Protein AF-A0A8H6EWV1-F1 (afdb_monomer)

Solvent-accessible surface area (backbone atoms only — not comparable to full-atom values): 27558 Å² total; per-residue (Å²): 134,90,85,81,89,85,86,89,86,89,82,90,82,87,87,86,86,91,86,81,87,83,89,75,86,84,80,82,80,77,88,70,84,82,75,92,69,85,71,68,77,80,75,60,76,81,57,75,38,92,89,39,91,56,40,38,48,41,82,93,75,76,40,77,44,62,75,78,71,86,67,98,68,96,71,92,69,96,67,82,76,98,69,86,74,90,61,91,71,49,66,59,57,52,50,56,67,69,66,65,82,79,80,83,84,75,95,72,72,102,70,76,71,87,68,77,86,80,49,83,81,75,51,58,67,69,58,53,37,51,52,38,50,47,28,59,75,78,35,53,64,62,38,58,54,37,45,74,73,44,74,67,44,23,59,45,33,48,47,45,48,38,26,54,50,88,39,48,28,30,29,53,44,50,54,48,47,46,51,33,73,72,30,62,73,56,14,54,40,20,30,35,45,48,56,52,56,35,45,50,22,47,90,67,53,75,70,50,47,62,75,42,40,63,45,29,47,65,34,51,96,73,39,70,64,57,59,79,79,58,70,74,83,76,77,66,73,50,67,37,36,63,53,59,40,43,68,83,46,88,59,40,82,77,46,43,75,62,56,56,37,49,28,62,25,29,49,44,47,49,45,57,54,48,49,49,49,64,52,23,60,48,32,25,32,43,28,59,26,51,52,10,78,35,81,31,31,40,48,73,39,58,66,30,43,36,71,89,77,32,47,62,48,66,58,74,86,49,87,77,76,75,69,82,75,86,73,65,96,84,64,90,65,58,67,72,53,55,50,51,49,51,52,57,72,45,52,85,24,51,75,85,65,91,45,28,47,74,60,32,70,69,80,88,60,93,85,44,89,45,59,42,82,46,58,78,72,71,47,51,66,43,61,31,62,31,56,47,26,29,36,44,33,37,28,47,31,54,88,49,52,75,62,61,53,48,43,52,61,72,70,16,59,12,42,90,48,38,48,37,40,26,28,33,65,20,21,84,55,75,80,40,89,80,28,32,74,39,44,41,67,63,46,49,52,52,61,51,55,58,61,69,74,74,78,126

Secondary structure (DSSP, 8-state):
---------------------------------------GGGS---PBPSS-TTEEEETTTTEEEETT-------------S-----TTHHHHHHHHHH----------TT--------GGGS-HHHHHHHHHHHHHH-HHHHHHHTTT-HHHHHHHHHHHHHS----SHHHHHHHHHHHHH-HHHHHH--EEEGGGPPPSB---HHHHHHTHHHHHH--TT----HHHHTTS---B---HHHHHTTT-TTHHHHHHHHTTTTTS-EEEHHHHHHHHHH-TT--EEE-TT-EEE-EEEE--EEEEETTTTEEEEP-S-TTTTT-----TT----HHHHHHHHHHHTGGG---S--BGGG--PPP-TT-TTEEEEPGGGGHHHHHH-SS--EEE-TT-TT--HHHHHHHHHTSTTTTT--EEE-TT-SSSTT-TTSSEEEHHHHHHHHHHHHTSS--

Radius of gyration: 33.42 Å; Cα contacts (8 Å, |Δi|>4): 549; chains: 1; bounding box: 67×94×115 Å

Nearest PDB structures (foldseek):
  4ym7-assembly6_FI  TM=2.934E-01  e=7.348E+00  Saccharomyces cerevisiae

Organism: Dekkera bruxellensis (NCBI:txid5007)

Structure (mmCIF, N/CA/C/O backbone):
data_AF-A0A8H6EWV1-F1
#
_entry.id   AF-A0A8H6EWV1-F1
#
loop_
_atom_site.group_PDB
_atom_site.id
_atom_site.type_symbol
_atom_site.label_atom_id
_atom_site.label_alt_id
_atom_site.label_comp_id
_atom_site.label_asym_id
_atom_site.label_entity_id
_atom_site.label_seq_id
_atom_site.pdbx_PDB_ins_code
_atom_site.Cartn_x
_atom_site.Cartn_y
_atom_site.Cartn_z
_atom_site.occupancy
_atom_site.B_iso_or_equiv
_atom_site.auth_seq_id
_atom_site.auth_comp_id
_atom_site.auth_asym_id
_atom_site.auth_atom_id
_atom_site.pdbx_PDB_model_num
ATOM 1 N N . MET A 1 1 ? 35.556 0.841 51.537 1.00 34.94 1 MET A N 1
ATOM 2 C CA . MET A 1 1 ? 36.485 0.083 52.400 1.00 34.94 1 MET A CA 1
ATOM 3 C C . MET A 1 1 ? 36.140 -1.381 52.249 1.00 34.94 1 MET A C 1
ATOM 5 O O . MET A 1 1 ? 34.961 -1.693 52.121 1.00 34.94 1 MET A O 1
ATOM 9 N N . GLU A 1 2 ? 37.153 -2.230 52.135 1.00 27.44 2 GLU A N 1
ATOM 10 C CA . GLU A 1 2 ? 36.998 -3.657 51.848 1.00 27.44 2 GLU A CA 1
ATOM 11 C C . GLU A 1 2 ? 36.403 -4.413 53.042 1.00 27.44 2 GLU A C 1
ATOM 13 O O . GLU A 1 2 ? 36.573 -4.000 54.185 1.00 27.44 2 GLU A O 1
ATOM 18 N N . ASN A 1 3 ? 35.770 -5.556 52.776 1.00 28.03 3 ASN A N 1
ATOM 19 C CA . ASN A 1 3 ? 35.536 -6.587 53.783 1.00 28.03 3 ASN A CA 1
ATOM 20 C C . ASN A 1 3 ? 36.023 -7.924 53.220 1.00 28.03 3 ASN A C 1
ATOM 22 O O . ASN A 1 3 ? 35.429 -8.468 52.289 1.00 28.03 3 ASN A O 1
ATOM 26 N N . GLN A 1 4 ? 37.121 -8.434 53.781 1.00 29.12 4 GLN A N 1
ATOM 27 C CA . GLN A 1 4 ? 37.661 -9.753 53.466 1.00 29.12 4 GLN A CA 1
ATOM 28 C C . GLN A 1 4 ? 37.198 -10.800 54.491 1.00 29.12 4 GLN A C 1
ATOM 30 O O . GLN A 1 4 ? 37.225 -10.576 55.696 1.00 29.12 4 GLN A O 1
ATOM 35 N N . VAL A 1 5 ? 36.792 -11.948 53.948 1.00 29.84 5 VAL A N 1
ATOM 36 C CA . VAL A 1 5 ? 36.913 -13.331 54.452 1.00 29.84 5 VAL A CA 1
ATOM 37 C C . VAL A 1 5 ? 37.525 -13.544 55.852 1.00 29.84 5 VAL A C 1
ATOM 39 O O . VAL A 1 5 ? 38.696 -13.246 56.063 1.00 29.84 5 VAL A O 1
ATOM 42 N N . ILE A 1 6 ? 36.813 -14.288 56.715 1.00 29.39 6 ILE A N 1
ATOM 43 C CA . ILE A 1 6 ? 37.405 -15.223 57.702 1.00 29.39 6 ILE A CA 1
ATOM 44 C C . ILE A 1 6 ? 36.652 -16.574 57.628 1.00 29.39 6 ILE A C 1
ATOM 46 O O . ILE A 1 6 ? 35.505 -16.628 57.186 1.00 29.39 6 ILE A O 1
ATOM 50 N N . ALA A 1 7 ? 37.345 -17.671 57.955 1.00 28.31 7 ALA A N 1
ATOM 51 C CA . ALA A 1 7 ? 37.055 -19.042 57.519 1.00 28.31 7 ALA A CA 1
ATOM 52 C C . ALA A 1 7 ? 36.334 -19.964 58.541 1.00 28.31 7 ALA A C 1
ATOM 54 O O . ALA A 1 7 ? 35.969 -19.565 59.643 1.00 28.31 7 ALA A O 1
ATOM 55 N N . LEU A 1 8 ? 36.133 -21.218 58.110 1.00 29.23 8 LEU A N 1
ATOM 56 C CA . LEU A 1 8 ? 35.475 -22.355 58.779 1.00 29.23 8 LEU A CA 1
ATOM 57 C C . LEU A 1 8 ? 36.241 -22.924 59.996 1.00 29.23 8 LEU A C 1
ATOM 59 O O . LEU A 1 8 ? 37.468 -22.887 60.011 1.00 29.23 8 LEU A O 1
ATOM 63 N N . ASP A 1 9 ? 35.531 -23.636 60.886 1.00 27.92 9 ASP A N 1
ATOM 64 C CA . ASP A 1 9 ? 36.072 -24.791 61.639 1.00 27.92 9 ASP A CA 1
ATOM 65 C C . ASP A 1 9 ? 35.008 -25.924 61.723 1.00 27.92 9 ASP A C 1
ATOM 67 O O . ASP A 1 9 ? 33.824 -25.613 61.890 1.00 27.92 9 ASP A O 1
ATOM 71 N N . PRO A 1 10 ? 35.353 -27.225 61.564 1.00 37.44 10 PRO A N 1
ATOM 72 C CA . PRO A 1 10 ? 34.382 -28.322 61.472 1.00 37.44 10 PRO A CA 1
ATOM 73 C C . PRO A 1 10 ? 34.396 -29.271 62.688 1.00 37.44 10 PRO A C 1
ATOM 75 O O . PRO A 1 10 ? 35.437 -29.486 63.310 1.00 37.44 10 PRO A O 1
ATOM 78 N N . ARG A 1 11 ? 33.275 -29.959 62.974 1.00 25.48 11 ARG A N 1
ATOM 79 C CA . ARG A 1 11 ? 33.237 -31.143 63.867 1.00 25.48 11 ARG A CA 1
ATOM 80 C C . ARG A 1 11 ? 31.921 -31.937 63.766 1.00 25.48 11 ARG A C 1
ATOM 82 O O . ARG A 1 11 ? 30.903 -31.391 63.367 1.00 25.48 11 ARG A O 1
ATOM 89 N N . ILE A 1 12 ? 31.971 -33.205 64.210 1.00 30.23 12 ILE A N 1
ATOM 90 C CA . ILE A 1 12 ? 30.881 -34.214 64.291 1.00 30.23 12 ILE A CA 1
ATOM 91 C C . ILE A 1 12 ? 30.464 -34.774 62.907 1.00 30.23 12 ILE A C 1
ATOM 93 O O . ILE A 1 12 ? 29.780 -34.113 62.143 1.00 30.23 12 ILE A O 1
ATOM 97 N N . SER A 1 13 ? 30.927 -35.931 62.416 1.00 27.89 13 SER A N 1
ATOM 98 C CA . SER A 1 13 ? 31.073 -37.302 62.964 1.00 27.89 13 SER A CA 1
ATOM 99 C C . SER A 1 13 ? 29.857 -38.225 62.767 1.00 27.89 13 SER A C 1
ATOM 101 O O . SER A 1 13 ? 29.012 -38.360 63.642 1.00 27.89 13 SER A O 1
ATOM 103 N N . LYS A 1 14 ? 29.888 -38.949 61.638 1.00 27.02 14 LYS A N 1
ATOM 104 C CA . LYS A 1 14 ? 29.593 -40.390 61.466 1.00 27.02 14 LYS A CA 1
ATOM 105 C C . LYS A 1 14 ? 28.541 -41.058 62.378 1.00 27.02 14 LYS A C 1
ATOM 107 O O . LYS A 1 14 ? 28.835 -41.376 63.527 1.00 27.02 14 LYS A O 1
ATOM 112 N N . GLN A 1 15 ? 27.487 -41.584 61.748 1.00 26.95 15 GLN A N 1
ATOM 113 C CA . GLN A 1 15 ? 27.071 -42.979 61.961 1.00 26.95 15 GLN A CA 1
ATOM 114 C C . GLN A 1 15 ? 26.843 -43.675 60.607 1.00 26.95 15 GLN A C 1
ATOM 116 O O . GLN A 1 15 ? 26.209 -43.122 59.713 1.00 26.95 15 GLN A O 1
ATOM 121 N N . GLN A 1 16 ? 27.393 -44.883 60.454 1.00 25.72 16 GLN A N 1
ATOM 122 C CA . GLN A 1 16 ? 27.128 -45.809 59.347 1.00 25.72 16 GLN A CA 1
ATOM 123 C C . GLN A 1 16 ? 26.469 -47.064 59.923 1.00 25.72 16 GLN A C 1
ATOM 125 O O . GLN A 1 16 ? 27.021 -47.623 60.866 1.00 25.72 16 GLN A O 1
ATOM 130 N N . ILE A 1 17 ? 25.418 -47.587 59.285 1.00 26.73 17 ILE A N 1
ATOM 131 C CA . ILE A 1 17 ? 25.134 -49.033 59.252 1.00 26.73 17 ILE A CA 1
ATOM 132 C C . ILE A 1 17 ? 24.715 -49.392 57.818 1.00 26.73 17 ILE A C 1
ATOM 134 O O . ILE A 1 17 ? 23.977 -48.646 57.180 1.00 26.73 17 ILE A O 1
ATOM 138 N N . SER A 1 18 ? 25.246 -50.498 57.289 1.00 24.56 18 SER A N 1
ATOM 139 C CA . SER A 1 18 ? 25.127 -50.899 55.877 1.00 24.56 18 SER A CA 1
ATOM 140 C C . SER A 1 18 ? 24.313 -52.178 55.678 1.00 24.56 18 SER A C 1
ATOM 142 O O . SER A 1 18 ? 24.543 -53.150 56.388 1.00 24.56 18 SER A O 1
ATOM 144 N N . THR A 1 19 ? 23.487 -52.204 54.624 1.00 26.89 19 THR A N 1
ATOM 145 C CA . THR A 1 19 ? 23.045 -53.380 53.835 1.00 26.89 19 THR A CA 1
ATOM 146 C C . THR A 1 19 ? 22.604 -52.903 52.432 1.00 26.89 19 THR A C 1
ATOM 148 O O . THR A 1 19 ? 22.274 -51.733 52.269 1.00 26.89 19 THR A O 1
ATOM 151 N N . SER A 1 20 ? 22.561 -53.707 51.362 1.00 26.53 20 SER A N 1
ATOM 152 C CA . SER A 1 20 ? 23.517 -54.739 50.913 1.00 26.53 20 SER A CA 1
ATOM 153 C C . SER A 1 20 ? 23.276 -55.078 49.423 1.00 26.53 20 SER A C 1
ATOM 155 O O . SER A 1 20 ? 22.264 -55.691 49.117 1.00 26.53 20 SER A O 1
ATOM 157 N N . LEU A 1 21 ? 24.208 -54.669 48.542 1.00 30.05 21 LEU A N 1
ATOM 158 C CA . LEU A 1 21 ? 24.631 -55.221 47.220 1.00 30.05 21 LEU A CA 1
ATOM 159 C C . LEU A 1 21 ? 23.637 -56.033 46.327 1.00 30.05 21 LEU A C 1
ATOM 161 O O . LEU A 1 21 ? 22.980 -56.945 46.814 1.00 30.05 21 LEU A O 1
ATOM 165 N N . PRO A 1 22 ? 23.634 -55.834 44.979 1.00 27.61 22 PRO A N 1
ATOM 166 C CA . PRO A 1 22 ? 24.850 -56.015 44.168 1.00 27.61 22 PRO A CA 1
ATOM 167 C C . PRO A 1 22 ? 25.142 -54.970 43.068 1.00 27.61 22 PRO A C 1
ATOM 169 O O . PRO A 1 22 ? 24.306 -54.172 42.654 1.00 27.61 22 PRO A O 1
ATOM 172 N N . ARG A 1 23 ? 26.395 -55.000 42.589 1.00 29.11 23 ARG A N 1
ATOM 173 C CA . ARG A 1 23 ? 26.987 -54.061 41.618 1.00 29.11 23 ARG A CA 1
ATOM 174 C C . ARG A 1 23 ? 26.455 -54.257 40.189 1.00 29.11 23 ARG A C 1
ATOM 176 O O . ARG A 1 23 ? 26.419 -55.378 39.691 1.00 29.11 23 ARG A O 1
ATOM 183 N N . ARG A 1 24 ? 26.206 -53.148 39.485 1.00 30.16 24 ARG A N 1
ATOM 184 C CA . ARG A 1 24 ? 26.258 -53.053 38.011 1.00 30.16 24 ARG A CA 1
ATOM 185 C C . ARG A 1 24 ? 27.481 -52.210 37.606 1.00 30.16 24 ARG A C 1
ATOM 187 O O . ARG A 1 24 ? 27.878 -51.352 38.395 1.00 30.16 24 ARG A O 1
ATOM 194 N N . PRO A 1 25 ? 28.104 -52.450 36.437 1.00 32.00 25 PRO A N 1
ATOM 195 C CA . PRO A 1 25 ? 29.268 -51.682 35.998 1.00 32.00 25 PRO A CA 1
ATOM 196 C C . PRO A 1 25 ? 28.898 -50.220 35.722 1.00 32.00 25 PRO A C 1
ATOM 198 O O . PRO A 1 25 ? 27.802 -49.927 35.243 1.00 32.00 25 PRO A O 1
ATOM 201 N N . ALA A 1 26 ? 29.817 -49.306 36.033 1.00 26.12 26 ALA A N 1
ATOM 202 C CA . ALA A 1 26 ? 29.615 -47.875 35.844 1.00 26.12 26 ALA A CA 1
ATOM 203 C C . ALA A 1 26 ? 29.559 -47.517 34.350 1.00 26.12 26 ALA A C 1
ATOM 205 O O . ALA A 1 26 ? 30.451 -47.879 33.585 1.00 26.12 26 ALA A O 1
ATOM 206 N N . CYS A 1 27 ? 28.533 -46.764 33.949 1.00 26.58 27 CYS A N 1
ATOM 207 C 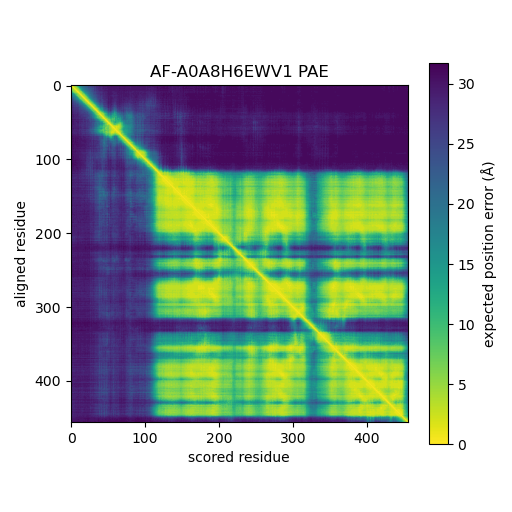CA . CYS A 1 27 ? 28.510 -46.107 32.649 1.00 26.58 27 CYS A CA 1
ATOM 208 C C . CYS A 1 27 ? 29.255 -44.776 32.770 1.00 26.58 27 CYS A C 1
ATOM 210 O O . CYS A 1 27 ? 28.750 -43.834 33.381 1.00 26.58 27 CYS A O 1
ATOM 212 N N . THR A 1 28 ? 30.458 -44.699 32.207 1.00 29.70 28 THR A N 1
ATOM 213 C CA . THR A 1 28 ? 31.252 -43.469 32.168 1.00 29.70 28 THR A CA 1
ATOM 214 C C . THR A 1 28 ? 30.529 -42.429 31.312 1.00 29.70 28 THR A C 1
ATOM 216 O O . THR A 1 28 ? 30.441 -42.578 30.093 1.00 29.70 28 THR A O 1
ATOM 219 N N . ILE A 1 29 ? 29.990 -41.377 31.932 1.00 30.39 29 ILE A N 1
ATOM 220 C CA . ILE A 1 29 ? 29.401 -40.255 31.196 1.00 30.39 29 ILE A CA 1
ATOM 221 C C . ILE A 1 29 ? 30.552 -39.460 30.579 1.00 30.39 29 ILE A C 1
ATOM 223 O O . ILE A 1 29 ? 31.258 -38.728 31.268 1.00 30.39 29 ILE A O 1
ATOM 227 N N . SER A 1 30 ? 30.751 -39.623 29.272 1.00 28.27 30 SER A N 1
ATOM 228 C CA . SER A 1 30 ? 31.618 -38.737 28.501 1.00 28.27 30 SER A CA 1
ATOM 229 C C . SER A 1 30 ? 30.951 -37.366 28.413 1.00 28.27 30 SER A C 1
ATOM 231 O O . SER A 1 30 ? 29.942 -37.197 27.727 1.00 28.27 30 SER A O 1
ATOM 233 N N . THR A 1 31 ? 31.513 -36.383 29.114 1.00 33.94 31 THR A N 1
ATOM 234 C CA . THR A 1 31 ? 31.200 -34.966 28.920 1.00 33.94 31 THR A CA 1
ATOM 235 C C . THR A 1 31 ? 31.704 -34.535 27.547 1.00 33.94 31 THR A C 1
ATOM 237 O O . THR A 1 31 ? 32.852 -34.121 27.392 1.00 33.94 31 THR A O 1
ATOM 240 N N . ARG A 1 32 ? 30.846 -34.666 26.533 1.00 28.89 32 ARG A N 1
ATOM 241 C CA . ARG A 1 32 ? 31.063 -34.083 25.211 1.00 28.89 32 ARG A CA 1
ATOM 242 C C . ARG A 1 32 ? 30.275 -32.785 25.126 1.00 28.89 32 ARG A C 1
ATOM 244 O O . ARG A 1 32 ? 29.047 -32.811 25.095 1.00 28.89 32 ARG A O 1
ATOM 251 N N . GLU A 1 33 ? 30.993 -31.670 25.093 1.00 32.69 33 GLU A N 1
ATOM 252 C CA . GLU A 1 33 ? 30.417 -30.349 24.850 1.00 32.69 33 GLU A CA 1
ATOM 253 C C . GLU A 1 33 ? 29.648 -30.361 23.521 1.00 32.69 33 GLU A C 1
ATOM 255 O O . GLU A 1 33 ? 30.152 -30.821 22.492 1.00 32.69 33 GLU A O 1
ATOM 260 N N . GLN A 1 34 ? 28.394 -29.907 23.554 1.00 30.69 34 GLN A N 1
ATOM 261 C CA . GLN A 1 34 ? 27.548 -29.840 22.367 1.00 30.69 34 GLN A CA 1
ATOM 262 C C . GLN A 1 34 ? 27.808 -28.525 21.635 1.00 30.69 34 GLN A C 1
ATOM 264 O O . GLN A 1 34 ? 27.218 -27.496 21.955 1.00 30.69 34 GLN A O 1
ATOM 269 N N . SER A 1 35 ? 28.674 -28.564 20.624 1.00 33.00 35 SER A N 1
ATOM 270 C CA . SER A 1 35 ? 28.793 -27.479 19.654 1.00 33.00 35 SER A CA 1
ATOM 271 C C . SER A 1 35 ? 27.525 -27.408 18.794 1.00 33.00 35 SER A C 1
ATOM 273 O O . SER A 1 35 ? 27.323 -28.204 17.876 1.00 33.00 35 SER A O 1
ATOM 275 N N . THR A 1 36 ? 26.653 -26.440 19.074 1.00 42.81 36 THR A N 1
ATOM 276 C CA . THR A 1 36 ? 25.435 -26.172 18.296 1.00 42.81 36 THR A CA 1
ATOM 277 C C . THR A 1 36 ? 25.756 -25.453 16.983 1.00 42.81 36 THR A C 1
ATOM 279 O O . THR A 1 36 ? 25.443 -24.283 16.789 1.00 42.81 36 THR A O 1
ATOM 282 N N . SER A 1 37 ? 26.366 -26.183 16.048 1.00 35.91 37 SER A N 1
ATOM 283 C CA . SER A 1 37 ? 26.503 -25.781 14.647 1.00 35.91 37 SER A CA 1
ATOM 284 C C . SER A 1 37 ? 25.874 -26.849 13.754 1.00 35.91 37 SER A C 1
ATOM 286 O O . SER A 1 37 ? 26.395 -27.958 13.632 1.00 35.91 37 SER A O 1
ATOM 288 N N . TYR A 1 38 ? 24.726 -26.528 13.155 1.00 42.22 38 TYR A N 1
ATOM 289 C CA . TYR A 1 38 ? 24.104 -27.370 12.136 1.00 42.22 38 TYR A CA 1
ATOM 290 C C . TYR A 1 38 ? 24.817 -27.139 10.797 1.00 42.22 38 TYR A C 1
ATOM 292 O O . TYR A 1 38 ? 24.648 -26.094 10.172 1.00 42.22 38 TYR A O 1
ATOM 300 N N . ASP A 1 39 ? 25.607 -28.115 10.342 1.00 44.47 39 ASP A N 1
ATOM 301 C CA . ASP A 1 39 ? 26.293 -28.034 9.048 1.00 44.47 39 ASP A CA 1
ATOM 302 C C . ASP A 1 39 ? 25.342 -28.342 7.876 1.00 44.47 39 ASP A C 1
ATOM 304 O O . ASP A 1 39 ? 25.212 -29.481 7.409 1.00 44.47 39 ASP A O 1
ATOM 308 N N . PHE A 1 40 ? 24.684 -27.292 7.383 1.00 43.69 40 PHE A N 1
ATOM 309 C CA . PHE A 1 40 ? 23.780 -27.334 6.230 1.00 43.69 40 PHE A CA 1
ATOM 310 C C . PHE A 1 40 ? 24.446 -27.837 4.931 1.00 43.69 40 PHE A C 1
ATOM 312 O O . PHE A 1 40 ? 23.748 -28.332 4.043 1.00 43.69 40 PHE A O 1
ATOM 319 N N . ASN A 1 41 ? 25.781 -27.790 4.811 1.00 46.03 41 ASN A N 1
ATOM 320 C CA . ASN A 1 41 ? 26.502 -28.218 3.601 1.00 46.03 41 ASN A CA 1
ATOM 321 C C . ASN A 1 41 ? 26.449 -29.736 3.366 1.00 46.03 41 ASN A C 1
ATOM 323 O O . ASN A 1 41 ? 26.743 -30.221 2.271 1.00 46.03 41 ASN A O 1
ATOM 327 N N . SER A 1 42 ? 26.058 -30.507 4.380 1.00 50.22 42 SER A N 1
ATOM 328 C CA . SER A 1 42 ? 25.950 -31.963 4.287 1.00 50.22 42 SER A CA 1
ATOM 329 C C . SER A 1 42 ? 24.801 -32.446 3.381 1.00 50.22 42 SER A C 1
ATOM 331 O O . SER A 1 42 ? 24.925 -33.538 2.815 1.00 50.22 42 SER A O 1
ATOM 333 N N . TYR A 1 43 ? 23.757 -31.626 3.171 1.00 49.47 43 TYR A N 1
ATOM 334 C CA . TYR A 1 43 ? 22.513 -31.990 2.462 1.00 49.47 43 TYR A CA 1
ATOM 335 C C . TYR A 1 43 ? 22.274 -31.274 1.120 1.00 49.47 43 TYR A C 1
ATOM 337 O O . TYR A 1 43 ? 21.311 -31.597 0.423 1.00 49.47 43 TYR A O 1
ATOM 345 N N . LEU A 1 44 ? 23.125 -30.322 0.726 1.00 43.00 44 LEU A N 1
ATOM 346 C CA . LEU A 1 44 ? 22.978 -29.616 -0.551 1.00 43.00 44 LEU A CA 1
ATOM 347 C C . LEU A 1 44 ? 23.491 -30.476 -1.727 1.00 43.00 44 LEU A C 1
ATOM 349 O O . LEU A 1 44 ? 24.610 -30.995 -1.659 1.00 43.00 44 LEU A O 1
ATOM 353 N N . PRO A 1 45 ? 22.727 -30.627 -2.828 1.00 41.88 45 PRO A N 1
ATOM 354 C CA . PRO A 1 45 ? 23.235 -31.265 -4.039 1.00 41.88 45 PRO A CA 1
ATOM 355 C C . PRO A 1 45 ? 24.305 -30.378 -4.707 1.00 41.88 45 PRO A C 1
ATOM 357 O O . PRO A 1 45 ? 24.201 -29.151 -4.650 1.00 41.88 45 PRO A O 1
ATOM 360 N N . PRO A 1 46 ? 25.318 -30.959 -5.380 1.00 49.25 46 PRO A N 1
ATOM 361 C CA . PRO A 1 46 ? 26.353 -30.181 -6.059 1.00 49.25 46 PRO A CA 1
ATOM 362 C C . PRO A 1 46 ? 25.739 -29.330 -7.179 1.00 49.25 46 PRO A C 1
ATOM 364 O O . PRO A 1 46 ? 25.199 -29.855 -8.157 1.00 49.25 46 PRO A O 1
ATOM 367 N N . TYR A 1 47 ? 25.812 -28.008 -7.024 1.00 44.47 47 TYR A N 1
ATOM 368 C CA . TYR A 1 47 ? 25.179 -27.063 -7.940 1.00 44.47 47 TYR A CA 1
ATOM 369 C C . TYR A 1 47 ? 25.950 -26.953 -9.263 1.00 44.47 47 TYR A C 1
ATOM 371 O O . TYR A 1 47 ? 27.183 -26.936 -9.294 1.00 44.47 47 TYR A O 1
ATOM 379 N N . ARG A 1 48 ? 25.224 -26.839 -10.380 1.00 47.53 48 ARG A N 1
ATOM 380 C CA . ARG A 1 48 ? 25.822 -26.588 -11.696 1.00 47.53 48 ARG A CA 1
ATOM 381 C C . ARG A 1 48 ? 25.947 -25.081 -11.905 1.00 47.53 48 ARG A C 1
ATOM 383 O O . ARG A 1 48 ? 24.941 -24.382 -11.869 1.00 47.53 48 ARG A O 1
ATOM 390 N N . SER A 1 49 ? 27.161 -24.586 -12.144 1.00 44.03 49 SER A N 1
ATOM 391 C CA . SER A 1 49 ? 27.388 -23.156 -12.387 1.00 44.03 49 SER A CA 1
ATOM 392 C C . SER A 1 49 ? 26.573 -22.661 -13.586 1.00 44.03 49 SER A C 1
ATOM 394 O O . SER A 1 49 ? 26.784 -23.109 -14.714 1.00 44.03 49 SER A O 1
ATOM 396 N N . LEU A 1 50 ? 25.672 -21.703 -13.342 1.00 44.81 50 LEU A N 1
ATOM 397 C CA . LEU A 1 50 ? 24.926 -20.994 -14.391 1.00 44.81 50 LEU A CA 1
ATOM 398 C C . LEU A 1 50 ? 25.810 -20.006 -15.175 1.00 44.81 50 LEU A C 1
ATOM 400 O O . LEU A 1 50 ? 25.412 -19.543 -16.236 1.00 44.81 50 LEU A O 1
ATOM 404 N N . ILE A 1 51 ? 27.019 -19.717 -14.677 1.00 44.38 51 ILE A N 1
ATOM 405 C CA . ILE A 1 51 ? 27.989 -18.798 -15.294 1.00 44.38 51 ILE A CA 1
ATOM 406 C C . ILE A 1 51 ? 28.977 -19.558 -16.201 1.00 44.38 51 ILE A C 1
ATOM 408 O O . ILE A 1 51 ? 29.536 -18.980 -17.127 1.00 44.38 51 ILE A O 1
ATOM 412 N N . ASN A 1 52 ? 29.197 -20.861 -15.975 1.00 47.91 52 ASN A N 1
ATOM 413 C CA . ASN A 1 52 ? 30.044 -21.696 -16.834 1.00 47.91 52 ASN A CA 1
ATOM 414 C C . ASN A 1 52 ? 29.550 -23.160 -16.872 1.00 47.91 52 ASN A C 1
ATOM 416 O O . ASN A 1 52 ? 29.892 -23.944 -15.983 1.00 47.91 52 ASN A O 1
ATOM 420 N N . PRO A 1 53 ? 28.805 -23.589 -17.913 1.00 52.75 53 PRO A N 1
ATOM 421 C CA . PRO A 1 53 ? 28.153 -24.906 -17.954 1.00 52.75 53 PRO A CA 1
ATOM 422 C C . PRO A 1 53 ? 29.111 -26.112 -18.061 1.00 52.75 53 PRO A C 1
ATOM 424 O O . PRO A 1 53 ? 28.647 -27.258 -18.023 1.00 52.75 53 PRO A O 1
ATOM 427 N N . SER A 1 54 ? 30.418 -25.869 -18.213 1.00 51.34 54 SER A N 1
ATOM 428 C CA . SER A 1 54 ? 31.514 -26.849 -18.265 1.00 51.34 54 SER A CA 1
ATOM 429 C C . SER A 1 54 ? 32.263 -27.046 -16.937 1.00 51.34 54 SER A C 1
ATOM 431 O O . SER A 1 54 ? 32.936 -28.069 -16.793 1.00 51.34 54 SER A O 1
ATOM 433 N N . ARG A 1 55 ? 32.144 -26.121 -15.972 1.00 56.12 55 ARG A N 1
ATOM 434 C CA . ARG A 1 55 ? 32.831 -26.185 -14.669 1.00 56.12 55 ARG A CA 1
ATOM 435 C C . ARG A 1 55 ? 31.857 -26.488 -13.537 1.00 56.12 55 ARG A C 1
ATOM 437 O O . ARG A 1 55 ? 30.888 -25.763 -13.323 1.00 56.12 55 ARG A O 1
ATOM 444 N N . GLY A 1 56 ? 32.147 -27.550 -12.792 1.00 58.59 56 GLY A N 1
ATOM 445 C CA . GLY A 1 56 ? 31.517 -27.824 -11.506 1.00 58.59 56 GLY A CA 1
ATOM 446 C C . GLY A 1 56 ? 32.309 -27.190 -10.363 1.00 58.59 56 GLY A C 1
ATOM 447 O O . GLY A 1 56 ? 33.511 -26.947 -10.490 1.00 58.59 56 GLY A O 1
ATOM 448 N N . TYR A 1 57 ? 31.636 -26.934 -9.246 1.00 54.38 57 TYR A N 1
ATOM 449 C CA . TYR A 1 57 ? 32.262 -26.525 -7.991 1.00 54.38 57 TYR A CA 1
ATOM 450 C C . TYR A 1 57 ? 31.849 -27.513 -6.903 1.00 54.38 57 TYR A C 1
ATOM 452 O O . TYR A 1 57 ? 30.660 -27.773 -6.717 1.00 54.38 57 TYR A O 1
ATOM 460 N N . ASP A 1 58 ? 32.827 -28.101 -6.220 1.00 56.12 58 ASP A N 1
ATOM 461 C CA . ASP A 1 58 ? 32.584 -28.982 -5.084 1.00 56.12 58 ASP A CA 1
ATOM 462 C C . ASP A 1 58 ? 32.695 -28.189 -3.780 1.00 56.12 58 ASP A C 1
ATOM 464 O O . ASP A 1 58 ? 33.780 -27.772 -3.376 1.00 56.12 58 ASP A O 1
ATOM 468 N N . TYR A 1 59 ? 31.561 -28.019 -3.103 1.00 48.16 59 TYR A N 1
ATOM 469 C CA . TYR A 1 59 ? 31.462 -27.308 -1.831 1.00 48.16 59 TYR A CA 1
ATOM 470 C C . TYR A 1 59 ? 32.101 -28.062 -0.656 1.00 48.16 59 TYR A C 1
ATOM 472 O O . TYR A 1 59 ? 32.435 -27.432 0.339 1.00 48.16 59 TYR A O 1
ATOM 480 N N . ARG A 1 60 ? 32.329 -29.383 -0.750 1.00 48.16 60 ARG A N 1
ATOM 481 C CA . ARG A 1 60 ? 33.012 -30.141 0.319 1.00 48.16 60 ARG A CA 1
ATOM 482 C C . ARG A 1 60 ? 34.531 -29.978 0.284 1.00 48.16 60 ARG A C 1
ATOM 484 O O . ARG A 1 60 ? 35.183 -30.145 1.309 1.00 48.16 60 ARG A O 1
ATOM 491 N N . SER A 1 61 ? 35.093 -29.667 -0.884 1.00 58.03 61 SER A N 1
ATOM 492 C CA . SER A 1 61 ? 36.533 -29.440 -1.084 1.00 58.03 61 SER A CA 1
ATOM 493 C C . SER A 1 61 ? 36.895 -27.990 -1.430 1.00 58.03 61 SER A C 1
ATOM 495 O O . SER A 1 61 ? 38.080 -27.670 -1.534 1.00 58.03 61 SER A O 1
ATOM 497 N N . HIS A 1 62 ? 35.891 -27.123 -1.613 1.00 54.12 62 HIS A N 1
ATOM 498 C CA . HIS A 1 62 ? 35.990 -25.743 -2.099 1.00 54.12 62 HIS A CA 1
ATOM 499 C C . HIS A 1 62 ? 36.782 -25.582 -3.412 1.00 54.12 62 HIS A C 1
ATOM 501 O O . HIS A 1 62 ? 37.439 -24.563 -3.641 1.00 54.12 62 HIS A O 1
ATOM 507 N N . ARG A 1 63 ? 36.723 -26.582 -4.303 1.00 56.25 63 ARG A N 1
ATOM 508 C CA . ARG A 1 63 ? 37.499 -26.618 -5.555 1.00 56.25 63 ARG A CA 1
ATOM 509 C C . ARG A 1 63 ? 36.617 -26.672 -6.798 1.00 56.25 63 ARG A C 1
ATOM 511 O O . ARG A 1 63 ? 35.581 -27.333 -6.835 1.00 56.25 63 ARG A O 1
ATOM 518 N N . TYR A 1 64 ? 37.085 -26.004 -7.849 1.00 57.97 64 TYR A N 1
ATOM 519 C CA . TYR A 1 64 ? 36.536 -26.129 -9.197 1.00 57.97 64 TYR A CA 1
ATOM 520 C C . TYR A 1 64 ? 37.058 -27.399 -9.871 1.00 57.97 64 TYR A C 1
ATOM 522 O O . TYR A 1 64 ? 38.244 -27.712 -9.770 1.00 57.97 64 TYR A O 1
ATOM 530 N N . PHE A 1 65 ? 36.190 -28.089 -10.608 1.00 60.19 65 PHE A N 1
ATOM 531 C CA . PHE A 1 65 ? 36.554 -29.226 -11.449 1.00 60.19 65 PHE A CA 1
ATOM 532 C C . PHE A 1 65 ? 35.975 -29.066 -12.860 1.00 60.19 65 PHE A C 1
ATOM 534 O O . PHE A 1 65 ? 34.837 -28.624 -13.040 1.00 60.19 65 PHE A O 1
ATOM 541 N N . ASP A 1 66 ? 36.750 -29.441 -13.877 1.00 56.19 66 ASP A N 1
ATOM 542 C CA . ASP A 1 66 ? 36.269 -29.462 -15.258 1.00 56.19 66 ASP A CA 1
ATOM 543 C C . ASP A 1 66 ? 35.455 -30.731 -15.512 1.00 56.19 66 ASP A C 1
ATOM 545 O O . ASP A 1 66 ? 35.982 -31.845 -15.518 1.00 56.19 66 ASP A O 1
ATOM 549 N N . ALA A 1 67 ? 34.160 -30.568 -15.793 1.00 54.44 67 ALA A N 1
ATOM 550 C CA . ALA A 1 67 ? 33.228 -31.681 -15.985 1.00 54.44 67 ALA A CA 1
ATOM 551 C C . ALA A 1 67 ? 33.528 -32.535 -17.237 1.00 54.44 67 ALA A C 1
ATOM 553 O O . ALA A 1 67 ? 32.897 -33.572 -17.445 1.00 54.44 67 ALA A O 1
ATOM 554 N N . ARG A 1 68 ? 34.476 -32.101 -18.081 1.00 47.62 68 ARG A N 1
ATOM 555 C CA . ARG A 1 68 ? 34.904 -32.792 -19.307 1.00 47.62 68 ARG A CA 1
ATOM 556 C C . ARG A 1 68 ? 36.096 -33.735 -19.114 1.00 47.62 68 ARG A C 1
ATOM 558 O O . ARG A 1 68 ? 36.286 -34.603 -19.960 1.00 47.62 68 ARG A O 1
ATOM 565 N N . SER A 1 69 ? 36.870 -33.620 -18.031 1.00 48.16 69 SER A N 1
ATOM 566 C CA . SER A 1 69 ? 38.049 -34.473 -17.819 1.00 48.16 69 SER A CA 1
ATOM 567 C C . SER A 1 69 ? 37.698 -35.745 -17.039 1.00 48.16 69 SER A C 1
ATOM 569 O O . SER A 1 69 ? 37.964 -35.868 -15.845 1.00 48.16 69 SER A O 1
ATOM 571 N N . ARG A 1 70 ? 37.072 -36.716 -17.718 1.00 46.66 70 ARG A N 1
ATOM 572 C CA . ARG A 1 70 ? 36.946 -38.093 -17.205 1.00 46.66 70 ARG A CA 1
ATOM 573 C C . ARG A 1 70 ? 38.228 -38.881 -17.498 1.00 46.66 70 ARG A C 1
ATOM 575 O O . ARG A 1 70 ? 38.249 -39.715 -18.396 1.00 46.66 70 ARG A O 1
ATOM 582 N N . GLY A 1 71 ? 39.281 -38.587 -16.737 1.00 38.16 71 GLY A N 1
ATOM 583 C CA . GLY A 1 71 ? 40.485 -39.418 -16.621 1.00 38.16 71 GLY A CA 1
ATOM 584 C C . GLY A 1 71 ? 40.447 -40.261 -15.342 1.00 38.16 71 GLY A C 1
ATOM 585 O O . GLY A 1 71 ? 39.890 -39.825 -14.333 1.00 38.16 71 GLY A O 1
ATOM 586 N N . ASP A 1 72 ? 41.004 -41.471 -15.389 1.00 41.62 72 ASP A N 1
ATOM 587 C CA . ASP A 1 72 ? 40.857 -42.493 -14.346 1.00 41.62 72 ASP A CA 1
ATOM 588 C C . ASP A 1 72 ? 41.236 -42.041 -12.925 1.00 41.62 72 ASP A C 1
ATOM 590 O O . ASP A 1 72 ? 42.404 -41.882 -12.574 1.00 41.62 72 ASP A O 1
ATOM 594 N N . SER A 1 73 ? 40.236 -41.975 -12.045 1.00 34.94 73 SER A N 1
ATOM 595 C CA . SER A 1 73 ? 40.430 -42.162 -10.606 1.00 34.94 73 SER A CA 1
ATOM 596 C C . SER A 1 73 ? 39.192 -42.818 -9.987 1.00 34.94 73 SER A C 1
ATOM 598 O O . SER A 1 73 ? 38.049 -42.435 -10.246 1.00 34.94 73 SER A O 1
ATOM 600 N N . LYS A 1 74 ? 39.411 -43.873 -9.192 1.00 41.38 74 LYS A N 1
ATOM 601 C CA . LYS A 1 74 ? 38.349 -44.717 -8.619 1.00 41.38 74 LYS A CA 1
ATOM 602 C C . LYS A 1 74 ? 37.624 -44.010 -7.466 1.00 41.38 74 LYS A C 1
ATOM 604 O O . LYS A 1 74 ? 37.864 -44.323 -6.303 1.00 41.38 74 LYS A O 1
ATOM 609 N N . LEU A 1 75 ? 36.697 -43.105 -7.777 1.00 36.84 75 LEU A N 1
ATOM 610 C CA . LEU A 1 75 ? 35.747 -42.563 -6.801 1.00 36.84 75 LEU A CA 1
ATOM 611 C C . LEU A 1 75 ? 34.423 -43.341 -6.829 1.00 36.84 75 LEU A C 1
ATOM 613 O O . LEU A 1 75 ? 33.660 -43.307 -7.796 1.00 36.84 75 LEU A O 1
ATOM 617 N N . LEU A 1 76 ? 34.160 -44.047 -5.726 1.00 45.66 76 LEU A N 1
ATOM 618 C CA . LEU A 1 76 ? 32.977 -44.877 -5.484 1.00 45.66 76 LEU A CA 1
ATOM 619 C C . LEU A 1 76 ? 31.686 -44.039 -5.440 1.00 45.66 76 LEU A C 1
ATOM 621 O O . LEU A 1 76 ? 31.193 -43.682 -4.374 1.00 45.66 76 LEU A O 1
ATOM 625 N N . SER A 1 77 ? 31.096 -43.775 -6.605 1.00 36.28 77 SER A N 1
ATOM 626 C CA . SER A 1 77 ? 29.797 -43.108 -6.747 1.00 36.28 77 SER A CA 1
ATOM 627 C C . SER A 1 77 ? 28.717 -44.087 -7.228 1.00 36.28 77 SER A C 1
ATOM 629 O O . SER A 1 77 ? 28.337 -44.135 -8.396 1.00 36.28 77 SER A O 1
ATOM 631 N N . LYS A 1 78 ? 28.162 -44.872 -6.294 1.00 38.41 78 LYS A N 1
ATOM 632 C CA . LYS A 1 78 ? 26.915 -45.631 -6.514 1.00 38.41 78 LYS A CA 1
ATOM 633 C C . LYS A 1 78 ? 25.692 -44.696 -6.506 1.00 38.41 78 LYS A C 1
ATOM 635 O O . LYS A 1 78 ? 24.821 -44.840 -5.659 1.00 38.41 78 LYS A O 1
ATOM 640 N N . TYR A 1 79 ? 25.591 -43.785 -7.472 1.00 36.25 79 TYR A N 1
ATOM 641 C CA . TYR A 1 79 ? 24.331 -43.093 -7.761 1.00 36.25 79 TYR A CA 1
ATOM 642 C C . TYR A 1 79 ? 24.053 -43.092 -9.261 1.00 36.25 79 TYR A C 1
ATOM 644 O O . TYR A 1 79 ? 24.668 -42.373 -10.044 1.00 36.25 79 TYR A O 1
ATOM 652 N N . LYS A 1 80 ? 23.114 -43.962 -9.653 1.00 37.25 80 LYS A N 1
ATOM 653 C CA . LYS A 1 80 ? 22.556 -44.009 -11.005 1.00 37.25 80 LYS A CA 1
ATOM 654 C C . LYS A 1 80 ? 21.775 -42.718 -11.257 1.00 37.25 80 LYS A C 1
ATOM 656 O O . LYS A 1 80 ? 21.038 -42.260 -10.389 1.00 37.25 80 LYS A O 1
ATOM 661 N N . SER A 1 81 ? 21.926 -42.163 -12.453 1.00 33.88 81 SER A N 1
ATOM 662 C CA . SER A 1 81 ? 21.230 -40.961 -12.912 1.00 33.88 81 SER A CA 1
ATOM 663 C C . SER A 1 81 ? 19.706 -41.098 -12.844 1.00 33.88 81 SER A C 1
ATOM 665 O O . SER A 1 81 ? 19.151 -42.045 -13.405 1.00 33.88 81 SER A O 1
ATOM 667 N N . LEU A 1 82 ? 19.027 -40.100 -12.268 1.00 39.91 82 LEU A N 1
ATOM 668 C CA . LEU A 1 82 ? 17.569 -39.919 -12.338 1.00 39.91 82 LEU A CA 1
ATOM 669 C C . LEU A 1 82 ? 17.132 -39.385 -13.718 1.00 39.91 82 LEU A C 1
ATOM 671 O O . LEU A 1 82 ? 16.471 -38.359 -13.829 1.00 39.91 82 LEU A O 1
ATOM 675 N N . ILE A 1 83 ? 17.523 -40.085 -14.783 1.00 37.59 83 ILE A N 1
ATOM 676 C CA . ILE A 1 83 ? 17.014 -39.872 -16.142 1.00 37.59 83 ILE A CA 1
ATOM 677 C C . ILE A 1 83 ? 16.525 -41.232 -16.633 1.00 37.59 83 ILE A C 1
ATOM 679 O O . ILE A 1 83 ? 17.295 -42.045 -17.143 1.00 37.59 83 ILE A O 1
ATOM 683 N N . ILE A 1 84 ? 15.239 -41.496 -16.404 1.00 38.19 84 ILE A N 1
ATOM 684 C CA . ILE A 1 84 ? 14.571 -42.706 -16.878 1.00 38.19 84 ILE A CA 1
ATOM 685 C C . ILE A 1 84 ? 14.180 -42.481 -18.338 1.00 38.19 84 ILE A C 1
ATOM 687 O O . ILE A 1 84 ? 13.184 -41.826 -18.634 1.00 38.19 84 ILE A O 1
ATOM 691 N N . THR A 1 85 ? 14.951 -43.059 -19.254 1.00 39.97 85 THR A N 1
ATOM 692 C CA . THR A 1 85 ? 14.439 -43.417 -20.579 1.00 39.97 85 THR A CA 1
ATOM 693 C C . THR A 1 85 ? 13.608 -44.703 -20.450 1.00 39.97 85 THR A C 1
ATOM 695 O O . THR A 1 85 ? 14.036 -45.643 -19.771 1.00 39.97 85 THR A O 1
ATOM 698 N N . PRO A 1 86 ? 12.405 -44.778 -21.048 1.00 39.75 86 PRO A N 1
ATOM 699 C CA . PRO A 1 86 ? 11.519 -45.921 -20.867 1.00 39.75 86 PRO A CA 1
ATOM 700 C C . PRO A 1 86 ? 11.947 -47.095 -21.758 1.00 39.75 86 PRO A C 1
ATOM 702 O O . PRO A 1 86 ? 11.502 -47.230 -22.894 1.00 39.75 86 PRO A O 1
ATOM 705 N N . ILE A 1 87 ? 12.787 -47.986 -21.226 1.00 41.84 87 ILE A N 1
ATOM 706 C CA . ILE A 1 87 ? 12.966 -49.330 -21.793 1.00 41.84 87 ILE A CA 1
ATOM 707 C C . ILE A 1 87 ? 11.853 -50.216 -21.222 1.00 41.84 87 ILE A C 1
ATOM 709 O O . ILE A 1 87 ? 11.787 -50.434 -20.012 1.00 41.84 87 ILE A O 1
ATOM 713 N N . SER A 1 88 ? 10.984 -50.724 -22.096 1.00 50.69 88 SER A N 1
ATOM 714 C CA . SER A 1 88 ? 9.646 -51.275 -21.803 1.00 50.69 88 SER A CA 1
ATOM 715 C C . SER A 1 88 ? 9.554 -52.453 -20.817 1.00 50.69 88 SER A C 1
ATOM 717 O O . SER A 1 88 ? 8.452 -52.802 -20.406 1.00 50.69 88 SER A O 1
ATOM 719 N N . ASN A 1 89 ? 10.677 -53.039 -20.393 1.00 48.94 89 ASN A N 1
ATOM 720 C CA . ASN A 1 89 ? 10.720 -54.248 -19.560 1.00 48.94 89 ASN A CA 1
ATOM 721 C C . ASN A 1 89 ? 11.188 -54.011 -18.106 1.00 48.94 89 ASN A C 1
ATOM 723 O O . ASN A 1 89 ? 11.353 -54.968 -17.347 1.00 48.94 89 ASN A O 1
ATOM 727 N N . THR A 1 90 ? 11.418 -52.762 -17.681 1.00 51.31 90 THR A N 1
ATOM 728 C CA . THR A 1 90 ? 11.799 -52.448 -16.285 1.00 51.31 90 THR A CA 1
ATOM 729 C C . THR A 1 90 ? 10.604 -52.233 -15.356 1.00 51.31 90 THR A C 1
ATOM 731 O O . THR A 1 90 ? 10.695 -52.574 -14.180 1.00 51.31 90 THR A O 1
ATOM 734 N N . THR A 1 91 ? 9.469 -51.745 -15.860 1.00 49.75 91 THR A N 1
ATOM 735 C CA . THR A 1 91 ? 8.241 -51.519 -15.072 1.00 49.75 91 THR A CA 1
ATOM 736 C C . THR A 1 91 ? 7.671 -52.801 -14.472 1.00 49.75 91 THR A C 1
ATOM 738 O O . THR A 1 91 ? 7.215 -52.769 -13.332 1.00 49.75 91 THR A O 1
ATOM 741 N N . HIS A 1 92 ? 7.748 -53.932 -15.182 1.00 48.25 92 HIS A N 1
ATOM 742 C CA . HIS A 1 92 ? 7.326 -55.225 -14.632 1.00 48.25 92 HIS A CA 1
ATOM 743 C C . HIS A 1 92 ? 8.235 -55.659 -13.475 1.00 48.25 92 HIS A C 1
ATOM 745 O O . HIS A 1 92 ? 7.769 -55.844 -12.359 1.00 48.25 92 HIS A O 1
ATOM 751 N N . ARG A 1 93 ? 9.557 -55.657 -13.694 1.00 46.44 93 ARG A N 1
ATOM 752 C CA . ARG A 1 93 ? 10.549 -56.040 -12.674 1.00 46.44 93 ARG A CA 1
ATOM 753 C C . ARG A 1 93 ? 10.555 -55.141 -11.434 1.00 46.44 93 ARG A C 1
ATOM 755 O O . ARG A 1 93 ? 10.882 -55.616 -10.354 1.00 46.44 93 ARG A O 1
ATOM 762 N N . ILE A 1 94 ? 10.213 -53.858 -11.573 1.00 52.16 94 I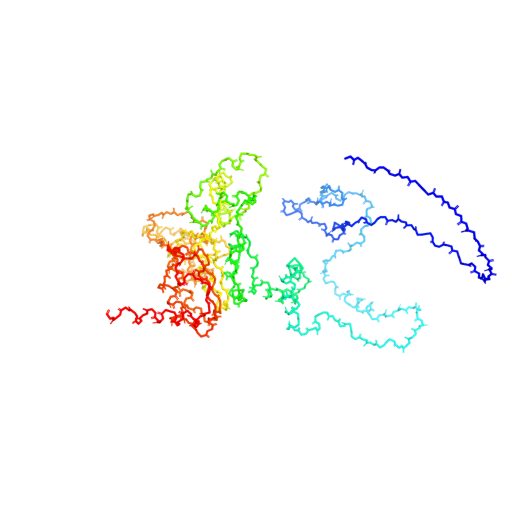LE A N 1
ATOM 763 C CA . ILE A 1 94 ? 10.066 -52.938 -10.432 1.00 52.16 94 ILE A CA 1
ATOM 764 C C . ILE A 1 94 ? 8.774 -53.228 -9.657 1.00 52.16 94 ILE A C 1
ATOM 766 O O . ILE A 1 94 ? 8.778 -53.130 -8.434 1.00 52.16 94 ILE A O 1
ATOM 770 N N . ARG A 1 95 ? 7.687 -53.618 -10.339 1.00 49.94 95 ARG A N 1
ATOM 771 C CA . ARG A 1 95 ? 6.435 -54.028 -9.688 1.00 49.94 95 ARG A CA 1
ATOM 772 C C . ARG A 1 95 ? 6.610 -55.346 -8.929 1.00 49.94 95 ARG A C 1
ATOM 774 O O . ARG A 1 95 ? 6.229 -55.402 -7.767 1.00 49.94 95 ARG A O 1
ATOM 781 N N . ASP A 1 96 ? 7.274 -56.329 -9.534 1.00 46.62 96 ASP A N 1
ATOM 782 C CA . ASP A 1 96 ? 7.559 -57.629 -8.912 1.00 46.62 96 ASP A CA 1
ATOM 783 C C . ASP A 1 96 ? 8.494 -57.474 -7.686 1.00 46.62 96 ASP A C 1
ATOM 785 O O . ASP A 1 96 ? 8.265 -58.055 -6.626 1.00 46.62 96 ASP A O 1
ATOM 789 N N . ALA A 1 97 ? 9.498 -56.589 -7.771 1.00 48.56 97 ALA A N 1
ATOM 790 C CA . ALA A 1 97 ? 10.376 -56.248 -6.643 1.00 48.56 97 ALA A CA 1
ATOM 791 C C . ALA A 1 97 ? 9.697 -55.411 -5.536 1.00 48.56 97 ALA A C 1
ATOM 793 O O . ALA A 1 97 ? 10.250 -55.291 -4.443 1.00 48.56 97 ALA A O 1
ATOM 794 N N . ALA A 1 98 ? 8.527 -54.823 -5.805 1.00 47.75 98 ALA A N 1
ATOM 795 C CA . ALA A 1 98 ? 7.719 -54.102 -4.821 1.00 47.75 98 ALA A CA 1
ATOM 796 C C . ALA A 1 98 ? 6.624 -54.980 -4.180 1.00 47.75 98 ALA A C 1
ATOM 798 O O . ALA A 1 98 ? 6.077 -54.592 -3.149 1.00 47.75 98 ALA A O 1
ATOM 799 N N . SER A 1 99 ? 6.309 -56.147 -4.758 1.00 51.12 99 SER A N 1
ATOM 800 C CA . SER A 1 99 ? 5.355 -57.116 -4.194 1.00 51.12 99 SER A CA 1
ATOM 801 C C . SER A 1 99 ? 5.986 -58.152 -3.256 1.00 51.12 99 SER A C 1
ATOM 803 O O . SER A 1 99 ? 5.292 -58.673 -2.382 1.00 51.12 99 SER A O 1
ATOM 805 N N . ASP A 1 100 ? 7.287 -58.430 -3.380 1.00 40.03 100 ASP A N 1
ATOM 806 C CA . ASP A 1 100 ? 7.976 -59.457 -2.584 1.00 40.03 100 ASP A CA 1
ATOM 807 C C . ASP A 1 100 ? 8.399 -58.956 -1.190 1.00 40.03 100 ASP A C 1
ATOM 809 O O . ASP A 1 100 ? 9.556 -58.634 -0.905 1.00 40.03 100 ASP A O 1
ATOM 813 N N . GLY A 1 101 ? 7.424 -58.923 -0.279 1.00 53.50 101 GLY A N 1
ATOM 814 C CA . GLY A 1 101 ? 7.570 -58.540 1.129 1.00 53.50 101 GLY A CA 1
ATOM 815 C C . GLY A 1 101 ? 8.350 -59.531 2.010 1.00 53.50 101 GLY A C 1
ATOM 816 O O . GLY A 1 101 ? 7.848 -59.955 3.052 1.00 53.50 101 GLY A O 1
ATOM 817 N N . PHE A 1 102 ? 9.590 -59.880 1.655 1.00 37.84 102 PHE A N 1
ATOM 818 C CA . PHE A 1 102 ? 10.444 -60.768 2.457 1.00 37.84 102 PHE A CA 1
ATOM 819 C C . PHE A 1 102 ? 11.176 -60.052 3.604 1.00 37.84 102 PHE A C 1
ATOM 821 O O . PHE A 1 102 ? 12.405 -59.979 3.655 1.00 37.84 102 PHE A O 1
ATOM 828 N N . SER A 1 103 ? 10.412 -59.609 4.607 1.00 35.97 103 SER A N 1
ATOM 829 C CA . SER A 1 103 ? 10.958 -59.392 5.953 1.00 35.97 103 SER A CA 1
ATOM 830 C C . SER A 1 103 ? 11.108 -60.740 6.667 1.00 35.97 103 SER A C 1
ATOM 832 O O . SER A 1 103 ? 10.196 -61.237 7.331 1.00 35.97 103 SER A O 1
ATOM 834 N N . ILE A 1 104 ? 12.265 -61.381 6.499 1.00 48.62 104 ILE A N 1
ATOM 835 C CA . ILE A 1 104 ? 12.569 -62.652 7.162 1.00 48.62 104 ILE A CA 1
ATOM 836 C C . ILE A 1 104 ? 13.092 -62.374 8.582 1.00 48.62 104 ILE A C 1
ATOM 838 O O . ILE A 1 104 ? 14.212 -61.906 8.759 1.00 48.62 104 ILE A O 1
ATOM 842 N N . LYS A 1 105 ? 12.284 -62.776 9.579 1.00 43.06 105 LYS A N 1
ATOM 843 C CA . LYS A 1 105 ? 12.547 -62.826 11.039 1.00 43.06 105 LYS A CA 1
ATOM 844 C C . LYS A 1 105 ? 12.385 -61.526 11.849 1.00 43.06 105 LYS A C 1
ATOM 84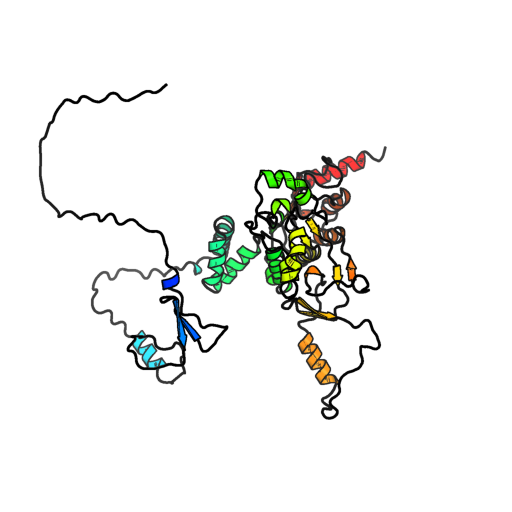6 O O . LYS A 1 105 ? 13.338 -61.013 12.430 1.00 43.06 105 LYS A O 1
ATOM 851 N N . SER A 1 106 ? 11.129 -61.186 12.140 1.00 41.88 106 SER A N 1
ATOM 852 C CA . SER A 1 106 ? 10.740 -60.715 13.483 1.00 41.88 106 SER A CA 1
ATOM 853 C C . SER A 1 106 ? 9.358 -61.249 13.899 1.00 41.88 106 SER A C 1
ATOM 855 O O . SER A 1 106 ? 8.341 -60.564 13.871 1.00 41.88 106 SER A O 1
ATOM 857 N N . HIS A 1 107 ? 9.306 -62.509 14.351 1.00 47.34 107 HIS A N 1
ATOM 858 C CA . HIS A 1 107 ? 8.118 -63.036 15.035 1.00 47.34 107 HIS A CA 1
ATOM 859 C C . HIS A 1 107 ? 7.940 -62.362 16.410 1.00 47.34 107 HIS A C 1
ATOM 861 O O . HIS A 1 107 ? 8.388 -62.899 17.422 1.00 47.34 107 HIS A O 1
ATOM 867 N N . ARG A 1 108 ? 7.254 -61.211 16.472 1.00 43.31 108 ARG A N 1
ATOM 868 C CA . ARG A 1 108 ? 6.596 -60.716 17.697 1.00 43.31 108 ARG A CA 1
ATOM 869 C C . ARG A 1 108 ? 5.434 -59.762 17.384 1.00 43.31 108 ARG A C 1
ATOM 871 O O . ARG A 1 108 ? 5.537 -58.907 16.519 1.00 43.31 108 ARG A O 1
ATOM 878 N N . SER A 1 109 ? 4.336 -59.958 18.122 1.00 44.44 109 SER A N 1
ATOM 879 C CA . SER A 1 109 ? 3.059 -59.215 18.102 1.00 44.44 109 SER A CA 1
ATOM 880 C C . SER A 1 109 ? 2.302 -59.113 16.764 1.00 44.44 109 SER A C 1
ATOM 882 O O . SER A 1 109 ? 2.408 -58.124 16.046 1.00 44.44 109 SER A O 1
ATOM 884 N N . LYS A 1 110 ? 1.361 -60.045 16.534 1.00 46.75 110 LYS A N 1
ATOM 885 C CA . LYS A 1 110 ? 0.189 -59.835 15.654 1.00 46.75 110 LYS A CA 1
ATOM 886 C C . LYS A 1 110 ? -0.838 -58.887 16.311 1.00 46.75 110 LYS A C 1
ATOM 888 O O . LYS A 1 110 ? -1.997 -59.251 16.468 1.00 46.75 110 LYS A O 1
ATOM 893 N N . HIS A 1 111 ? -0.406 -57.711 16.776 1.00 45.66 111 HIS A N 1
ATOM 894 C CA . HIS A 1 111 ? -1.314 -56.739 17.403 1.00 45.66 111 HIS A CA 1
ATOM 895 C C . HIS A 1 111 ? -0.910 -55.261 17.254 1.00 45.66 111 HIS A C 1
ATOM 897 O O . HIS A 1 111 ? -1.459 -54.408 17.949 1.00 45.66 111 HIS A O 1
ATOM 903 N N . SER A 1 112 ? -0.028 -54.907 16.313 1.00 49.03 112 SER A N 1
ATOM 904 C CA . SER A 1 112 ? -0.014 -53.532 15.806 1.00 49.03 112 SER A CA 1
ATOM 905 C C . SER A 1 112 ? -1.222 -53.354 14.884 1.00 49.03 112 SER A C 1
ATOM 907 O O . SER A 1 112 ? -1.204 -53.803 13.738 1.00 49.03 112 SER A O 1
ATOM 909 N N . GLN A 1 113 ? -2.287 -52.725 15.383 1.00 55.38 113 GLN A N 1
ATOM 910 C CA . GLN A 1 113 ? -3.329 -52.193 14.505 1.00 55.38 113 GLN A CA 1
ATOM 911 C C . GLN A 1 113 ? -2.669 -51.290 13.454 1.00 55.38 113 GLN A C 1
ATOM 913 O O . GLN A 1 113 ? -1.780 -50.508 13.804 1.00 55.38 113 GLN A O 1
ATOM 918 N N . CYS A 1 114 ? -3.122 -51.358 12.199 1.00 47.28 114 CYS A N 1
ATOM 919 C CA . CYS A 1 114 ? -2.843 -50.315 11.215 1.00 47.28 114 CYS A CA 1
ATOM 920 C C . CYS A 1 114 ? -3.486 -49.012 11.697 1.00 47.28 114 CYS A C 1
ATOM 922 O O . CYS A 1 114 ? -4.612 -48.687 11.327 1.00 47.28 114 CYS A O 1
ATOM 924 N N . ARG A 1 115 ? -2.771 -48.263 12.539 1.00 56.75 115 ARG A N 1
ATOM 925 C CA . ARG A 1 115 ? -3.040 -46.840 12.694 1.00 56.75 115 ARG A CA 1
ATOM 926 C C . ARG A 1 115 ? -2.754 -46.210 11.330 1.00 56.75 115 ARG A C 1
ATOM 928 O O . ARG A 1 115 ? -1.674 -46.477 10.794 1.00 56.75 115 ARG A O 1
ATOM 935 N N . PRO A 1 116 ? -3.676 -45.428 10.744 1.00 60.81 116 PRO A N 1
ATOM 936 C CA . PRO A 1 116 ? -3.313 -44.609 9.601 1.00 60.81 116 PRO A CA 1
ATOM 937 C C . PRO A 1 116 ? -2.121 -43.738 10.009 1.00 60.81 116 PRO A C 1
ATOM 939 O O . PRO A 1 116 ? -2.092 -43.209 11.125 1.00 60.81 116 PRO A O 1
ATOM 942 N N . ASN A 1 117 ? -1.125 -43.620 9.129 1.00 67.38 117 ASN A N 1
ATOM 943 C CA . ASN A 1 117 ? -0.049 -42.648 9.299 1.00 67.38 117 ASN A CA 1
ATOM 944 C C . ASN A 1 117 ? -0.642 -41.261 9.043 1.00 67.38 117 ASN A C 1
ATOM 946 O O . ASN A 1 117 ? -0.509 -40.737 7.943 1.00 67.38 117 ASN A O 1
ATOM 950 N N . LEU A 1 118 ? -1.332 -40.726 10.054 1.00 80.81 118 LEU A N 1
ATOM 951 C CA . LEU A 1 118 ? -1.937 -39.402 10.020 1.00 80.81 118 LEU A CA 1
ATOM 952 C C . LEU A 1 118 ? -0.829 -38.368 9.828 1.00 80.81 118 LEU A C 1
ATOM 954 O O . LEU A 1 118 ? -0.014 -38.131 10.725 1.00 80.81 118 LEU A O 1
ATOM 958 N N . GLY A 1 119 ? -0.776 -37.808 8.629 1.00 82.50 119 GLY A N 1
ATOM 959 C CA . GLY A 1 119 ? 0.098 -36.710 8.277 1.00 82.50 119 GLY A CA 1
ATOM 960 C C . GLY A 1 119 ? -0.508 -35.381 8.706 1.00 82.50 119 GLY A C 1
ATOM 961 O O . GLY A 1 119 ? -1.710 -35.243 8.912 1.00 82.50 119 GLY A O 1
ATOM 962 N N . ILE A 1 120 ? 0.330 -34.349 8.769 1.00 85.00 120 ILE A N 1
ATOM 963 C CA . ILE A 1 120 ? -0.134 -32.975 9.001 1.00 85.00 120 ILE A CA 1
ATOM 964 C C . ILE A 1 120 ? -1.090 -32.481 7.893 1.00 85.00 120 ILE A C 1
ATOM 966 O O . ILE A 1 120 ? -1.920 -31.620 8.148 1.00 85.00 120 ILE A O 1
ATOM 970 N N . LEU A 1 121 ? -1.014 -33.067 6.692 1.00 84.25 121 LEU A N 1
ATOM 971 C CA . LEU A 1 121 ? -1.914 -32.797 5.562 1.00 84.25 121 LEU A CA 1
ATOM 972 C C . LEU A 1 121 ? -3.316 -33.414 5.709 1.00 84.25 121 LEU A C 1
ATOM 974 O O . LEU A 1 121 ? -4.210 -33.015 4.973 1.00 84.25 121 LEU A O 1
ATOM 978 N N . ASP A 1 122 ? -3.525 -34.338 6.653 1.00 86.50 122 ASP A N 1
ATOM 979 C CA . ASP A 1 122 ? -4.853 -34.907 6.935 1.00 86.50 122 ASP A CA 1
ATOM 980 C C . ASP A 1 122 ? -5.698 -33.987 7.844 1.00 86.50 122 ASP A C 1
ATOM 982 O O . ASP A 1 122 ? -6.841 -34.303 8.182 1.00 86.50 122 ASP A O 1
ATOM 986 N N . LEU A 1 123 ? -5.141 -32.845 8.270 1.00 88.44 123 LEU A N 1
ATOM 987 C CA . LEU A 1 123 ? -5.860 -31.806 9.005 1.00 88.44 123 LEU A CA 1
ATOM 988 C C . LEU A 1 123 ? -6.720 -30.954 8.051 1.00 88.44 123 LEU A C 1
ATOM 990 O O . LEU A 1 123 ? -6.265 -30.636 6.951 1.00 88.44 123 LEU A O 1
ATOM 994 N N . PRO A 1 124 ? -7.915 -30.498 8.479 1.00 89.94 124 PRO A N 1
ATOM 995 C CA . PRO A 1 124 ? -8.708 -29.539 7.714 1.00 89.94 124 PRO A CA 1
ATOM 996 C C . PRO A 1 124 ? -7.912 -28.272 7.379 1.00 89.94 124 PRO A C 1
ATOM 998 O O . PRO A 1 124 ? -7.103 -27.794 8.185 1.00 89.94 124 PRO A O 1
ATOM 1001 N N . GLN A 1 125 ? -8.159 -27.705 6.197 1.00 84.50 125 GLN A N 1
ATOM 1002 C CA . GLN A 1 125 ? -7.402 -26.562 5.682 1.00 84.50 125 GLN A CA 1
ATOM 1003 C C . GLN A 1 125 ? -7.483 -25.348 6.622 1.00 84.50 125 GLN A C 1
ATOM 1005 O O . GLN A 1 125 ? -6.503 -24.626 6.781 1.00 84.50 125 GLN A O 1
ATOM 1010 N N . GLU A 1 126 ? -8.608 -25.160 7.307 1.00 88.12 126 GLU A N 1
ATOM 1011 C CA . GLU A 1 126 ? -8.845 -24.105 8.295 1.00 88.12 126 GLU A CA 1
ATOM 1012 C C . GLU A 1 126 ? -7.884 -24.211 9.489 1.00 88.12 126 GLU A C 1
ATOM 1014 O O . GLU A 1 126 ? -7.384 -23.200 9.984 1.00 88.12 126 GLU A O 1
ATOM 1019 N N . VAL A 1 127 ? -7.575 -25.438 9.926 1.00 90.69 127 VAL A N 1
ATOM 1020 C CA . VAL A 1 127 ? -6.616 -25.696 11.012 1.00 90.69 127 VAL A CA 1
ATOM 1021 C C . VAL A 1 127 ? -5.200 -25.358 10.548 1.00 90.69 127 VAL A C 1
ATOM 1023 O O . VAL A 1 127 ? -4.455 -24.711 11.283 1.00 90.69 127 VAL A O 1
ATOM 1026 N N . LEU A 1 128 ? -4.840 -25.728 9.315 1.00 90.81 128 LEU A N 1
ATOM 1027 C CA . LEU A 1 128 ? -3.538 -25.397 8.726 1.00 90.81 128 LEU A CA 1
ATOM 1028 C C . LEU A 1 128 ? -3.362 -23.883 8.523 1.00 90.81 128 LEU A C 1
ATOM 1030 O O . LEU A 1 128 ? -2.303 -23.349 8.854 1.00 90.81 128 LEU A O 1
ATOM 1034 N N . ILE A 1 129 ? -4.407 -23.175 8.074 1.00 88.38 129 ILE A N 1
ATOM 1035 C CA . ILE A 1 129 ? -4.432 -21.703 8.021 1.00 88.38 129 ILE A CA 1
ATOM 1036 C C . ILE A 1 129 ? -4.199 -21.129 9.423 1.00 88.38 129 ILE A C 1
ATOM 1038 O O . ILE A 1 129 ? -3.333 -20.272 9.586 1.00 88.38 129 ILE A O 1
ATOM 1042 N N . GLY A 1 130 ? -4.902 -21.630 10.445 1.00 89.88 130 GLY A N 1
ATOM 1043 C CA . GLY A 1 130 ? -4.728 -21.189 11.832 1.00 89.88 130 GLY A CA 1
ATOM 1044 C C . GLY A 1 130 ? -3.301 -21.389 12.360 1.00 89.88 130 GLY A C 1
ATOM 1045 O O . GLY A 1 130 ? -2.730 -20.475 12.957 1.00 89.88 130 GLY A O 1
ATOM 1046 N N . VAL A 1 131 ? -2.678 -22.541 12.086 1.00 92.88 131 VAL A N 1
ATOM 1047 C CA . VAL A 1 131 ? -1.268 -22.803 12.435 1.00 92.88 131 VAL A CA 1
ATOM 1048 C C . VAL A 1 131 ? -0.338 -21.814 11.726 1.00 92.88 131 VAL A C 1
ATOM 1050 O O . VAL A 1 131 ? 0.537 -21.228 12.362 1.00 92.88 131 VAL A O 1
ATOM 1053 N N . PHE A 1 132 ? -0.537 -21.563 10.432 1.00 93.38 132 PHE A N 1
ATOM 1054 C CA . PHE A 1 132 ? 0.307 -20.640 9.669 1.00 93.38 132 PHE A CA 1
ATOM 1055 C C . PHE A 1 132 ? 0.078 -19.164 10.037 1.00 93.38 132 PHE A C 1
ATOM 1057 O O . PHE A 1 132 ? 1.027 -18.382 10.017 1.00 93.38 132 PHE A O 1
ATOM 1064 N N . GLN A 1 133 ? -1.124 -18.783 10.477 1.00 91.06 133 GLN A N 1
ATOM 1065 C CA . GLN A 1 133 ? -1.401 -17.477 11.085 1.00 91.06 133 GLN A CA 1
ATOM 1066 C C . GLN A 1 133 ? -0.712 -17.297 12.446 1.00 91.06 133 GLN A C 1
ATOM 1068 O O . GLN A 1 133 ? -0.347 -16.172 12.793 1.00 91.06 133 GLN A O 1
ATOM 1073 N N . ILE A 1 134 ? -0.511 -18.374 13.217 1.00 92.44 134 ILE A N 1
ATOM 1074 C CA . ILE A 1 134 ? 0.316 -18.342 14.433 1.00 92.44 134 ILE A CA 1
ATOM 1075 C C . ILE A 1 134 ? 1.789 -18.179 14.045 1.00 92.44 134 ILE A C 1
ATOM 1077 O O . ILE A 1 134 ? 2.420 -17.238 14.524 1.00 92.44 134 ILE A O 1
ATOM 1081 N N . LEU A 1 135 ? 2.306 -18.999 13.116 1.00 92.50 135 LEU A N 1
ATOM 1082 C CA . LEU A 1 135 ? 3.683 -18.868 12.614 1.00 92.50 135 LEU A CA 1
ATOM 1083 C C . LEU A 1 135 ? 3.963 -17.454 12.092 1.00 92.50 135 LEU A C 1
ATOM 1085 O O . LEU A 1 135 ? 4.967 -16.865 12.465 1.00 92.50 135 LEU A O 1
ATOM 1089 N N . ARG A 1 136 ? 3.039 -16.838 11.345 1.00 91.25 136 ARG A N 1
ATOM 1090 C CA . ARG A 1 136 ? 3.155 -15.441 10.889 1.00 91.25 136 ARG A CA 1
ATOM 1091 C C . ARG A 1 136 ? 3.461 -14.445 12.015 1.00 91.25 136 ARG A C 1
ATOM 1093 O O . ARG A 1 136 ? 4.132 -13.445 11.772 1.00 91.25 136 ARG A O 1
ATOM 1100 N N . ARG A 1 137 ? 2.946 -14.689 13.226 1.00 88.75 137 ARG A N 1
ATOM 1101 C CA . ARG A 1 137 ? 3.121 -13.819 14.402 1.00 88.75 137 ARG A CA 1
ATOM 1102 C C . ARG A 1 137 ? 4.351 -14.175 15.238 1.00 88.75 137 ARG A C 1
ATOM 1104 O O . ARG A 1 137 ? 4.875 -13.289 15.902 1.00 88.75 137 ARG A O 1
ATOM 1111 N N . THR A 1 138 ? 4.777 -15.440 15.248 1.00 91.75 138 THR A N 1
ATOM 1112 C CA . THR A 1 138 ? 5.851 -15.936 16.130 1.00 91.75 138 THR A CA 1
ATOM 1113 C C . THR A 1 138 ? 7.169 -16.211 15.409 1.00 91.75 138 THR A C 1
ATOM 1115 O O . THR A 1 138 ? 8.228 -15.930 15.955 1.00 91.75 138 THR A O 1
ATOM 1118 N N . ASP A 1 139 ? 7.110 -16.773 14.202 1.00 92.69 139 ASP A N 1
ATOM 1119 C CA . ASP A 1 139 ? 8.250 -17.168 13.375 1.00 92.69 139 ASP A CA 1
ATOM 1120 C C . ASP A 1 139 ? 7.907 -17.044 11.877 1.00 92.69 139 ASP A C 1
ATOM 1122 O O . ASP A 1 139 ? 7.473 -17.986 11.202 1.00 92.69 139 ASP A O 1
ATOM 1126 N N . LEU A 1 140 ? 8.136 -15.844 11.341 1.00 90.19 140 LEU A N 1
ATOM 1127 C CA . LEU A 1 140 ? 7.976 -15.559 9.917 1.00 90.19 140 LEU A CA 1
ATOM 1128 C C . LEU A 1 140 ? 8.948 -16.377 9.046 1.00 90.19 140 LEU A C 1
ATOM 1130 O O . LEU A 1 140 ? 8.618 -16.685 7.901 1.00 90.19 140 LEU A O 1
ATOM 1134 N N . ALA A 1 141 ? 10.124 -16.756 9.562 1.00 91.50 141 ALA A N 1
ATOM 1135 C CA . ALA A 1 141 ? 11.085 -17.553 8.805 1.00 91.50 141 ALA A CA 1
ATOM 1136 C C . ALA A 1 141 ? 10.567 -18.986 8.609 1.00 91.50 141 ALA A C 1
ATOM 1138 O O . ALA A 1 141 ? 10.591 -19.491 7.487 1.00 91.50 141 ALA A O 1
ATOM 1139 N N . GLY A 1 142 ? 9.998 -19.601 9.649 1.00 92.06 142 GLY A N 1
ATOM 1140 C CA . GLY A 1 142 ? 9.290 -20.880 9.564 1.00 92.06 142 GLY A CA 1
ATOM 1141 C C . GLY A 1 142 ? 8.112 -20.857 8.581 1.00 92.06 142 GLY A C 1
ATOM 1142 O O . GLY A 1 142 ? 7.943 -21.796 7.795 1.00 92.06 142 GLY A O 1
ATOM 1143 N N . LEU A 1 143 ? 7.339 -19.763 8.539 1.00 93.38 143 LEU A N 1
ATOM 1144 C CA . LEU A 1 143 ? 6.279 -19.582 7.536 1.00 93.38 143 LEU A CA 1
ATOM 1145 C C . LEU A 1 143 ? 6.839 -19.506 6.104 1.00 93.38 143 LEU A C 1
ATOM 1147 O O . LEU A 1 143 ? 6.315 -20.163 5.206 1.00 93.38 143 LEU A O 1
ATOM 1151 N N . VAL A 1 144 ? 7.924 -18.758 5.879 1.00 92.12 144 VAL A N 1
ATOM 1152 C CA . VAL A 1 144 ? 8.572 -18.675 4.557 1.00 92.12 144 VAL A CA 1
ATOM 1153 C C . VAL A 1 144 ? 9.164 -20.025 4.144 1.00 92.12 144 VAL A C 1
ATOM 1155 O O . VAL A 1 144 ? 8.973 -20.445 3.006 1.00 92.12 144 VAL A O 1
ATOM 1158 N N . CYS A 1 145 ? 9.812 -20.754 5.056 1.00 93.56 145 CYS A N 1
ATOM 1159 C CA . CYS A 1 145 ? 10.293 -22.115 4.806 1.00 93.56 145 CYS A CA 1
ATOM 1160 C C . CYS A 1 145 ? 9.152 -23.075 4.432 1.00 93.56 145 CYS A C 1
ATOM 1162 O O . CYS A 1 145 ? 9.337 -23.934 3.569 1.00 93.56 145 CYS A O 1
ATOM 1164 N N . SER A 1 146 ? 7.960 -22.897 5.014 1.00 92.44 146 SER A N 1
ATOM 1165 C CA . SER A 1 146 ? 6.780 -23.724 4.722 1.00 92.44 146 SER A CA 1
ATOM 1166 C C . SER A 1 146 ? 6.364 -23.662 3.246 1.00 92.44 146 SER A C 1
ATOM 1168 O O . SER A 1 146 ? 5.952 -24.682 2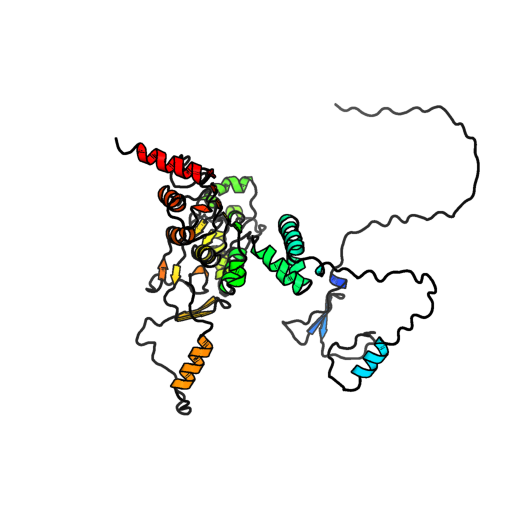.698 1.00 92.44 146 SER A O 1
ATOM 1170 N N . LEU A 1 147 ? 6.570 -22.530 2.557 1.00 91.56 147 LEU A N 1
ATOM 1171 C CA . LEU A 1 147 ? 6.306 -22.386 1.113 1.00 91.56 147 LEU A CA 1
ATOM 1172 C C . LEU A 1 147 ? 7.079 -23.394 0.244 1.00 91.56 147 LEU A C 1
ATOM 1174 O O . LEU A 1 147 ? 6.646 -23.703 -0.863 1.00 91.56 147 LEU A O 1
ATOM 1178 N N . TYR A 1 148 ? 8.220 -23.892 0.728 1.00 93.12 148 TYR A N 1
ATOM 1179 C CA . TYR A 1 148 ? 9.132 -24.758 -0.022 1.00 93.12 148 TYR A CA 1
ATOM 1180 C C . TYR A 1 148 ? 9.027 -26.245 0.363 1.00 93.12 148 TYR A C 1
ATOM 1182 O O . TYR A 1 148 ? 9.774 -27.062 -0.171 1.00 93.12 148 TYR A O 1
ATOM 1190 N N . VAL A 1 149 ? 8.108 -26.615 1.267 1.00 92.31 149 VAL A N 1
ATOM 1191 C CA . VAL A 1 149 ? 7.943 -28.002 1.746 1.00 92.31 149 VAL A CA 1
ATOM 1192 C C . VAL A 1 149 ? 7.214 -28.873 0.718 1.00 92.31 149 VAL A C 1
ATOM 1194 O O . VAL A 1 149 ? 7.727 -29.908 0.297 1.00 92.31 149 VAL A O 1
ATOM 1197 N N . CYS A 1 150 ? 6.009 -28.471 0.307 1.00 91.69 150 CYS A N 1
ATOM 1198 C CA . CYS A 1 150 ? 5.219 -29.153 -0.721 1.00 91.69 150 CYS A CA 1
ATOM 1199 C C . CYS A 1 150 ? 4.177 -28.202 -1.336 1.00 91.69 150 CYS A C 1
ATOM 1201 O O . CYS A 1 150 ? 3.990 -27.080 -0.866 1.00 91.69 150 CYS A O 1
ATOM 1203 N N . LYS A 1 151 ? 3.474 -28.652 -2.386 1.00 92.25 151 LYS A N 1
ATOM 1204 C CA . LYS A 1 151 ? 2.466 -27.837 -3.091 1.00 92.25 151 LYS A CA 1
ATOM 1205 C C . LYS A 1 151 ? 1.297 -27.419 -2.195 1.00 92.25 151 LYS A C 1
ATOM 1207 O O . LYS A 1 151 ? 0.838 -26.286 -2.305 1.00 92.25 151 LYS A O 1
ATOM 1212 N N . ASP A 1 152 ? 0.846 -28.298 -1.307 1.00 89.56 152 ASP A N 1
ATOM 1213 C CA . ASP A 1 152 ? -0.305 -28.027 -0.440 1.00 89.56 152 ASP A CA 1
ATOM 1214 C C . ASP A 1 152 ? 0.074 -27.024 0.657 1.00 89.56 152 ASP A C 1
ATOM 1216 O O . ASP A 1 152 ? -0.619 -26.027 0.863 1.00 89.56 152 ASP A O 1
ATOM 1220 N N . PHE A 1 153 ? 1.257 -27.202 1.262 1.00 92.50 153 PHE A N 1
ATOM 1221 C CA . PHE A 1 153 ? 1.857 -26.214 2.163 1.00 92.50 153 PHE A CA 1
ATOM 1222 C C . PHE A 1 153 ? 2.017 -24.859 1.478 1.00 92.50 153 PHE A C 1
ATOM 1224 O O . PHE A 1 153 ? 1.655 -23.848 2.070 1.00 92.50 153 PHE A O 1
ATOM 1231 N N . TYR A 1 154 ? 2.501 -24.828 0.231 1.00 92.81 154 TYR A N 1
ATOM 1232 C CA . TYR A 1 154 ? 2.623 -23.592 -0.536 1.00 92.81 154 TYR A CA 1
ATOM 1233 C C . TYR A 1 154 ? 1.281 -22.863 -0.661 1.00 92.81 154 TYR A C 1
ATOM 1235 O O . TYR A 1 154 ? 1.227 -21.673 -0.363 1.00 92.81 154 TYR A O 1
ATOM 1243 N N . GLN A 1 155 ? 0.187 -23.542 -1.035 1.00 90.69 155 GLN A N 1
ATOM 1244 C CA . GLN A 1 155 ? -1.109 -22.864 -1.179 1.00 90.69 155 GLN A CA 1
ATOM 1245 C C . GLN A 1 155 ? -1.614 -22.282 0.146 1.00 90.69 155 GLN A C 1
ATOM 1247 O O . GLN A 1 155 ? -2.073 -21.141 0.166 1.00 90.69 155 GLN A O 1
ATOM 1252 N N . VAL A 1 156 ? -1.490 -23.020 1.253 1.00 91.44 156 VAL A N 1
ATOM 1253 C CA . VAL A 1 156 ? -1.979 -22.558 2.562 1.00 91.44 156 VAL A CA 1
ATOM 1254 C C . VAL A 1 156 ? -1.067 -21.475 3.161 1.00 91.44 156 VAL A C 1
ATOM 1256 O O . VAL A 1 156 ? -1.556 -20.459 3.658 1.00 91.44 156 VAL A O 1
ATOM 1259 N N . ALA A 1 157 ? 0.258 -21.630 3.068 1.00 93.00 157 ALA A N 1
ATOM 1260 C CA . ALA A 1 157 ? 1.229 -20.658 3.580 1.00 93.00 157 ALA A CA 1
ATOM 1261 C C . ALA A 1 157 ? 1.215 -19.350 2.781 1.00 93.00 157 ALA A C 1
ATOM 1263 O O . ALA A 1 157 ? 1.364 -18.282 3.370 1.00 93.00 157 ALA A O 1
ATOM 1264 N N . LYS A 1 158 ? 0.967 -19.409 1.465 1.00 92.94 158 LYS A N 1
ATOM 1265 C CA . LYS A 1 158 ? 0.794 -18.231 0.603 1.00 92.94 158 LYS A CA 1
ATOM 1266 C C . LYS A 1 158 ? -0.368 -17.352 1.071 1.00 92.94 158 LYS A C 1
ATOM 1268 O O . LYS A 1 158 ? -0.181 -16.146 1.194 1.00 92.94 158 LYS A O 1
ATOM 1273 N N . VAL A 1 159 ? -1.525 -17.942 1.395 1.00 92.31 159 VAL A N 1
ATOM 1274 C CA . VAL A 1 159 ? -2.685 -17.194 1.922 1.00 92.31 159 VAL A CA 1
ATOM 1275 C C . VAL A 1 159 ? -2.329 -16.503 3.239 1.00 92.31 159 VAL A C 1
ATOM 1277 O O . VAL A 1 159 ? -2.530 -15.299 3.367 1.00 92.31 159 VAL A O 1
ATOM 1280 N N . ALA A 1 160 ? -1.735 -17.231 4.192 1.00 92.62 160 ALA A N 1
ATOM 1281 C CA . ALA A 1 160 ? -1.327 -16.650 5.471 1.00 92.62 160 ALA A CA 1
ATOM 1282 C C . ALA A 1 160 ? -0.279 -15.531 5.301 1.00 92.62 160 ALA A C 1
ATOM 1284 O O . ALA A 1 160 ? -0.366 -14.508 5.974 1.00 92.62 160 ALA A O 1
ATOM 1285 N N . LEU A 1 161 ? 0.690 -15.691 4.393 1.00 93.31 161 LEU A N 1
ATOM 1286 C CA . LEU A 1 161 ? 1.740 -14.701 4.135 1.00 93.31 161 LEU A CA 1
ATOM 1287 C C . LEU A 1 161 ? 1.194 -13.398 3.528 1.00 93.31 161 LEU A C 1
ATOM 1289 O O . LEU A 1 161 ? 1.613 -12.319 3.943 1.00 93.31 161 LEU A O 1
ATOM 1293 N N . TYR A 1 162 ? 0.284 -13.496 2.555 1.00 94.69 162 TYR A N 1
ATOM 1294 C CA . TYR A 1 162 ? -0.279 -12.332 1.861 1.00 94.69 162 TYR A CA 1
ATOM 1295 C C . TYR A 1 162 ? -1.406 -11.635 2.642 1.00 94.69 162 TYR A C 1
ATOM 1297 O O . TYR A 1 162 ? -1.697 -10.484 2.345 1.00 94.69 162 TYR A O 1
ATOM 1305 N N . GLU A 1 163 ? -1.989 -12.262 3.672 1.00 95.00 163 GLU A N 1
ATOM 1306 C CA . GLU A 1 163 ? -3.007 -11.648 4.549 1.00 95.00 163 GLU A CA 1
ATOM 1307 C C . GLU A 1 163 ? -2.544 -10.314 5.178 1.00 95.00 163 GLU A C 1
ATOM 1309 O O . GLU A 1 163 ? -3.329 -9.368 5.286 1.00 95.00 163 GLU A O 1
ATOM 1314 N N . ASP A 1 164 ? -1.277 -10.255 5.602 1.00 94.44 164 ASP A N 1
ATOM 1315 C CA . ASP A 1 164 ? -0.620 -9.140 6.307 1.00 94.44 164 ASP A CA 1
ATOM 1316 C C . ASP A 1 164 ? 0.896 -9.209 6.021 1.00 94.44 164 ASP A C 1
ATOM 1318 O O . ASP A 1 164 ? 1.661 -9.730 6.846 1.00 94.44 164 ASP A O 1
ATOM 1322 N N . PRO A 1 165 ? 1.338 -8.780 4.822 1.00 93.69 165 PRO A N 1
ATOM 1323 C CA . PRO A 1 165 ? 2.716 -8.935 4.381 1.00 93.69 165 PRO A CA 1
ATOM 1324 C C . PRO A 1 165 ? 3.669 -8.077 5.221 1.00 93.69 165 PRO A C 1
ATOM 1326 O O . PRO A 1 165 ? 3.425 -6.907 5.530 1.00 93.69 165 PRO A O 1
ATOM 1329 N N . TYR A 1 166 ? 4.805 -8.665 5.592 1.00 92.12 166 TYR A N 1
ATOM 1330 C CA . TYR A 1 166 ? 5.776 -8.026 6.475 1.00 92.12 166 TYR A CA 1
ATOM 1331 C C . TYR A 1 166 ? 6.773 -7.157 5.690 1.00 92.12 166 TYR A C 1
ATOM 1333 O O . TYR A 1 166 ? 7.854 -7.601 5.300 1.00 92.12 166 TYR A O 1
ATOM 1341 N N . ILE A 1 167 ? 6.383 -5.907 5.435 1.00 92.44 167 ILE A N 1
ATOM 1342 C CA . ILE A 1 167 ? 7.141 -4.941 4.629 1.00 92.44 167 ILE A CA 1
ATOM 1343 C C . ILE A 1 167 ? 7.985 -4.038 5.541 1.00 92.44 167 ILE A C 1
ATOM 1345 O O . ILE A 1 167 ? 7.444 -3.297 6.354 1.00 92.44 167 ILE A O 1
ATOM 1349 N N . THR A 1 168 ? 9.313 -4.081 5.401 1.00 90.25 168 THR A N 1
ATOM 1350 C CA . THR A 1 168 ? 10.261 -3.318 6.246 1.00 90.25 168 THR A CA 1
ATOM 1351 C C . THR A 1 168 ? 11.081 -2.262 5.504 1.00 90.25 168 THR A C 1
ATOM 1353 O O . THR A 1 168 ? 11.749 -1.458 6.151 1.00 90.25 168 THR A O 1
ATOM 1356 N N . SER A 1 169 ? 11.036 -2.226 4.169 1.00 88.81 169 SER A N 1
ATOM 1357 C CA . SER A 1 169 ? 11.710 -1.209 3.349 1.00 88.81 169 SER A CA 1
ATOM 1358 C C . SER A 1 169 ? 10.932 -0.904 2.067 1.00 88.81 169 SER A C 1
ATOM 1360 O O . SER A 1 169 ? 10.154 -1.736 1.590 1.00 88.81 169 SER A O 1
ATOM 1362 N N . GLY A 1 170 ? 11.192 0.263 1.465 1.00 87.25 170 GLY A N 1
ATOM 1363 C CA . GLY A 1 170 ? 10.625 0.6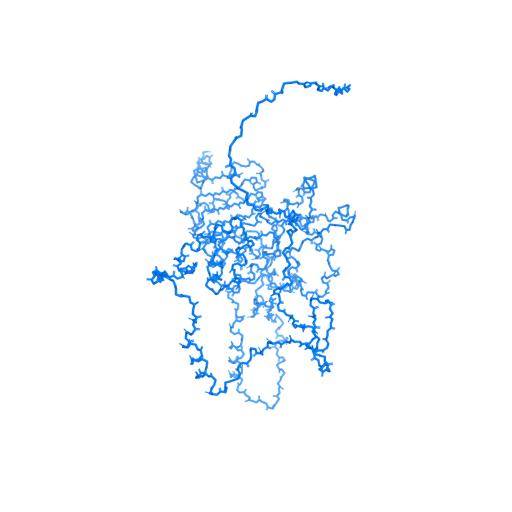41 0.164 1.00 87.25 170 GLY A CA 1
ATOM 1364 C C . GLY A 1 170 ? 10.990 -0.328 -0.972 1.00 87.25 170 GLY A C 1
ATOM 1365 O O . GLY A 1 170 ? 10.199 -0.522 -1.892 1.00 87.25 170 GLY A O 1
ATOM 1366 N N . PHE A 1 171 ? 12.134 -1.019 -0.883 1.00 86.25 171 PHE A N 1
ATOM 1367 C CA . PHE A 1 171 ? 12.490 -2.092 -1.819 1.00 86.25 171 PHE A CA 1
ATOM 1368 C C . PHE A 1 171 ? 11.522 -3.280 -1.716 1.00 86.25 171 PHE A C 1
ATOM 1370 O O . PHE A 1 171 ? 11.006 -3.753 -2.728 1.00 86.25 171 PHE A O 1
ATOM 1377 N N . ARG A 1 172 ? 11.224 -3.746 -0.492 1.00 89.25 172 ARG A N 1
ATOM 1378 C CA . ARG A 1 172 ? 10.249 -4.831 -0.268 1.00 89.25 172 ARG A CA 1
ATOM 1379 C C . ARG A 1 172 ? 8.839 -4.430 -0.687 1.00 89.25 172 ARG A C 1
ATOM 1381 O O . ARG A 1 172 ? 8.107 -5.272 -1.198 1.00 89.25 172 ARG A O 1
ATOM 1388 N N . LEU A 1 173 ? 8.489 -3.156 -0.523 1.00 92.69 173 LEU A N 1
ATOM 1389 C CA . LEU A 1 173 ? 7.232 -2.607 -1.016 1.00 92.69 173 LEU A CA 1
ATOM 1390 C C . LEU A 1 173 ? 7.142 -2.666 -2.547 1.00 92.69 173 LEU A C 1
ATOM 1392 O O . LEU A 1 173 ? 6.148 -3.164 -3.058 1.00 92.69 173 LEU A O 1
ATOM 1396 N N . GLY A 1 174 ? 8.185 -2.251 -3.276 1.00 89.00 174 GLY A N 1
ATOM 1397 C CA . GLY A 1 174 ? 8.212 -2.341 -4.743 1.00 89.00 174 GLY A CA 1
ATOM 1398 C C . GLY A 1 174 ? 8.099 -3.778 -5.265 1.00 89.00 174 GLY A C 1
ATOM 1399 O O . GLY A 1 174 ? 7.337 -4.042 -6.192 1.00 89.00 174 GLY A O 1
ATOM 1400 N N . GLN A 1 175 ? 8.770 -4.734 -4.610 1.00 88.56 175 GLN A N 1
ATOM 1401 C CA . GLN A 1 175 ? 8.603 -6.163 -4.914 1.00 88.56 175 GLN A CA 1
ATOM 1402 C C . GLN A 1 175 ? 7.160 -6.647 -4.694 1.00 88.56 175 GLN A C 1
ATOM 1404 O O . GLN A 1 175 ? 6.640 -7.423 -5.494 1.00 88.56 175 GLN A O 1
ATOM 1409 N N . PHE A 1 176 ? 6.515 -6.200 -3.614 1.00 93.56 176 PHE A N 1
ATOM 1410 C CA . PHE A 1 176 ? 5.129 -6.545 -3.304 1.00 93.56 176 PHE A CA 1
ATOM 1411 C C . PHE A 1 176 ? 4.138 -5.926 -4.302 1.00 93.56 176 PHE A C 1
ATOM 1413 O O . PHE A 1 176 ? 3.272 -6.641 -4.799 1.00 93.56 176 PHE A O 1
ATOM 1420 N N . VAL A 1 177 ? 4.308 -4.645 -4.652 1.00 93.38 177 VAL A N 1
ATOM 1421 C CA . VAL A 1 177 ? 3.492 -3.940 -5.657 1.00 93.38 177 VAL A CA 1
ATOM 1422 C C . VAL A 1 177 ? 3.597 -4.620 -7.023 1.00 93.38 177 VAL A C 1
ATOM 1424 O O . VAL A 1 177 ? 2.572 -4.908 -7.639 1.00 93.38 177 VAL A O 1
ATOM 1427 N N . GLN A 1 178 ? 4.807 -4.989 -7.463 1.00 88.62 178 GLN A N 1
ATOM 1428 C CA . GLN A 1 178 ? 4.967 -5.752 -8.704 1.00 88.62 178 GLN A CA 1
ATOM 1429 C C . GLN A 1 178 ? 4.223 -7.101 -8.637 1.00 88.62 178 GLN A C 1
ATOM 1431 O O . GLN A 1 178 ? 3.525 -7.465 -9.581 1.00 88.62 178 GLN A O 1
ATOM 1436 N N . ALA A 1 179 ? 4.304 -7.821 -7.511 1.00 91.81 179 ALA A N 1
ATOM 1437 C CA . ALA A 1 179 ? 3.640 -9.116 -7.351 1.00 91.81 179 ALA A CA 1
ATOM 1438 C C . ALA A 1 179 ? 2.100 -9.033 -7.392 1.00 91.81 179 ALA A C 1
ATOM 1440 O O . ALA A 1 179 ? 1.477 -9.886 -8.024 1.00 91.81 179 ALA A O 1
ATOM 1441 N N . ILE A 1 180 ? 1.481 -8.024 -6.762 1.00 93.56 180 ILE A N 1
ATOM 1442 C CA . ILE A 1 180 ? 0.017 -7.832 -6.820 1.00 93.56 180 ILE A CA 1
ATOM 1443 C C . ILE A 1 180 ? -0.448 -7.309 -8.186 1.00 93.56 180 ILE A C 1
ATOM 1445 O O . ILE A 1 180 ? -1.526 -7.678 -8.641 1.00 93.56 180 ILE A O 1
ATOM 1449 N N . ASN A 1 181 ? 0.378 -6.529 -8.893 1.00 89.88 181 ASN A N 1
ATOM 1450 C CA . ASN A 1 181 ? 0.050 -6.079 -10.247 1.00 89.88 181 ASN A CA 1
ATOM 1451 C C . ASN A 1 181 ? 0.090 -7.228 -11.265 1.00 89.88 181 ASN A C 1
ATOM 1453 O O . ASN A 1 181 ? -0.762 -7.265 -12.155 1.00 89.88 181 ASN A O 1
ATOM 1457 N N . MET A 1 182 ? 1.012 -8.184 -11.094 1.00 86.88 182 MET A N 1
ATOM 1458 C CA . MET A 1 182 ? 1.106 -9.407 -11.903 1.00 86.88 182 MET A CA 1
ATOM 1459 C C . MET A 1 182 ? 0.034 -10.463 -11.580 1.00 86.88 182 MET A C 1
ATOM 1461 O O . MET A 1 182 ? -0.219 -11.331 -12.414 1.00 86.88 182 MET A O 1
ATOM 1465 N N . SER A 1 183 ? -0.572 -10.450 -10.385 1.00 89.50 183 SER A N 1
ATOM 1466 C CA . SER A 1 183 ? -1.540 -11.475 -9.971 1.00 89.50 183 SER A CA 1
ATOM 1467 C C . SER A 1 183 ? -2.617 -10.929 -9.033 1.00 89.50 183 SER A C 1
ATOM 1469 O O . SER A 1 183 ? -2.407 -10.773 -7.827 1.00 89.50 183 SER A O 1
ATOM 1471 N N . ASP A 1 184 ? -3.813 -10.738 -9.591 1.00 90.75 184 ASP A N 1
ATOM 1472 C CA . ASP A 1 184 ? -5.002 -10.278 -8.865 1.00 90.75 184 ASP A CA 1
ATOM 1473 C C . ASP A 1 184 ? -5.373 -11.231 -7.708 1.00 90.75 184 ASP A C 1
ATOM 1475 O O . ASP A 1 184 ? -5.778 -10.781 -6.638 1.00 90.75 184 ASP A O 1
ATOM 1479 N N . ASP A 1 185 ? -5.149 -12.544 -7.867 1.00 93.44 185 ASP A N 1
ATOM 1480 C CA . ASP A 1 185 ? -5.344 -13.548 -6.807 1.00 93.44 185 ASP A CA 1
ATOM 1481 C C . ASP A 1 185 ? -4.530 -13.228 -5.544 1.00 93.44 185 ASP A C 1
ATOM 1483 O O . ASP A 1 185 ? -5.022 -13.399 -4.427 1.00 93.44 185 ASP A O 1
ATOM 1487 N N . LEU A 1 186 ? -3.284 -12.760 -5.701 1.00 94.12 186 LEU A N 1
ATOM 1488 C CA . LEU A 1 186 ? -2.436 -12.365 -4.574 1.00 94.12 186 LEU A CA 1
ATOM 1489 C C . LEU A 1 186 ? -2.956 -11.085 -3.918 1.00 94.12 186 LEU A C 1
ATOM 1491 O O . LEU A 1 186 ? -2.958 -10.995 -2.692 1.00 94.12 186 LEU A O 1
ATOM 1495 N N . ALA A 1 187 ? -3.436 -10.124 -4.712 1.00 95.00 187 ALA A N 1
ATOM 1496 C CA . ALA A 1 187 ? -4.024 -8.884 -4.212 1.00 95.00 187 ALA A CA 1
ATOM 1497 C C . ALA A 1 187 ? -5.304 -9.140 -3.393 1.00 95.00 187 ALA A C 1
ATOM 1499 O O . ALA A 1 187 ? -5.509 -8.540 -2.338 1.00 95.00 187 ALA A O 1
ATOM 1500 N N . LEU A 1 188 ? -6.139 -10.090 -3.826 1.00 95.88 188 LEU A N 1
ATOM 1501 C CA . LEU A 1 188 ? -7.367 -10.484 -3.128 1.00 95.88 188 LEU A CA 1
ATOM 1502 C C . LEU A 1 188 ? -7.116 -11.195 -1.786 1.00 95.88 188 LEU A C 1
ATOM 1504 O O . LEU A 1 188 ? -8.010 -11.201 -0.937 1.00 95.88 188 LEU A O 1
ATOM 1508 N N . MET A 1 189 ? -5.928 -11.769 -1.564 1.00 95.56 189 MET A N 1
ATOM 1509 C CA . MET A 1 189 ? -5.548 -12.359 -0.269 1.00 95.56 189 MET A CA 1
ATOM 1510 C C . MET A 1 189 ? -5.212 -11.297 0.789 1.00 95.56 189 MET A C 1
ATOM 1512 O O . MET A 1 189 ? -5.279 -11.592 1.983 1.00 95.56 189 MET A O 1
ATOM 1516 N N . VAL A 1 190 ? -4.886 -10.069 0.373 1.00 97.12 190 VAL A N 1
ATOM 1517 C CA . VAL A 1 190 ? -4.439 -8.989 1.260 1.00 97.12 190 VAL A CA 1
ATOM 1518 C C . VAL A 1 190 ? -5.604 -8.416 2.059 1.00 97.12 190 VAL A C 1
ATOM 1520 O O . VAL A 1 190 ? -6.557 -7.867 1.507 1.00 97.12 190 VAL A O 1
ATOM 1523 N N . GLN A 1 191 ? -5.497 -8.495 3.387 1.00 96.44 191 GLN A N 1
ATOM 1524 C CA . GLN A 1 191 ? -6.479 -7.932 4.321 1.00 96.44 191 GLN A CA 1
ATOM 1525 C C . GLN A 1 191 ? -5.901 -6.803 5.174 1.00 96.44 191 GLN A C 1
ATOM 1527 O O . GLN A 1 191 ? -6.655 -5.971 5.683 1.00 96.44 191 GLN A O 1
ATOM 1532 N N . ARG A 1 192 ? -4.581 -6.763 5.377 1.00 96.56 192 ARG A N 1
ATOM 1533 C CA . ARG A 1 192 ? -3.919 -5.768 6.225 1.00 96.56 192 ARG A CA 1
ATOM 1534 C C . ARG A 1 192 ? -2.641 -5.287 5.563 1.00 96.56 192 ARG A C 1
ATOM 1536 O O . ARG A 1 192 ? -1.839 -6.097 5.123 1.00 96.56 192 ARG A O 1
ATOM 1543 N N . ILE A 1 193 ? -2.430 -3.978 5.544 1.00 96.81 193 ILE A N 1
ATOM 1544 C CA . ILE A 1 193 ? -1.184 -3.363 5.090 1.00 96.81 193 ILE A CA 1
ATOM 1545 C C . ILE A 1 193 ? -0.701 -2.404 6.168 1.00 96.81 193 ILE A C 1
ATOM 1547 O O . ILE A 1 193 ? -1.434 -1.519 6.607 1.00 96.81 193 ILE A O 1
ATOM 1551 N N . ASP A 1 194 ? 0.542 -2.588 6.599 1.00 95.38 194 ASP A N 1
ATOM 1552 C CA . ASP A 1 194 ? 1.168 -1.781 7.639 1.00 95.38 194 ASP A CA 1
ATOM 1553 C C . ASP A 1 194 ? 2.539 -1.302 7.169 1.00 95.38 194 ASP A C 1
ATOM 1555 O O . ASP A 1 194 ? 3.562 -1.964 7.350 1.00 95.38 194 ASP A O 1
ATOM 1559 N N . LEU A 1 195 ? 2.525 -0.136 6.528 1.00 93.69 195 LEU A N 1
ATOM 1560 C CA . LEU A 1 195 ? 3.704 0.511 5.968 1.00 93.69 195 LEU A CA 1
ATOM 1561 C C . LEU A 1 195 ? 4.478 1.322 7.023 1.00 93.69 195 LEU A C 1
ATOM 1563 O O . LEU A 1 195 ? 5.620 1.697 6.777 1.00 93.69 195 LEU A O 1
ATOM 1567 N N . SER A 1 196 ? 3.932 1.513 8.233 1.00 90.50 196 SER A N 1
ATOM 1568 C CA . SER A 1 196 ? 4.649 2.167 9.347 1.00 90.50 196 SER A CA 1
ATOM 1569 C C . SER A 1 196 ? 5.884 1.376 9.821 1.00 90.50 196 SER A C 1
ATOM 1571 O O . SER A 1 196 ? 6.801 1.937 10.428 1.00 90.50 196 SER A O 1
ATOM 1573 N N . ARG A 1 197 ? 5.929 0.076 9.484 1.00 90.88 197 ARG A N 1
ATOM 1574 C CA . ARG A 1 197 ? 7.064 -0.845 9.666 1.00 90.88 197 ARG A CA 1
ATOM 1575 C C . ARG A 1 197 ? 8.277 -0.492 8.797 1.00 90.88 197 ARG A C 1
ATOM 1577 O O . ARG A 1 197 ? 9.364 -1.010 9.062 1.00 90.88 197 ARG A O 1
ATOM 1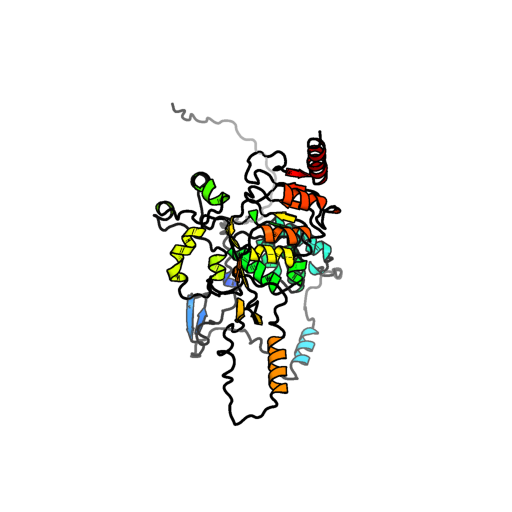584 N N . ILE A 1 198 ? 8.109 0.347 7.768 1.00 89.44 198 ILE A N 1
ATOM 1585 C CA . ILE A 1 198 ? 9.200 0.755 6.882 1.00 89.44 198 ILE A CA 1
ATOM 1586 C C . ILE A 1 198 ? 10.226 1.559 7.676 1.00 89.44 198 ILE A C 1
ATOM 1588 O O . ILE A 1 198 ? 9.921 2.577 8.303 1.00 89.44 198 ILE A O 1
ATOM 1592 N N . ARG A 1 199 ? 11.455 1.047 7.670 1.00 85.06 199 ARG A N 1
ATOM 1593 C CA . ARG A 1 199 ? 12.596 1.641 8.355 1.00 85.06 199 ARG A CA 1
ATOM 1594 C C . ARG A 1 199 ? 13.289 2.661 7.462 1.00 85.06 199 ARG A C 1
ATOM 1596 O O . ARG A 1 199 ? 13.170 2.634 6.239 1.00 85.06 199 ARG A O 1
ATOM 1603 N N . VAL A 1 200 ? 14.036 3.534 8.124 1.00 82.06 200 VAL A N 1
ATOM 1604 C CA . VAL A 1 200 ? 15.057 4.380 7.506 1.00 82.06 200 VAL A CA 1
ATOM 1605 C C . VAL A 1 200 ? 16.106 3.469 6.851 1.00 82.06 200 VAL A C 1
ATOM 1607 O O . VAL A 1 200 ? 16.398 2.389 7.363 1.00 82.06 200 VAL A O 1
ATOM 1610 N N . GLY A 1 201 ? 16.663 3.882 5.714 1.00 78.56 201 GLY A N 1
ATOM 1611 C CA . GLY A 1 201 ? 17.651 3.127 4.938 1.00 78.56 201 GLY A CA 1
ATOM 1612 C C . GLY A 1 201 ? 19.060 3.089 5.542 1.00 78.56 201 GLY A C 1
ATOM 1613 O O . GLY A 1 201 ? 19.992 2.699 4.848 1.00 78.56 201 GLY A O 1
ATOM 1614 N N . VAL A 1 202 ? 19.240 3.497 6.799 1.00 79.25 202 VAL A N 1
ATOM 1615 C CA . VAL A 1 202 ? 20.517 3.513 7.532 1.00 79.25 202 VAL A CA 1
ATOM 1616 C C . VAL A 1 202 ? 20.251 3.098 8.977 1.00 79.25 202 VAL A C 1
ATOM 1618 O O . VAL A 1 202 ? 19.244 3.507 9.557 1.00 79.25 202 VAL A O 1
ATOM 1621 N N . ASP A 1 203 ? 21.160 2.321 9.567 1.00 81.00 203 ASP A N 1
ATOM 1622 C CA . ASP A 1 203 ? 21.151 2.066 11.010 1.00 81.00 203 ASP A CA 1
ATOM 1623 C C . ASP A 1 203 ? 21.564 3.340 11.776 1.00 81.00 203 ASP A C 1
ATOM 1625 O O . ASP A 1 203 ? 22.679 3.855 11.621 1.00 81.00 203 ASP A O 1
ATOM 1629 N N . LEU A 1 204 ? 20.637 3.848 12.591 1.00 77.56 204 LEU A N 1
ATOM 1630 C CA . LEU A 1 204 ? 20.797 5.022 13.450 1.00 77.56 204 LEU A CA 1
ATOM 1631 C C . LEU A 1 204 ? 20.812 4.595 14.922 1.00 77.56 204 LEU A C 1
ATOM 1633 O O . LEU A 1 204 ? 20.071 3.689 15.310 1.00 77.56 204 LEU A O 1
ATOM 1637 N N . THR A 1 205 ? 21.609 5.267 15.750 1.00 81.31 205 THR A N 1
ATOM 1638 C CA . THR A 1 205 ? 21.488 5.158 17.215 1.00 81.31 205 THR A CA 1
ATOM 1639 C C . THR A 1 205 ? 20.249 5.911 17.716 1.00 81.31 205 THR A C 1
ATOM 1641 O O . THR A 1 205 ? 19.708 6.762 17.012 1.00 81.31 205 THR A O 1
ATOM 1644 N N . GLU A 1 206 ? 19.799 5.651 18.948 1.00 80.50 206 GLU A N 1
ATOM 1645 C CA . GLU A 1 206 ? 18.665 6.380 19.554 1.00 80.50 206 GLU A CA 1
ATOM 1646 C C . GLU A 1 206 ? 18.906 7.905 19.593 1.00 80.50 206 GLU A C 1
ATOM 1648 O O . GLU A 1 206 ? 18.014 8.701 19.297 1.00 80.50 206 GLU A O 1
ATOM 1653 N N . GLU A 1 207 ? 20.141 8.326 19.880 1.00 79.00 207 GLU A N 1
ATOM 1654 C CA . GLU A 1 207 ? 20.560 9.735 19.892 1.00 79.00 207 GLU A CA 1
ATOM 1655 C C . GLU A 1 207 ? 20.467 10.368 18.493 1.00 79.00 207 GLU A C 1
ATOM 1657 O O . GLU A 1 207 ? 19.971 11.487 18.326 1.00 79.00 207 GLU A O 1
ATOM 1662 N N . GLU A 1 208 ? 20.884 9.629 17.463 1.00 75.56 208 GLU A N 1
ATOM 1663 C CA . GLU A 1 208 ? 20.769 10.040 16.063 1.00 75.56 208 GLU A CA 1
ATOM 1664 C C . GLU A 1 208 ? 19.308 10.060 15.600 1.00 75.56 208 GLU A C 1
ATOM 1666 O O . GLU A 1 208 ? 18.896 10.996 14.919 1.00 75.56 208 GLU A O 1
ATOM 1671 N N . MET A 1 209 ? 18.488 9.088 16.009 1.00 75.00 209 MET A N 1
ATOM 1672 C CA . MET A 1 209 ? 17.052 9.079 15.725 1.00 75.00 209 MET A CA 1
ATOM 1673 C C . MET A 1 209 ? 16.346 10.310 16.299 1.00 75.00 209 MET A C 1
ATOM 1675 O O . MET A 1 209 ? 15.482 10.875 15.627 1.00 75.00 209 MET A O 1
ATOM 1679 N N . VAL A 1 210 ? 16.734 10.775 17.491 1.00 76.00 210 VAL A N 1
ATOM 1680 C CA . VAL A 1 210 ? 16.247 12.048 18.046 1.00 76.00 210 VAL A CA 1
ATOM 1681 C C . VAL A 1 210 ? 16.755 13.232 17.213 1.00 76.00 210 VAL A C 1
ATOM 1683 O O . VAL A 1 210 ? 15.937 14.052 16.787 1.00 76.00 210 VAL A O 1
ATOM 1686 N N . LYS A 1 211 ? 18.063 13.295 16.905 1.00 72.94 211 LYS A N 1
ATOM 1687 C CA . LYS A 1 211 ? 18.687 14.366 16.093 1.00 72.94 211 LYS A CA 1
ATOM 1688 C C . LYS A 1 211 ? 18.024 14.524 14.716 1.00 72.94 211 LYS A C 1
ATOM 1690 O O . LYS A 1 211 ? 17.780 15.647 14.282 1.00 72.94 211 LYS A O 1
ATOM 1695 N N . PHE A 1 212 ? 17.715 13.417 14.040 1.00 67.50 212 PHE A N 1
ATOM 1696 C CA . PHE A 1 212 ? 17.150 13.394 12.685 1.00 67.50 212 PHE A CA 1
ATOM 1697 C C . PHE A 1 212 ? 15.631 13.184 12.640 1.00 67.50 212 PHE A C 1
ATOM 1699 O O . PHE A 1 212 ? 15.066 13.058 11.554 1.00 67.50 212 PHE A O 1
ATOM 1706 N N . SER A 1 213 ? 14.948 13.183 13.789 1.00 66.81 213 SER A N 1
ATOM 1707 C CA . SER A 1 213 ? 13.495 12.971 13.886 1.00 66.81 213 SER A CA 1
ATOM 1708 C C . SER A 1 213 ? 12.684 13.892 12.964 1.00 66.81 213 SER A C 1
ATOM 1710 O O . SER A 1 213 ? 11.731 13.444 12.331 1.00 66.81 213 SER A O 1
ATOM 1712 N N . SER A 1 214 ? 13.099 15.152 12.804 1.00 59.84 214 SER A N 1
ATOM 1713 C CA . SER A 1 214 ? 12.508 16.107 11.858 1.00 59.84 214 SER A CA 1
ATOM 1714 C C . SER A 1 214 ? 12.640 15.659 10.397 1.00 59.84 214 SER A C 1
ATOM 1716 O O . SER A 1 214 ? 11.645 15.660 9.673 1.00 59.84 214 SER A O 1
ATOM 1718 N N . ASN A 1 215 ? 13.829 15.225 9.971 1.00 59.84 215 ASN A N 1
ATOM 1719 C CA . ASN A 1 215 ? 14.089 14.743 8.610 1.00 59.84 215 ASN A CA 1
ATOM 1720 C C . ASN A 1 215 ? 13.328 13.439 8.313 1.00 59.84 215 ASN A C 1
ATOM 1722 O O . ASN A 1 215 ? 12.808 13.268 7.212 1.00 59.84 215 ASN A O 1
ATOM 1726 N N . ILE A 1 216 ? 13.213 12.556 9.311 1.00 60.03 216 ILE A N 1
ATOM 1727 C CA . ILE A 1 216 ? 12.478 11.286 9.218 1.00 60.03 216 ILE A CA 1
ATOM 1728 C C . ILE A 1 216 ? 10.963 11.528 9.095 1.00 60.03 216 ILE A C 1
ATOM 1730 O O . ILE A 1 216 ? 10.301 10.842 8.319 1.00 60.03 216 ILE A O 1
ATOM 1734 N N . VAL A 1 217 ? 10.410 12.488 9.850 1.00 53.19 217 VAL A N 1
ATOM 1735 C CA . VAL A 1 217 ? 8.959 12.754 9.914 1.00 53.19 217 VAL A CA 1
ATOM 1736 C C . VAL A 1 217 ? 8.458 13.621 8.760 1.00 53.19 217 VAL A C 1
ATOM 1738 O O . VAL A 1 217 ? 7.389 13.345 8.224 1.00 53.19 217 VAL A O 1
ATOM 1741 N N . PHE A 1 218 ? 9.183 14.673 8.371 1.00 51.38 218 PHE A N 1
ATOM 1742 C CA . PHE A 1 218 ? 8.633 15.665 7.438 1.00 51.38 218 PHE A CA 1
ATOM 1743 C C . PHE A 1 218 ? 8.732 15.289 5.962 1.00 51.38 218 PHE A C 1
ATOM 1745 O O . PHE A 1 218 ? 8.133 15.979 5.140 1.00 51.38 218 PHE A O 1
ATOM 1752 N N . GLY A 1 219 ? 9.483 14.239 5.603 1.00 45.69 219 GLY A N 1
ATOM 1753 C CA . GLY A 1 219 ? 9.636 13.819 4.205 1.00 45.69 219 GLY A CA 1
ATOM 1754 C C . GLY A 1 219 ? 10.124 14.939 3.280 1.00 45.69 219 GLY A C 1
ATOM 1755 O O . GLY A 1 219 ? 9.875 14.900 2.076 1.00 45.69 219 GLY A O 1
ATOM 1756 N N . SER A 1 220 ? 10.777 15.961 3.848 1.00 38.19 220 SER A N 1
ATOM 1757 C CA . SER A 1 220 ? 11.243 17.117 3.095 1.00 38.19 220 SER A CA 1
ATOM 1758 C C . SER A 1 220 ? 12.189 16.607 2.019 1.00 38.19 220 SER A C 1
ATOM 1760 O O . SER A 1 220 ? 13.160 15.915 2.323 1.00 38.19 220 SER A O 1
ATOM 1762 N N . CYS A 1 221 ? 11.902 16.922 0.756 1.00 36.47 221 CYS A N 1
ATOM 1763 C CA . CYS A 1 221 ? 12.605 16.350 -0.397 1.00 36.47 221 CYS A CA 1
ATOM 1764 C C . CYS A 1 221 ? 14.084 16.781 -0.505 1.00 36.47 221 CYS A C 1
ATOM 1766 O O . CYS A 1 221 ? 14.771 16.395 -1.445 1.00 36.47 221 CYS A O 1
ATOM 1768 N N . GLY A 1 222 ? 14.567 17.559 0.467 1.00 40.69 222 GLY A N 1
ATOM 1769 C CA . GLY A 1 222 ? 15.971 17.826 0.750 1.00 40.69 222 GLY A CA 1
ATOM 1770 C C . GLY A 1 222 ? 16.330 17.471 2.193 1.00 40.69 222 GLY A C 1
ATOM 1771 O O . GLY A 1 222 ? 16.852 18.320 2.912 1.00 40.69 222 GLY A O 1
ATOM 1772 N N . GLY A 1 223 ? 16.052 16.236 2.628 1.00 47.12 223 GLY A N 1
ATOM 1773 C CA . GLY A 1 223 ? 16.723 15.649 3.786 1.00 47.12 223 GLY A CA 1
ATOM 1774 C C . GLY A 1 223 ? 18.223 15.700 3.520 1.00 47.12 223 GLY A C 1
ATOM 1775 O O . GLY A 1 223 ? 18.734 14.926 2.715 1.00 47.12 223 GLY A O 1
ATOM 1776 N N . GLN A 1 224 ? 18.906 16.691 4.096 1.00 51.00 224 GLN A N 1
ATOM 1777 C CA . GLN A 1 224 ? 20.298 16.954 3.758 1.00 51.00 224 GLN A CA 1
ATOM 1778 C C . GLN A 1 224 ? 21.128 15.720 4.098 1.00 51.00 224 GLN A C 1
ATOM 1780 O O . GLN A 1 224 ? 21.134 15.263 5.240 1.00 51.00 224 GLN A O 1
ATOM 1785 N N . TYR A 1 225 ? 21.802 15.192 3.076 1.00 55.59 225 TYR A N 1
ATOM 1786 C CA . TYR A 1 225 ? 22.821 14.163 3.208 1.00 55.59 225 TYR A CA 1
ATOM 1787 C C . TYR A 1 225 ? 23.872 14.661 4.206 1.00 55.59 225 TYR A C 1
ATOM 1789 O O . TYR A 1 225 ? 24.683 15.528 3.882 1.00 55.59 225 TYR A O 1
ATOM 1797 N N . ASP A 1 226 ? 23.795 14.171 5.445 1.00 59.31 226 ASP A N 1
ATOM 1798 C CA . ASP A 1 226 ? 24.701 14.578 6.513 1.00 59.31 226 ASP A CA 1
ATOM 1799 C C . ASP A 1 226 ? 26.019 13.819 6.332 1.00 59.31 226 ASP A C 1
ATOM 1801 O O . ASP A 1 226 ? 26.181 12.685 6.794 1.00 59.31 226 ASP A O 1
ATOM 1805 N N . GLU A 1 227 ? 26.965 14.448 5.626 1.00 61.44 227 GLU A N 1
ATOM 1806 C CA . GLU A 1 227 ? 28.315 13.914 5.435 1.00 61.44 227 GLU A CA 1
ATOM 1807 C C . GLU A 1 227 ? 28.960 13.506 6.763 1.00 61.44 227 GLU A C 1
ATOM 1809 O O . GLU A 1 227 ? 29.655 12.493 6.796 1.00 61.44 227 GLU A O 1
ATOM 1814 N N . SER A 1 228 ? 28.686 14.212 7.869 1.00 64.56 228 SER A N 1
ATOM 1815 C CA . SER A 1 228 ? 29.261 13.875 9.179 1.00 64.56 228 SER A CA 1
ATOM 1816 C C . SER A 1 228 ? 28.805 12.508 9.701 1.00 64.56 228 SER A C 1
ATOM 1818 O O . SER A 1 228 ? 29.536 11.862 10.448 1.00 64.56 228 SER A O 1
ATOM 1820 N N . LEU A 1 229 ? 27.638 12.019 9.266 1.00 63.94 229 LEU A N 1
ATOM 1821 C CA . LEU A 1 229 ? 27.131 10.701 9.644 1.00 63.94 229 LEU A CA 1
ATOM 1822 C C . LEU A 1 229 ? 27.775 9.560 8.837 1.00 63.94 229 LEU A C 1
ATOM 1824 O O . LEU A 1 229 ? 27.875 8.426 9.318 1.00 63.94 229 LEU A O 1
ATOM 1828 N N . MET A 1 230 ? 28.197 9.870 7.609 1.00 65.25 230 MET A N 1
ATOM 1829 C CA . MET A 1 230 ? 28.759 8.925 6.636 1.00 65.25 230 MET A CA 1
ATOM 1830 C C . MET A 1 230 ? 30.300 8.946 6.613 1.00 65.25 230 MET A C 1
ATOM 1832 O O . MET A 1 230 ? 30.924 7.996 6.128 1.00 65.25 230 MET A O 1
ATOM 1836 N N . GLN A 1 231 ? 30.917 9.979 7.202 1.00 57.41 231 GLN A N 1
ATOM 1837 C CA . GLN A 1 231 ? 32.346 10.089 7.523 1.00 57.41 231 GLN A CA 1
ATOM 1838 C C . GLN A 1 231 ? 32.770 9.008 8.534 1.00 57.41 231 GLN A C 1
ATOM 1840 O O . GLN A 1 231 ? 32.902 9.228 9.733 1.00 57.41 231 GLN A O 1
ATOM 1845 N N . GLY A 1 232 ? 32.979 7.799 8.017 1.00 58.31 232 GLY A N 1
ATOM 1846 C CA . GLY A 1 232 ? 33.375 6.623 8.790 1.00 58.31 232 GLY A CA 1
ATOM 1847 C C . GLY A 1 232 ? 33.322 5.315 7.998 1.00 58.31 232 GLY A C 1
ATOM 1848 O O . GLY A 1 232 ? 33.934 4.338 8.413 1.00 58.31 232 GLY A O 1
ATOM 1849 N N . GLY A 1 233 ? 32.616 5.275 6.859 1.00 57.53 233 GLY A N 1
ATOM 1850 C CA . GLY A 1 233 ? 32.668 4.166 5.889 1.00 57.53 233 GLY A CA 1
ATOM 1851 C C . GLY A 1 233 ? 32.129 2.804 6.360 1.00 57.53 233 GLY A C 1
ATOM 1852 O O . GLY A 1 233 ? 32.151 1.854 5.585 1.00 57.53 233 GLY A O 1
ATOM 1853 N N . GLY A 1 234 ? 31.652 2.694 7.605 1.00 62.50 234 GLY A N 1
ATOM 1854 C CA . GLY A 1 234 ? 31.257 1.430 8.240 1.00 62.50 234 GLY A CA 1
ATOM 1855 C C . GLY A 1 234 ? 29.753 1.207 8.432 1.00 62.50 234 GLY A C 1
ATOM 1856 O O . GLY A 1 234 ? 29.381 0.221 9.064 1.00 62.50 234 GLY A O 1
ATOM 1857 N N . ARG A 1 235 ? 28.879 2.101 7.944 1.00 73.38 235 ARG A N 1
ATOM 1858 C CA . ARG A 1 235 ? 27.417 1.939 8.072 1.00 73.38 235 ARG A CA 1
ATOM 1859 C C . ARG A 1 235 ? 26.839 1.149 6.901 1.00 73.38 235 ARG A C 1
ATOM 1861 O O . ARG A 1 235 ? 27.129 1.448 5.745 1.00 73.38 235 ARG A O 1
ATOM 1868 N N . ASN A 1 236 ? 25.959 0.199 7.205 1.00 74.56 236 ASN A N 1
ATOM 1869 C CA . ASN A 1 236 ? 25.146 -0.466 6.192 1.00 74.56 236 ASN A CA 1
ATOM 1870 C C . ASN A 1 236 ? 24.057 0.493 5.692 1.00 74.56 236 ASN A C 1
ATOM 1872 O O . ASN A 1 236 ? 23.330 1.085 6.492 1.00 74.56 236 ASN A O 1
ATOM 1876 N N . ILE A 1 237 ? 23.934 0.614 4.370 1.00 77.31 237 ILE A N 1
ATOM 1877 C CA . ILE A 1 237 ? 22.821 1.304 3.712 1.00 77.31 237 ILE A CA 1
ATOM 1878 C C . ILE A 1 237 ? 21.883 0.238 3.145 1.00 77.31 237 ILE A C 1
ATOM 1880 O O . ILE A 1 237 ? 22.307 -0.633 2.382 1.00 77.31 237 ILE A O 1
ATOM 1884 N N . TYR A 1 238 ? 20.610 0.296 3.520 1.00 78.44 238 TYR A N 1
ATOM 1885 C CA . TYR A 1 238 ? 19.574 -0.612 3.043 1.00 78.44 238 TYR A CA 1
ATOM 1886 C C . TYR A 1 238 ? 18.883 -0.049 1.801 1.00 78.44 238 TYR A C 1
ATOM 1888 O O . TYR A 1 238 ? 18.562 1.136 1.738 1.00 78.44 238 TYR A O 1
ATOM 1896 N N . ALA A 1 239 ? 18.594 -0.926 0.839 1.00 77.00 239 ALA A N 1
ATOM 1897 C CA . ALA A 1 239 ? 17.911 -0.561 -0.397 1.00 77.00 239 ALA A CA 1
ATOM 1898 C C . ALA A 1 239 ? 16.484 -0.027 -0.147 1.00 77.00 239 ALA A C 1
ATOM 1900 O O . ALA A 1 239 ? 15.645 -0.685 0.490 1.00 77.00 239 ALA A O 1
ATOM 1901 N N . GLY A 1 240 ? 16.208 1.149 -0.707 1.00 80.81 240 GLY A N 1
ATOM 1902 C CA . GLY A 1 240 ? 14.895 1.777 -0.794 1.00 80.81 240 GLY A CA 1
ATOM 1903 C C . GLY A 1 240 ? 14.166 1.434 -2.097 1.00 80.81 240 GLY A C 1
ATOM 1904 O O . GLY A 1 240 ? 14.571 0.571 -2.878 1.00 80.81 240 GLY A O 1
ATOM 1905 N N . TRP A 1 241 ? 13.051 2.118 -2.356 1.00 82.94 241 TRP A N 1
ATOM 1906 C CA . TRP A 1 241 ? 12.280 1.899 -3.587 1.00 82.94 241 TRP A CA 1
ATOM 1907 C C . TRP A 1 241 ? 13.010 2.422 -4.838 1.00 82.94 241 TRP A C 1
ATOM 1909 O O . TRP A 1 241 ? 12.834 1.881 -5.928 1.00 82.94 241 TRP A O 1
ATOM 1919 N N . ARG A 1 242 ? 13.869 3.438 -4.681 1.00 80.94 242 ARG A N 1
ATOM 1920 C CA . ARG A 1 242 ? 14.678 4.015 -5.767 1.00 80.94 242 ARG A CA 1
ATOM 1921 C C . ARG A 1 242 ? 15.711 3.013 -6.285 1.00 80.94 242 ARG A C 1
ATOM 1923 O O . ARG A 1 242 ? 15.866 2.886 -7.494 1.00 80.94 242 ARG A O 1
ATOM 1930 N N . ASP A 1 243 ? 16.309 2.215 -5.402 1.00 78.44 243 ASP A N 1
ATOM 1931 C CA . ASP A 1 243 ? 17.183 1.100 -5.788 1.00 78.44 243 ASP A CA 1
ATOM 1932 C C . ASP A 1 243 ? 16.440 0.044 -6.606 1.00 78.44 243 ASP A C 1
ATOM 1934 O O . ASP A 1 243 ? 16.984 -0.498 -7.563 1.00 78.44 243 ASP A O 1
ATOM 1938 N N . PHE A 1 244 ? 15.173 -0.223 -6.275 1.00 77.81 244 PHE A N 1
ATOM 1939 C CA . PHE A 1 244 ? 14.333 -1.111 -7.075 1.00 77.81 244 PHE A CA 1
ATOM 1940 C C . PHE A 1 244 ? 14.024 -0.515 -8.454 1.00 77.81 244 PHE A C 1
ATOM 1942 O O . PHE A 1 244 ? 14.084 -1.237 -9.449 1.00 77.81 244 PHE A O 1
ATOM 1949 N N . LYS A 1 245 ? 13.731 0.787 -8.529 1.00 79.00 245 LYS A N 1
ATOM 1950 C CA . LYS A 1 245 ? 13.449 1.499 -9.782 1.00 79.00 245 LYS A CA 1
ATOM 1951 C C . LYS A 1 245 ? 14.644 1.479 -10.742 1.00 79.00 245 LYS A C 1
ATOM 1953 O O . LYS A 1 245 ? 14.503 1.095 -11.899 1.00 79.00 245 LYS A O 1
ATOM 1958 N N . TYR A 1 246 ? 15.824 1.853 -10.252 1.00 74.94 246 TYR A N 1
ATOM 1959 C CA . TYR A 1 246 ? 17.039 1.989 -11.058 1.00 74.94 246 TYR A CA 1
ATOM 1960 C C . TYR A 1 246 ? 17.896 0.709 -11.113 1.00 74.94 246 TYR A C 1
ATOM 1962 O O . TYR A 1 246 ? 19.003 0.728 -11.641 1.00 74.94 246 TYR A O 1
ATOM 1970 N N . ARG A 1 247 ? 17.385 -0.441 -10.642 1.00 70.75 247 ARG A N 1
ATOM 1971 C CA . ARG A 1 247 ? 18.109 -1.734 -10.592 1.00 70.75 247 ARG A CA 1
ATOM 1972 C C . ARG A 1 247 ? 18.699 -2.224 -11.923 1.00 70.75 247 ARG A C 1
ATOM 1974 O O . ARG A 1 247 ? 19.551 -3.108 -11.921 1.00 70.75 247 ARG A O 1
ATOM 1981 N N . PHE A 1 248 ? 18.201 -1.707 -13.046 1.00 68.19 248 PHE A N 1
ATOM 1982 C CA . PHE A 1 248 ? 18.630 -2.054 -14.404 1.00 68.19 248 PHE A CA 1
ATOM 1983 C C . PHE A 1 248 ? 19.388 -0.925 -15.120 1.00 68.19 248 PHE A C 1
ATOM 1985 O O . PHE A 1 248 ? 19.780 -1.098 -16.273 1.00 68.19 248 PHE A O 1
ATOM 1992 N N . ASP A 1 249 ? 19.582 0.222 -14.469 1.00 68.94 249 ASP A N 1
ATOM 1993 C CA . ASP A 1 249 ? 20.365 1.332 -15.001 1.00 68.94 249 ASP A CA 1
ATOM 1994 C C . ASP A 1 249 ? 21.855 1.087 -14.715 1.00 68.94 249 ASP A C 1
ATOM 1996 O O . ASP A 1 249 ? 22.299 1.014 -13.568 1.00 68.94 249 ASP A O 1
ATOM 2000 N N . ALA A 1 250 ? 22.646 0.957 -15.783 1.00 68.25 250 ALA A N 1
ATOM 2001 C CA . ALA A 1 250 ? 24.084 0.716 -15.700 1.00 68.25 250 ALA A CA 1
ATOM 2002 C C . ALA A 1 250 ? 24.857 1.879 -15.046 1.00 68.25 250 ALA A C 1
ATOM 2004 O O . ALA A 1 250 ? 25.966 1.677 -14.551 1.00 68.25 250 ALA A O 1
ATOM 2005 N N . THR A 1 251 ? 24.286 3.086 -15.024 1.00 66.31 251 THR A N 1
ATOM 2006 C CA . THR A 1 251 ? 24.866 4.260 -14.363 1.00 66.31 251 THR A CA 1
ATOM 2007 C C . THR A 1 251 ? 24.496 4.352 -12.883 1.00 66.31 251 THR A C 1
ATOM 2009 O O . THR A 1 251 ? 25.153 5.087 -12.143 1.00 66.31 251 THR A O 1
ATOM 2012 N N . TYR A 1 252 ? 23.529 3.556 -12.404 1.00 63.47 252 TYR A N 1
ATOM 2013 C CA . TYR A 1 252 ? 23.030 3.639 -11.031 1.00 63.47 252 TYR A CA 1
ATOM 2014 C C . TYR A 1 252 ? 24.114 3.402 -9.971 1.00 63.47 252 TYR A C 1
ATOM 2016 O O . TYR A 1 252 ? 24.154 4.093 -8.955 1.00 63.47 252 TYR A O 1
ATOM 2024 N N . GLY A 1 253 ? 25.071 2.506 -10.245 1.00 55.34 253 GLY A N 1
ATOM 2025 C CA . GLY A 1 253 ? 26.231 2.281 -9.373 1.00 55.34 253 GLY A CA 1
ATOM 2026 C C . GLY A 1 253 ? 27.110 3.526 -9.172 1.00 55.34 253 GLY A C 1
ATOM 2027 O O . GLY A 1 253 ? 27.680 3.700 -8.099 1.00 55.34 253 GLY A O 1
ATOM 2028 N N . ASN A 1 254 ? 27.162 4.427 -10.159 1.00 54.44 254 ASN A N 1
ATOM 2029 C CA . ASN A 1 254 ? 27.853 5.719 -10.060 1.00 54.44 254 ASN A CA 1
ATOM 2030 C C . ASN A 1 254 ? 26.941 6.816 -9.476 1.00 54.44 254 ASN A C 1
ATOM 2032 O O . ASN A 1 254 ? 27.421 7.756 -8.845 1.00 54.44 254 ASN A O 1
ATOM 2036 N N . LEU A 1 255 ? 25.621 6.694 -9.657 1.00 51.56 255 LEU A N 1
ATOM 2037 C CA . LEU A 1 255 ? 24.607 7.594 -9.094 1.00 51.56 255 LEU A CA 1
ATOM 2038 C C . LEU A 1 255 ? 24.253 7.291 -7.630 1.00 51.56 255 LEU A C 1
ATOM 2040 O O . LEU A 1 255 ? 23.479 8.048 -7.046 1.00 51.56 255 LEU A O 1
ATOM 2044 N N . ALA A 1 256 ? 24.834 6.255 -7.013 1.00 52.31 256 ALA A N 1
ATOM 2045 C CA . ALA A 1 256 ? 24.569 5.848 -5.630 1.00 52.31 256 ALA A CA 1
ATOM 2046 C C . ALA A 1 256 ? 24.618 7.018 -4.624 1.00 52.31 256 ALA A C 1
ATOM 2048 O O . ALA A 1 256 ? 23.795 7.084 -3.714 1.00 52.31 256 ALA A O 1
ATOM 2049 N N . HIS A 1 257 ? 25.496 8.006 -4.841 1.00 52.97 257 HIS A N 1
ATOM 2050 C CA . HIS A 1 257 ? 25.590 9.227 -4.027 1.00 52.97 257 HIS A CA 1
ATOM 2051 C C . HIS A 1 257 ? 24.294 10.075 -4.005 1.00 52.97 257 HIS A C 1
ATOM 2053 O O . HIS A 1 257 ? 24.054 10.814 -3.050 1.00 52.97 257 HIS A O 1
ATOM 2059 N N . ARG A 1 258 ? 23.430 9.981 -5.026 1.00 51.88 258 ARG A N 1
ATOM 2060 C CA . ARG A 1 258 ? 22.092 10.603 -5.021 1.00 51.88 258 ARG A CA 1
ATOM 2061 C C . ARG A 1 258 ? 21.089 9.779 -4.215 1.00 51.88 258 ARG A C 1
ATOM 2063 O O . ARG A 1 258 ? 20.258 10.352 -3.524 1.00 51.88 258 ARG A O 1
ATOM 2070 N N . SER A 1 259 ? 21.187 8.452 -4.235 1.00 54.03 259 SER A N 1
ATOM 2071 C CA . SER A 1 259 ? 20.327 7.570 -3.431 1.00 54.03 259 SER A CA 1
ATOM 2072 C C . SER A 1 259 ? 20.581 7.724 -1.927 1.00 54.03 259 SER A C 1
ATOM 2074 O O . SER A 1 259 ? 19.637 7.681 -1.138 1.00 54.03 259 SER A O 1
ATOM 2076 N N . LEU A 1 260 ? 21.823 8.036 -1.533 1.00 61.34 260 LEU A N 1
ATOM 2077 C CA . LEU A 1 260 ? 22.177 8.419 -0.157 1.00 61.34 260 LEU A CA 1
ATOM 2078 C C . LEU A 1 260 ? 21.465 9.689 0.350 1.00 61.34 260 LEU A C 1
ATOM 2080 O O . LEU A 1 260 ? 21.434 9.921 1.552 1.00 61.34 260 LEU A O 1
ATOM 2084 N N . GLN A 1 261 ? 20.878 10.515 -0.521 1.00 61.12 261 GLN A N 1
ATOM 2085 C CA . GLN A 1 261 ? 20.106 11.692 -0.094 1.00 61.12 261 GLN A CA 1
ATOM 2086 C C . GLN A 1 261 ? 18.738 11.299 0.487 1.00 61.12 261 GLN A C 1
ATOM 2088 O O . GLN A 1 261 ? 18.176 12.024 1.300 1.00 61.12 261 GLN A O 1
ATOM 2093 N N . PHE A 1 262 ? 18.208 10.134 0.100 1.00 68.00 262 PHE A N 1
ATOM 2094 C CA . PHE A 1 262 ? 16.874 9.674 0.498 1.00 68.00 262 PHE A CA 1
ATOM 2095 C C . PHE A 1 262 ? 16.903 8.574 1.560 1.00 68.00 262 PHE A C 1
ATOM 2097 O O . PHE A 1 262 ? 15.865 8.276 2.144 1.00 68.00 262 PHE A O 1
ATOM 2104 N N . CYS A 1 263 ? 18.073 8.007 1.879 1.00 72.19 263 CYS A N 1
ATOM 2105 C CA . CYS A 1 263 ? 18.179 6.926 2.861 1.00 72.19 263 CYS A CA 1
ATOM 2106 C C . CYS A 1 263 ? 17.737 7.338 4.278 1.00 72.19 263 CYS A C 1
ATOM 2108 O O . CYS A 1 263 ? 17.381 6.465 5.062 1.00 72.19 263 CYS A O 1
ATOM 2110 N N . PHE A 1 264 ? 17.690 8.637 4.598 1.00 71.62 264 PHE A N 1
ATOM 2111 C CA . PHE A 1 264 ? 17.187 9.165 5.875 1.00 71.62 264 PHE A CA 1
ATOM 2112 C C . PHE A 1 264 ? 15.657 9.308 5.956 1.00 71.62 264 PHE A C 1
ATOM 2114 O O . PHE A 1 264 ? 15.120 9.515 7.044 1.00 71.62 264 PHE A O 1
ATOM 2121 N N . ALA A 1 265 ? 14.945 9.179 4.836 1.00 74.81 265 ALA A N 1
ATOM 2122 C CA . ALA A 1 265 ? 13.492 9.275 4.778 1.00 74.81 265 ALA A CA 1
ATOM 2123 C C . ALA A 1 265 ? 12.841 7.883 4.706 1.00 74.81 265 ALA A C 1
ATOM 2125 O O . ALA A 1 265 ? 13.391 6.938 4.143 1.00 74.81 265 ALA A O 1
ATOM 2126 N N . ARG A 1 266 ? 11.622 7.756 5.243 1.00 82.00 266 ARG A N 1
ATOM 2127 C CA . ARG A 1 266 ? 10.760 6.577 5.037 1.00 82.00 266 ARG A CA 1
ATOM 2128 C C . ARG A 1 266 ? 9.966 6.755 3.745 1.00 82.00 266 ARG A C 1
ATOM 2130 O O . ARG A 1 266 ? 8.744 6.901 3.779 1.00 82.00 266 ARG A O 1
ATOM 2137 N N . ASP A 1 267 ? 10.687 6.882 2.634 1.00 83.06 267 ASP A N 1
ATOM 2138 C CA . ASP A 1 267 ? 10.142 7.411 1.388 1.00 83.06 267 ASP A CA 1
ATOM 2139 C C . ASP A 1 267 ? 9.441 6.347 0.527 1.00 83.06 267 ASP A C 1
ATOM 2141 O O . ASP A 1 267 ? 9.891 5.205 0.408 1.00 83.06 267 ASP A O 1
ATOM 2145 N N . ILE A 1 268 ? 8.275 6.706 -0.016 1.00 88.94 268 ILE A N 1
ATOM 2146 C CA . ILE A 1 268 ? 7.411 5.819 -0.810 1.00 88.94 268 ILE A CA 1
ATOM 2147 C C . ILE A 1 268 ? 6.761 6.642 -1.933 1.00 88.94 268 ILE A C 1
ATOM 2149 O O . ILE A 1 268 ? 6.283 7.749 -1.663 1.00 88.94 268 ILE A O 1
ATOM 2153 N N . PRO A 1 269 ? 6.722 6.157 -3.187 1.00 91.69 269 PRO A N 1
ATOM 2154 C CA . PRO A 1 269 ? 6.038 6.849 -4.273 1.00 91.69 269 PRO A CA 1
ATOM 2155 C C . PRO A 1 269 ? 4.521 6.667 -4.168 1.00 91.69 269 PRO A C 1
ATOM 2157 O O . PRO A 1 269 ? 4.037 5.589 -3.813 1.00 91.69 269 PRO A O 1
ATOM 2160 N N . ILE A 1 270 ? 3.761 7.714 -4.497 1.00 92.38 270 ILE A N 1
ATOM 2161 C CA . ILE A 1 270 ? 2.291 7.695 -4.420 1.00 92.38 270 ILE A CA 1
ATOM 2162 C C . ILE A 1 270 ? 1.690 6.555 -5.266 1.00 92.38 270 ILE A C 1
ATOM 2164 O O . ILE A 1 270 ? 0.776 5.881 -4.789 1.00 92.38 270 ILE A O 1
ATOM 2168 N N . GLY A 1 271 ? 2.241 6.254 -6.449 1.00 93.94 271 GLY A N 1
ATOM 2169 C CA . GLY A 1 271 ? 1.745 5.191 -7.332 1.00 93.94 271 GLY A CA 1
ATOM 2170 C C . GLY A 1 271 ? 1.734 3.795 -6.701 1.00 93.94 271 GLY A C 1
ATOM 2171 O O . GLY A 1 271 ? 0.772 3.049 -6.869 1.00 93.94 271 GLY A O 1
ATOM 2172 N N . TYR A 1 272 ? 2.724 3.460 -5.865 1.00 94.50 272 TYR A N 1
ATOM 2173 C CA . TYR A 1 272 ? 2.727 2.196 -5.111 1.00 94.50 272 TYR A CA 1
ATOM 2174 C C . TYR A 1 272 ? 1.543 2.084 -4.144 1.00 94.50 272 TYR A C 1
ATOM 2176 O O . TYR A 1 272 ? 1.023 0.992 -3.918 1.00 94.50 272 TYR A O 1
ATOM 2184 N N . ILE A 1 273 ? 1.112 3.203 -3.563 1.00 94.94 273 ILE A N 1
ATOM 2185 C CA . ILE A 1 273 ? -0.002 3.229 -2.613 1.00 94.94 273 ILE A CA 1
ATOM 2186 C C . ILE A 1 273 ? -1.334 3.197 -3.371 1.00 94.94 273 ILE A C 1
ATOM 2188 O O . ILE A 1 273 ? -2.239 2.475 -2.956 1.00 94.94 273 ILE A O 1
ATOM 2192 N N . LEU A 1 274 ? -1.426 3.874 -4.522 1.00 95.69 274 LEU A N 1
ATOM 2193 C CA . LEU A 1 274 ? -2.566 3.756 -5.437 1.00 95.69 274 LEU A CA 1
ATOM 2194 C C . LEU A 1 274 ? -2.755 2.310 -5.922 1.00 95.69 274 LEU A C 1
ATOM 2196 O O . LEU A 1 274 ? -3.866 1.795 -5.837 1.00 95.69 274 LEU A O 1
ATOM 2200 N N . HIS A 1 275 ? -1.682 1.613 -6.316 1.00 95.50 275 HIS A N 1
ATOM 2201 C CA . HIS A 1 275 ? -1.738 0.184 -6.662 1.00 95.50 275 HIS A CA 1
ATOM 2202 C C . HIS A 1 275 ? -2.245 -0.683 -5.514 1.00 95.50 275 HIS A C 1
ATOM 2204 O O . HIS A 1 275 ? -3.101 -1.536 -5.720 1.00 95.50 275 HIS A O 1
ATOM 2210 N N . ILE A 1 276 ? -1.777 -0.463 -4.284 1.00 96.06 276 ILE A N 1
ATOM 2211 C CA . ILE A 1 276 ? -2.259 -1.236 -3.130 1.00 96.06 276 ILE A CA 1
ATOM 2212 C C . ILE A 1 276 ? -3.753 -1.010 -2.894 1.00 96.06 276 ILE A C 1
ATOM 2214 O O . ILE A 1 276 ? -4.477 -1.975 -2.656 1.00 96.06 276 ILE A O 1
ATOM 2218 N N . LEU A 1 277 ? -4.216 0.237 -2.962 1.00 95.94 277 LEU A N 1
ATOM 2219 C CA . LEU A 1 277 ? -5.615 0.587 -2.720 1.00 95.94 277 LEU A CA 1
ATOM 2220 C C . LEU A 1 277 ? -6.542 0.126 -3.849 1.00 95.94 277 LEU A C 1
ATOM 2222 O O . LEU A 1 277 ? -7.673 -0.283 -3.587 1.00 95.94 277 LEU A O 1
ATOM 2226 N N . ASP A 1 278 ? -6.071 0.156 -5.095 1.00 95.12 278 ASP A N 1
ATOM 2227 C CA . ASP A 1 278 ? -6.842 -0.351 -6.219 1.00 95.12 278 ASP A CA 1
ATOM 2228 C C . ASP A 1 278 ? -6.858 -1.885 -6.247 1.00 95.12 278 ASP A C 1
ATOM 2230 O O . ASP A 1 278 ? -7.926 -2.482 -6.319 1.00 95.12 278 ASP A O 1
ATOM 2234 N N . GLN A 1 279 ? -5.718 -2.558 -6.129 1.00 94.50 279 GLN A N 1
ATOM 2235 C CA . GLN A 1 279 ? -5.662 -4.009 -6.310 1.00 94.50 279 GLN A CA 1
ATOM 2236 C C . GLN A 1 279 ? -6.183 -4.783 -5.081 1.00 94.50 279 GLN A C 1
ATOM 2238 O O . GLN A 1 279 ? -6.896 -5.779 -5.228 1.00 94.50 279 GLN A O 1
ATOM 2243 N N . CYS A 1 280 ? -5.910 -4.325 -3.853 1.00 96.31 280 CYS A N 1
ATOM 2244 C CA . CYS A 1 280 ? -6.280 -5.044 -2.625 1.00 96.31 280 CYS A CA 1
ATOM 2245 C C . CYS A 1 280 ? -7.737 -4.775 -2.191 1.00 96.31 280 CYS A C 1
ATOM 2247 O O . CYS A 1 280 ? -7.996 -4.218 -1.124 1.00 96.31 280 CYS A O 1
ATOM 2249 N N . LYS A 1 281 ? -8.731 -5.195 -2.988 1.00 94.62 281 LYS A N 1
ATOM 2250 C CA . LYS A 1 281 ? -10.164 -4.913 -2.721 1.00 94.62 281 LYS A CA 1
ATOM 2251 C C . LYS A 1 281 ? -10.712 -5.476 -1.388 1.00 94.62 281 LYS A C 1
ATOM 2253 O O . LYS A 1 281 ? -11.755 -5.013 -0.927 1.00 94.62 281 LYS A O 1
ATOM 2258 N N . ASN A 1 282 ? -10.024 -6.437 -0.762 1.00 96.31 282 ASN A N 1
ATOM 2259 C CA . ASN A 1 282 ? -10.383 -7.045 0.533 1.00 96.31 282 ASN A CA 1
ATOM 2260 C C . ASN A 1 282 ? -9.684 -6.390 1.748 1.00 96.31 282 ASN A C 1
ATOM 2262 O O . ASN A 1 282 ? -9.697 -6.947 2.849 1.00 96.31 282 ASN A O 1
ATOM 2266 N N . LEU A 1 283 ? -9.073 -5.213 1.571 1.00 97.19 283 LEU A N 1
ATOM 2267 C CA . LEU A 1 283 ? -8.339 -4.520 2.627 1.00 97.19 283 LEU A CA 1
ATOM 2268 C C . LEU A 1 283 ? -9.261 -4.081 3.783 1.00 97.19 283 LEU A C 1
ATOM 2270 O O . LEU A 1 283 ? -10.174 -3.273 3.613 1.00 97.19 283 LEU A O 1
ATOM 2274 N N . ARG A 1 284 ? -8.972 -4.601 4.980 1.00 97.31 284 ARG A N 1
ATOM 2275 C CA . ARG A 1 284 ? -9.657 -4.315 6.252 1.00 97.31 284 ARG A CA 1
ATOM 2276 C C . ARG A 1 284 ? -8.885 -3.356 7.144 1.00 97.31 284 ARG A C 1
ATOM 2278 O O . ARG A 1 284 ? -9.482 -2.634 7.933 1.00 97.31 284 ARG A O 1
ATOM 2285 N N . SER A 1 285 ? -7.559 -3.353 7.060 1.00 97.50 285 SER A N 1
ATOM 2286 C CA . SER A 1 285 ? -6.716 -2.491 7.887 1.00 97.50 285 SER A CA 1
ATOM 2287 C C . SER A 1 285 ? -5.619 -1.867 7.048 1.00 97.50 285 SER A C 1
ATOM 2289 O O . SER A 1 285 ? -4.845 -2.592 6.424 1.00 97.50 285 SER A O 1
ATOM 2291 N N . ILE A 1 286 ? -5.497 -0.543 7.093 1.00 96.69 286 ILE A N 1
ATOM 2292 C CA . ILE A 1 286 ? -4.380 0.167 6.472 1.00 96.69 286 ILE A CA 1
ATOM 2293 C C . ILE A 1 286 ? -3.688 1.078 7.483 1.00 96.69 286 ILE A C 1
ATOM 2295 O O . ILE A 1 286 ? -4.339 1.803 8.235 1.00 96.69 286 ILE A O 1
ATOM 2299 N N . ASN A 1 287 ? -2.360 1.018 7.525 1.00 95.62 287 ASN A N 1
ATOM 2300 C CA . ASN A 1 287 ? -1.537 1.887 8.350 1.00 95.62 287 ASN A CA 1
ATOM 2301 C C . ASN A 1 287 ? -0.454 2.550 7.496 1.00 95.62 287 ASN A C 1
ATOM 2303 O O . ASN A 1 287 ? 0.471 1.889 7.019 1.00 95.62 287 ASN A O 1
ATOM 2307 N N . LEU A 1 288 ? -0.598 3.864 7.331 1.00 92.50 288 LEU A N 1
ATOM 2308 C CA . LEU A 1 288 ? 0.246 4.742 6.518 1.00 92.50 288 LEU A CA 1
ATOM 2309 C C . LEU A 1 288 ? 1.008 5.752 7.405 1.00 92.50 288 LEU A C 1
ATOM 2311 O O . LEU A 1 288 ? 1.469 6.791 6.941 1.00 92.50 288 LEU A O 1
ATOM 2315 N N . SER A 1 289 ? 1.097 5.464 8.708 1.00 89.69 289 SER A N 1
ATOM 2316 C CA . SER A 1 289 ? 1.665 6.365 9.714 1.00 89.69 289 SER A CA 1
ATOM 2317 C C . SER A 1 289 ? 3.165 6.602 9.516 1.00 89.69 289 SER A C 1
ATOM 2319 O O . SER A 1 289 ? 3.931 5.644 9.397 1.00 89.69 289 SER A O 1
ATOM 2321 N N . GLY A 1 290 ? 3.595 7.866 9.591 1.00 80.94 290 GLY A N 1
ATOM 2322 C CA . GLY A 1 290 ? 5.015 8.247 9.591 1.00 80.94 290 GLY A CA 1
ATOM 2323 C C . GLY A 1 290 ? 5.771 7.963 8.286 1.00 80.94 290 GLY A C 1
ATOM 2324 O O . GLY A 1 290 ? 6.965 7.673 8.330 1.00 80.94 290 GLY A O 1
ATOM 2325 N N . ILE A 1 291 ? 5.081 8.005 7.145 1.00 85.88 291 ILE A N 1
ATOM 2326 C CA . ILE A 1 291 ? 5.644 7.783 5.805 1.00 85.88 291 ILE A CA 1
ATOM 2327 C C . ILE A 1 291 ? 5.919 9.120 5.117 1.00 85.88 291 ILE A C 1
ATOM 2329 O O . ILE A 1 291 ? 5.102 10.039 5.177 1.00 85.88 291 ILE A O 1
ATOM 2333 N N . ALA A 1 292 ? 7.042 9.199 4.403 1.00 83.00 292 ALA A N 1
ATOM 2334 C CA . ALA A 1 292 ? 7.346 10.303 3.506 1.00 83.00 292 ALA A CA 1
ATOM 2335 C C . ALA A 1 292 ? 6.761 10.018 2.111 1.00 83.00 292 ALA A C 1
ATOM 2337 O O . ALA A 1 292 ? 7.309 9.247 1.322 1.00 83.00 292 ALA A O 1
ATOM 2338 N N . TRP A 1 293 ? 5.624 10.642 1.818 1.00 83.81 293 TRP A N 1
ATOM 2339 C CA . TRP A 1 293 ? 4.946 10.572 0.524 1.00 83.81 293 TRP A CA 1
ATOM 2340 C C . TRP A 1 293 ? 5.773 11.306 -0.531 1.00 83.81 293 TRP A C 1
ATOM 2342 O O . TRP A 1 293 ? 6.002 12.509 -0.409 1.00 83.81 293 TRP A O 1
ATOM 2352 N N . THR A 1 294 ? 6.229 10.598 -1.562 1.00 82.94 294 THR A N 1
ATOM 2353 C CA . THR A 1 294 ? 7.019 11.196 -2.646 1.00 82.94 294 THR A CA 1
ATOM 2354 C C . THR A 1 294 ? 6.193 11.351 -3.911 1.00 82.94 294 THR A C 1
ATOM 2356 O O . THR A 1 294 ? 5.399 10.473 -4.257 1.00 82.94 294 THR A O 1
ATOM 2359 N N . VAL A 1 295 ? 6.391 12.490 -4.583 1.00 82.25 295 VAL A N 1
ATOM 2360 C CA . VAL A 1 295 ? 5.731 12.815 -5.850 1.00 82.25 295 VAL A CA 1
ATOM 2361 C C . VAL A 1 295 ? 6.027 11.720 -6.868 1.00 82.25 295 VAL A C 1
ATOM 2363 O O . VAL A 1 295 ? 7.172 11.294 -7.035 1.00 82.25 295 VAL A O 1
ATOM 2366 N N . ASP A 1 296 ? 4.970 11.285 -7.535 1.00 90.25 296 ASP A N 1
ATOM 2367 C CA . ASP A 1 296 ? 4.985 10.284 -8.590 1.00 90.25 296 ASP A CA 1
ATOM 2368 C C . ASP A 1 296 ? 4.144 10.814 -9.760 1.00 90.25 296 ASP A C 1
ATOM 2370 O O . ASP A 1 296 ? 3.476 11.844 -9.636 1.00 90.25 296 ASP A O 1
ATOM 2374 N N . PHE A 1 297 ? 4.183 10.137 -10.900 1.00 90.88 297 PHE A N 1
ATOM 2375 C CA . PHE A 1 297 ? 3.495 10.589 -12.106 1.00 90.88 297 PHE A CA 1
ATOM 2376 C C . PHE A 1 297 ? 2.718 9.445 -12.739 1.00 90.88 297 PHE A C 1
ATOM 2378 O O . PHE A 1 297 ? 3.260 8.355 -12.889 1.00 90.88 297 PHE A O 1
ATOM 2385 N N . GLN A 1 298 ? 1.477 9.689 -13.148 1.00 92.00 298 GLN A N 1
ATOM 2386 C CA . GLN A 1 298 ? 0.745 8.783 -14.027 1.00 92.00 298 GLN A CA 1
ATOM 2387 C C . GLN A 1 298 ? 1.220 8.967 -15.476 1.00 92.00 298 GLN A C 1
ATOM 2389 O O . GLN A 1 298 ? 1.549 10.081 -15.894 1.00 92.00 298 GLN A O 1
ATOM 2394 N N . MET A 1 299 ? 1.290 7.857 -16.210 1.00 89.44 299 MET A N 1
ATOM 2395 C CA . MET A 1 299 ? 1.848 7.762 -17.557 1.00 89.44 299 MET A CA 1
ATOM 2396 C C . MET A 1 299 ? 0.811 7.184 -18.527 1.00 89.44 299 MET A C 1
ATOM 2398 O O . MET A 1 299 ? 0.649 5.966 -18.632 1.00 89.44 299 MET A O 1
ATOM 2402 N N . ASP A 1 300 ? 0.114 8.066 -19.243 1.00 86.56 300 ASP A N 1
ATOM 2403 C CA . ASP A 1 300 ? -0.985 7.697 -20.153 1.00 86.56 300 ASP A CA 1
ATOM 2404 C C . ASP A 1 300 ? -0.524 7.538 -21.622 1.00 86.56 300 ASP A C 1
ATOM 2406 O O . ASP A 1 300 ? -1.302 7.178 -22.514 1.00 86.56 300 ASP A O 1
ATOM 2410 N N . ASP A 1 301 ? 0.767 7.768 -21.882 1.00 85.69 301 ASP A N 1
ATOM 2411 C CA . ASP A 1 301 ? 1.424 7.676 -23.188 1.00 85.69 301 ASP A CA 1
ATOM 2412 C C . ASP A 1 301 ? 1.715 6.236 -23.637 1.00 85.69 301 ASP A C 1
ATOM 2414 O O . ASP A 1 301 ? 1.983 6.000 -24.817 1.00 85.69 301 ASP A O 1
ATOM 2418 N N . PHE A 1 302 ? 1.638 5.241 -22.752 1.00 85.81 302 PHE A N 1
ATOM 2419 C CA . PHE A 1 302 ? 1.855 3.848 -23.139 1.00 85.81 302 PHE A CA 1
ATOM 2420 C C . PHE A 1 302 ? 0.753 3.311 -24.077 1.00 85.81 302 PHE A C 1
ATOM 2422 O O . PHE A 1 302 ? -0.442 3.624 -23.996 1.00 85.81 302 PHE A O 1
ATOM 2429 N N . GLN A 1 303 ? 1.171 2.460 -25.013 1.00 84.25 303 GLN A N 1
ATOM 2430 C CA . GLN A 1 303 ? 0.306 1.654 -25.875 1.00 84.25 303 GLN A CA 1
ATOM 2431 C C . GLN A 1 303 ? 0.159 0.225 -25.331 1.00 84.25 303 GLN A C 1
ATOM 2433 O O . GLN A 1 303 ? -0.935 -0.335 -25.349 1.00 84.25 303 GLN A O 1
ATOM 2438 N N . TYR A 1 304 ? 1.263 -0.339 -24.835 1.00 84.38 304 TYR A N 1
ATOM 2439 C CA . TYR A 1 304 ? 1.356 -1.663 -24.217 1.00 84.38 304 TYR A CA 1
ATOM 2440 C C . TYR A 1 304 ? 2.381 -1.616 -23.085 1.00 84.38 304 TYR A C 1
ATOM 2442 O O . TYR A 1 304 ? 3.373 -0.892 -23.207 1.00 84.38 304 TYR A O 1
ATOM 2450 N N . PHE A 1 305 ? 2.178 -2.401 -22.029 1.00 85.56 305 PHE A N 1
ATOM 2451 C CA . PHE A 1 305 ? 3.082 -2.468 -20.883 1.00 85.56 305 PHE A CA 1
ATOM 2452 C C . PHE A 1 305 ? 3.238 -3.899 -20.361 1.00 85.56 305 PHE A C 1
ATOM 2454 O O . PHE A 1 305 ? 2.269 -4.644 -20.225 1.00 85.56 305 PHE A O 1
ATOM 2461 N N . ASP A 1 306 ? 4.481 -4.266 -20.077 1.00 84.25 306 ASP A N 1
ATOM 2462 C CA . ASP A 1 306 ? 4.901 -5.525 -19.485 1.00 84.25 306 ASP A CA 1
ATOM 2463 C C . ASP A 1 306 ? 5.231 -5.302 -18.004 1.00 84.25 306 ASP A C 1
ATOM 2465 O O . ASP A 1 306 ? 6.259 -4.713 -17.649 1.00 84.25 306 ASP A O 1
ATOM 2469 N N . TRP A 1 307 ? 4.335 -5.791 -17.144 1.00 83.06 307 TRP A N 1
ATOM 2470 C CA . TRP A 1 307 ? 4.449 -5.727 -15.688 1.00 83.06 307 TRP A CA 1
ATOM 2471 C C . TRP A 1 307 ? 5.553 -6.626 -15.112 1.00 83.06 307 TRP A C 1
ATOM 2473 O O . TRP A 1 307 ? 5.989 -6.380 -13.989 1.00 83.06 307 TRP A O 1
ATOM 2483 N N . GLU A 1 308 ? 6.038 -7.637 -15.839 1.00 79.88 308 GLU A N 1
ATOM 2484 C CA . GLU A 1 308 ? 7.180 -8.462 -15.420 1.00 79.88 308 GLU A CA 1
ATOM 2485 C C . GLU A 1 308 ? 8.499 -7.715 -15.673 1.00 79.88 308 GLU A C 1
ATOM 2487 O O . GLU A 1 308 ? 9.371 -7.641 -14.799 1.00 79.88 308 GLU A O 1
ATOM 2492 N N . LEU A 1 309 ? 8.621 -7.095 -16.851 1.00 78.12 309 LEU A N 1
ATOM 2493 C CA . LEU A 1 309 ? 9.834 -6.392 -17.280 1.00 78.12 309 LEU A CA 1
ATOM 2494 C C . LEU A 1 309 ? 9.886 -4.902 -16.905 1.00 78.12 309 LEU A C 1
ATOM 2496 O O . LEU A 1 309 ? 10.941 -4.288 -17.093 1.00 78.12 309 LEU A O 1
ATOM 2500 N N . ALA A 1 310 ? 8.800 -4.323 -16.378 1.00 79.50 310 ALA A N 1
ATOM 2501 C CA . ALA A 1 310 ? 8.668 -2.892 -16.066 1.00 79.50 310 ALA A CA 1
ATOM 2502 C C . ALA A 1 310 ? 8.901 -1.976 -17.292 1.00 79.50 310 ALA A C 1
ATOM 2504 O O . ALA A 1 310 ? 9.494 -0.894 -17.202 1.00 79.50 310 ALA A O 1
ATOM 2505 N N . ARG A 1 311 ? 8.489 -2.446 -18.478 1.00 80.06 311 ARG A N 1
ATOM 2506 C CA . ARG A 1 311 ? 8.778 -1.832 -19.786 1.00 80.06 311 ARG A CA 1
ATOM 2507 C C . ARG A 1 311 ? 7.537 -1.824 -20.664 1.00 80.06 311 ARG A C 1
ATOM 2509 O O . ARG A 1 311 ? 6.738 -2.746 -20.619 1.00 80.06 311 ARG A O 1
ATOM 2516 N N . GLY A 1 312 ? 7.413 -0.823 -21.526 1.00 82.56 312 GLY A N 1
ATOM 2517 C CA . GLY A 1 312 ? 6.291 -0.719 -22.450 1.00 82.56 312 GLY A CA 1
ATOM 2518 C C . GLY A 1 312 ? 6.657 -0.016 -23.747 1.00 82.56 312 GLY A C 1
ATOM 2519 O O . GLY A 1 312 ? 7.719 0.597 -23.861 1.00 82.56 312 GLY A O 1
ATOM 2520 N N . LEU A 1 313 ? 5.756 -0.106 -24.722 1.00 82.44 313 LEU A N 1
ATOM 2521 C CA . LEU A 1 313 ? 5.826 0.668 -25.956 1.00 82.44 313 LEU A CA 1
ATOM 2522 C C . LEU A 1 313 ? 5.059 1.975 -25.751 1.00 82.44 313 LEU A C 1
ATOM 2524 O O . LEU A 1 313 ? 3.854 1.944 -25.507 1.00 82.44 313 LEU A O 1
ATOM 2528 N N . VAL A 1 314 ? 5.754 3.105 -25.855 1.00 82.00 314 VAL A N 1
ATOM 2529 C CA . VAL A 1 314 ? 5.170 4.453 -25.795 1.00 82.00 314 VAL A CA 1
ATOM 2530 C C . VAL A 1 314 ? 4.578 4.833 -27.157 1.00 82.00 314 VAL A C 1
ATOM 2532 O O . VAL A 1 314 ? 5.125 4.482 -28.204 1.00 82.00 314 VAL A O 1
ATOM 2535 N N . ARG A 1 315 ? 3.455 5.555 -27.155 1.00 78.12 315 ARG A N 1
ATOM 2536 C CA . ARG A 1 315 ? 2.844 6.142 -28.352 1.00 78.12 315 ARG A CA 1
ATOM 2537 C C . ARG A 1 315 ? 3.739 7.269 -28.869 1.00 78.12 315 ARG A C 1
ATOM 2539 O O . ARG A 1 315 ? 4.038 8.211 -28.143 1.00 78.12 315 ARG A O 1
ATOM 2546 N N . SER A 1 316 ? 4.135 7.211 -30.140 1.00 65.88 316 SER A N 1
ATOM 2547 C CA . SER A 1 316 ? 4.814 8.347 -30.771 1.00 65.88 316 SER A CA 1
ATOM 2548 C C . SER A 1 316 ? 3.881 9.558 -30.808 1.00 65.88 316 SER A C 1
ATOM 2550 O O . SER A 1 316 ? 2.864 9.528 -31.500 1.00 65.88 316 SER A O 1
ATOM 2552 N N . HIS A 1 317 ? 4.250 10.627 -30.101 1.00 58.91 317 HIS A N 1
ATOM 2553 C CA . HIS A 1 317 ? 3.598 11.935 -30.218 1.00 58.91 317 HIS A CA 1
ATOM 2554 C C . HIS A 1 317 ? 4.002 12.690 -31.496 1.00 58.91 317 HIS A C 1
ATOM 2556 O O . HIS A 1 317 ? 3.344 13.661 -31.860 1.00 58.91 317 HIS A O 1
ATOM 2562 N N . ASP A 1 318 ? 5.046 12.239 -32.197 1.00 53.84 318 ASP A N 1
ATOM 2563 C CA . ASP A 1 318 ? 5.399 12.740 -33.523 1.00 53.84 318 ASP A CA 1
ATOM 2564 C C . ASP A 1 318 ? 4.568 11.998 -34.596 1.00 53.84 318 ASP A C 1
ATOM 2566 O O . ASP A 1 318 ? 4.745 10.781 -34.764 1.00 53.84 318 ASP A O 1
ATOM 2570 N N . PRO A 1 319 ? 3.673 12.693 -35.332 1.00 51.38 319 PRO A N 1
ATOM 2571 C CA . PRO A 1 319 ? 2.872 12.096 -36.401 1.00 51.38 319 PRO A CA 1
ATOM 2572 C C . PRO A 1 319 ? 3.697 11.702 -37.640 1.00 51.38 319 PRO A C 1
ATOM 2574 O O . PRO A 1 319 ? 3.181 10.996 -38.502 1.00 51.38 319 PRO A O 1
ATOM 2577 N N . THR A 1 320 ? 4.962 12.126 -37.742 1.00 50.78 320 THR A N 1
ATOM 2578 C CA . THR A 1 320 ? 5.872 11.796 -38.853 1.00 50.78 320 THR A CA 1
ATOM 2579 C C . THR A 1 320 ? 6.843 10.655 -38.538 1.00 50.78 320 THR A C 1
ATOM 2581 O O . THR A 1 320 ? 7.238 9.925 -39.447 1.00 50.78 320 THR A O 1
ATOM 2584 N N . ALA A 1 321 ? 7.161 10.406 -37.262 1.00 47.16 321 ALA A N 1
ATOM 2585 C CA . ALA A 1 321 ? 7.998 9.270 -36.856 1.00 47.16 321 ALA A CA 1
ATOM 2586 C C . ALA A 1 321 ? 7.292 7.902 -37.008 1.00 47.16 321 ALA A C 1
ATOM 2588 O O . ALA A 1 321 ? 7.937 6.854 -37.052 1.00 47.16 321 ALA A O 1
ATOM 2589 N N . GLY A 1 322 ? 5.960 7.899 -37.113 1.00 46.31 322 GLY A N 1
ATOM 2590 C CA . GLY A 1 322 ? 5.114 6.705 -37.141 1.00 46.31 322 GLY A CA 1
ATOM 2591 C C . GLY A 1 322 ? 4.802 6.114 -38.521 1.00 46.31 322 GLY A C 1
ATOM 2592 O O . GLY A 1 322 ? 3.672 5.663 -38.701 1.00 46.31 322 GLY A O 1
ATOM 2593 N N . GLN A 1 323 ? 5.722 6.108 -39.502 1.00 39.62 323 GLN A N 1
ATOM 2594 C CA . GLN A 1 323 ? 5.419 5.482 -40.809 1.00 39.62 323 GLN A CA 1
ATOM 2595 C C . GLN A 1 323 ? 6.557 4.806 -41.600 1.00 39.62 323 GLN A C 1
ATOM 2597 O O . GLN A 1 323 ? 6.319 4.358 -42.722 1.00 39.62 323 GLN A O 1
ATOM 2602 N N . TYR A 1 324 ? 7.750 4.610 -41.027 1.00 41.97 324 TYR A N 1
ATOM 2603 C CA . TYR A 1 324 ? 8.793 3.774 -41.651 1.00 41.97 324 TYR A CA 1
ATOM 2604 C C . TYR A 1 324 ? 8.699 2.310 -41.208 1.00 41.97 324 TYR A C 1
ATOM 2606 O O . TYR A 1 324 ? 9.562 1.767 -40.520 1.00 41.97 324 TYR A O 1
ATOM 2614 N N . GLU A 1 325 ? 7.622 1.657 -41.640 1.00 40.94 325 GLU A N 1
ATOM 2615 C CA . GLU A 1 325 ? 7.517 0.201 -41.624 1.00 40.94 325 GLU A CA 1
ATOM 2616 C C . GLU A 1 325 ? 8.519 -0.367 -42.646 1.00 40.94 325 GLU A C 1
ATOM 2618 O O . GLU A 1 325 ? 8.320 -0.252 -43.856 1.00 40.94 325 GLU A O 1
ATOM 2623 N N . TYR A 1 326 ? 9.633 -0.939 -42.173 1.00 41.09 326 TYR A N 1
ATOM 2624 C CA . TYR A 1 326 ? 10.643 -1.552 -43.042 1.00 41.09 326 TYR A CA 1
ATOM 2625 C C . TYR A 1 326 ? 10.063 -2.797 -43.728 1.00 41.09 326 TYR A C 1
ATOM 2627 O O . TYR A 1 326 ? 10.018 -3.888 -43.158 1.00 41.09 326 TYR A O 1
ATOM 2635 N N . ARG A 1 327 ? 9.606 -2.626 -44.970 1.00 44.88 327 ARG A N 1
ATOM 2636 C CA . ARG A 1 327 ? 9.028 -3.697 -45.787 1.00 44.88 327 ARG A CA 1
ATOM 2637 C C . ARG A 1 327 ? 10.123 -4.531 -46.439 1.00 44.88 327 ARG A C 1
ATOM 2639 O O . ARG A 1 327 ? 10.891 -4.028 -47.256 1.00 44.88 327 ARG A O 1
ATOM 2646 N N . SER A 1 328 ? 10.124 -5.832 -46.166 1.00 41.75 328 SER A N 1
ATOM 2647 C CA . SER A 1 328 ? 10.726 -6.791 -47.093 1.00 41.75 328 SER A CA 1
ATOM 2648 C C . SER A 1 328 ? 9.805 -6.911 -48.308 1.00 41.75 328 SER A C 1
ATOM 2650 O O . SER A 1 328 ? 8.678 -7.378 -48.168 1.00 41.75 328 SER A O 1
ATOM 2652 N N . MET A 1 329 ? 10.264 -6.520 -49.503 1.00 50.25 329 MET A N 1
ATOM 2653 C CA . MET A 1 329 ? 9.467 -6.596 -50.747 1.00 50.25 329 MET A CA 1
ATOM 2654 C C . MET A 1 329 ? 9.200 -8.036 -51.241 1.00 50.25 329 MET A C 1
ATOM 2656 O O . MET A 1 329 ? 8.802 -8.231 -52.384 1.00 50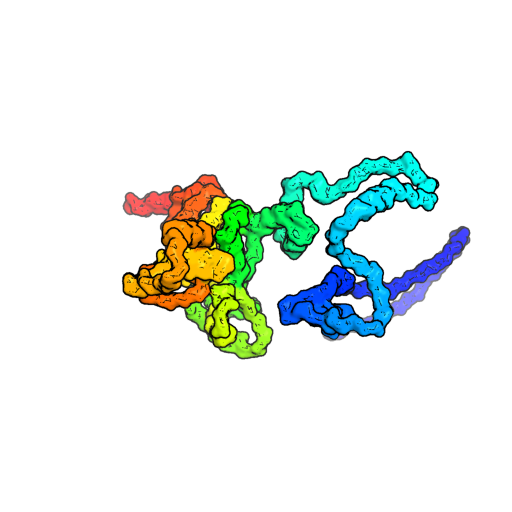.25 329 MET A O 1
ATOM 2660 N N . LEU A 1 330 ? 9.467 -9.053 -50.416 1.00 49.44 330 LEU A N 1
ATOM 2661 C CA . LEU A 1 330 ? 9.447 -10.471 -50.786 1.00 49.44 330 LEU A CA 1
ATOM 2662 C C . LEU A 1 330 ? 8.403 -11.298 -50.015 1.00 49.44 330 LEU A C 1
ATOM 2664 O O . LEU A 1 330 ? 8.318 -12.504 -50.230 1.00 49.44 330 LEU A O 1
ATOM 2668 N N . LEU A 1 331 ? 7.631 -10.685 -49.109 1.00 50.00 331 LEU A N 1
ATOM 2669 C CA . LEU A 1 331 ? 6.626 -11.376 -48.294 1.00 50.00 331 LEU A CA 1
ATOM 2670 C C . LEU A 1 331 ? 5.319 -10.575 -48.217 1.00 50.00 331 LEU A C 1
ATOM 2672 O O . LEU A 1 331 ? 5.070 -9.850 -47.258 1.00 50.00 331 LEU A O 1
ATOM 2676 N N . GLU A 1 332 ? 4.445 -10.777 -49.204 1.00 48.53 332 GLU A N 1
ATOM 2677 C CA . GLU A 1 332 ? 3.027 -10.385 -49.148 1.00 48.53 332 GLU A CA 1
ATOM 2678 C C . GLU A 1 332 ? 2.205 -11.378 -48.300 1.00 48.53 332 GLU A C 1
ATOM 2680 O O . GLU A 1 332 ? 1.153 -11.866 -48.707 1.00 48.53 332 GLU A O 1
ATOM 2685 N N . SER A 1 333 ? 2.683 -11.715 -47.097 1.00 55.59 333 SER A N 1
ATOM 2686 C CA . SER A 1 333 ? 1.832 -12.375 -46.104 1.00 55.59 333 SER A CA 1
ATOM 2687 C C . SER A 1 333 ? 0.733 -11.400 -45.690 1.00 55.59 333 SER A C 1
ATOM 2689 O O . SER A 1 333 ? 1.050 -10.275 -45.296 1.00 55.59 333 SER A O 1
ATOM 2691 N N . ASP A 1 334 ? -0.529 -11.831 -45.772 1.00 63.41 334 ASP A N 1
ATOM 2692 C CA . ASP A 1 334 ? -1.721 -11.007 -45.552 1.00 63.41 334 ASP A CA 1
ATOM 2693 C C . ASP A 1 334 ? -1.538 -10.035 -44.370 1.00 63.41 334 ASP A C 1
ATOM 2695 O O . ASP A 1 334 ? -1.491 -10.441 -43.207 1.00 63.41 334 ASP A O 1
ATOM 2699 N N . ILE A 1 335 ? -1.458 -8.728 -44.653 1.00 61.22 335 ILE A N 1
ATOM 2700 C CA . ILE A 1 335 ? -1.179 -7.674 -43.650 1.00 61.22 335 ILE A CA 1
ATOM 2701 C C . ILE A 1 335 ? -2.180 -7.753 -42.485 1.00 61.22 335 ILE A C 1
ATOM 2703 O O . ILE A 1 335 ? -1.864 -7.491 -41.323 1.00 61.22 335 ILE A O 1
ATOM 2707 N N . ARG A 1 336 ? -3.412 -8.167 -42.798 1.00 60.56 336 ARG A N 1
ATOM 2708 C CA . ARG A 1 336 ? -4.496 -8.383 -41.840 1.00 60.56 336 ARG A CA 1
ATOM 2709 C C . ARG A 1 336 ? -4.244 -9.574 -40.912 1.00 60.56 336 ARG A C 1
ATOM 2711 O O . ARG A 1 336 ? -4.718 -9.555 -39.781 1.00 60.56 336 ARG A O 1
ATOM 2718 N N . GLU A 1 337 ? -3.541 -10.604 -41.365 1.00 66.94 337 GLU A N 1
ATOM 2719 C CA . GLU A 1 337 ? -3.167 -11.764 -40.559 1.00 66.94 337 GLU A CA 1
ATOM 2720 C C . GLU A 1 337 ? -1.955 -11.472 -39.675 1.00 66.94 337 GLU A C 1
ATOM 2722 O O . GLU A 1 337 ? -2.039 -11.718 -38.474 1.00 66.94 337 GLU A O 1
ATOM 2727 N N . GLU A 1 338 ? -0.904 -10.832 -40.196 1.00 66.12 338 GLU A N 1
ATOM 2728 C CA . GLU A 1 338 ? 0.254 -10.444 -39.374 1.00 66.12 338 GLU A CA 1
ATOM 2729 C C . GLU A 1 338 ? -0.139 -9.410 -38.304 1.00 66.12 338 GLU A C 1
ATOM 2731 O O . GLU A 1 338 ? 0.246 -9.538 -37.140 1.00 66.12 338 GLU A O 1
ATOM 2736 N N . LYS A 1 339 ? -1.022 -8.454 -38.635 1.00 65.56 339 LYS A N 1
ATOM 2737 C CA . LYS A 1 339 ? -1.611 -7.542 -37.643 1.00 65.56 339 LYS A CA 1
ATOM 2738 C C . LYS A 1 339 ? -2.418 -8.290 -36.575 1.00 65.56 339 LYS A C 1
ATOM 2740 O O . LYS A 1 339 ? -2.224 -8.020 -35.394 1.00 65.56 339 LYS A O 1
ATOM 2745 N N . ARG A 1 340 ? -3.264 -9.263 -36.948 1.00 70.75 340 ARG A N 1
ATOM 2746 C CA . ARG A 1 340 ? -3.971 -10.121 -35.971 1.00 70.75 340 ARG A CA 1
ATOM 2747 C C . ARG A 1 340 ? -3.002 -10.950 -35.123 1.00 70.75 340 ARG A C 1
ATOM 2749 O O . ARG A 1 340 ? -3.281 -11.173 -33.948 1.00 70.75 340 ARG A O 1
ATOM 2756 N N . ARG A 1 341 ? -1.894 -11.435 -35.695 1.00 73.06 341 ARG A N 1
ATOM 2757 C CA . ARG A 1 341 ? -0.871 -12.210 -34.979 1.00 73.06 341 ARG A CA 1
ATOM 2758 C C . ARG A 1 341 ? -0.198 -11.337 -33.925 1.00 73.06 341 ARG A C 1
ATOM 2760 O O . ARG A 1 341 ? -0.212 -11.694 -32.753 1.00 73.06 341 ARG A O 1
ATOM 2767 N N . ARG A 1 342 ? 0.243 -10.142 -34.317 1.00 68.25 342 ARG A N 1
ATOM 2768 C CA . ARG A 1 342 ? 0.838 -9.141 -33.426 1.00 68.25 342 ARG A CA 1
ATOM 2769 C C . ARG A 1 342 ? -0.144 -8.635 -32.364 1.00 68.25 342 ARG A C 1
ATOM 2771 O O . ARG A 1 342 ? 0.241 -8.463 -31.216 1.00 68.25 342 ARG A O 1
ATOM 2778 N N . GLU A 1 343 ? -1.424 -8.460 -32.695 1.00 69.19 343 GLU A N 1
ATOM 2779 C CA . GLU A 1 343 ? -2.476 -8.132 -31.718 1.00 69.19 343 GLU A CA 1
ATOM 2780 C C . GLU A 1 343 ? -2.733 -9.263 -30.708 1.00 69.19 343 GLU A C 1
ATOM 2782 O O . GLU A 1 343 ? -3.087 -8.969 -29.568 1.00 69.19 343 GLU A O 1
ATOM 2787 N N . ARG A 1 344 ? -2.544 -10.538 -31.088 1.00 74.38 344 ARG A N 1
ATOM 2788 C CA . ARG A 1 344 ? -2.595 -11.691 -30.167 1.00 74.38 344 ARG A CA 1
ATOM 2789 C C . ARG A 1 344 ? -1.338 -11.785 -29.301 1.00 74.38 344 ARG A C 1
ATOM 2791 O O . ARG A 1 344 ? -1.465 -12.004 -28.104 1.00 74.38 344 ARG A O 1
ATOM 2798 N N . GLU A 1 345 ? -0.157 -11.581 -29.884 1.00 74.94 345 GLU A N 1
ATOM 2799 C CA . GLU A 1 345 ? 1.129 -11.523 -29.168 1.00 74.94 345 GLU A CA 1
ATOM 2800 C C . GLU A 1 345 ? 1.155 -10.375 -28.141 1.00 74.94 345 GLU A C 1
ATOM 2802 O O . GLU A 1 345 ? 1.683 -10.538 -27.047 1.00 74.94 345 GLU A O 1
ATOM 2807 N N . LEU A 1 346 ? 0.529 -9.234 -28.460 1.00 72.12 346 LEU A N 1
ATOM 2808 C CA . LEU A 1 346 ? 0.434 -8.061 -27.584 1.00 72.12 346 LEU A CA 1
ATOM 2809 C C . LEU A 1 346 ? -0.815 -8.036 -26.684 1.00 72.12 346 LEU A C 1
ATOM 2811 O O . LEU A 1 346 ? -0.941 -7.147 -25.842 1.00 72.12 346 LEU A O 1
ATOM 2815 N N . ALA A 1 347 ? -1.737 -8.995 -26.819 1.00 72.19 347 ALA A N 1
ATOM 2816 C CA . ALA A 1 347 ? -2.945 -9.060 -25.993 1.00 72.19 347 ALA A CA 1
ATOM 2817 C C . ALA A 1 347 ? -2.672 -9.171 -24.475 1.00 72.19 347 ALA A C 1
ATOM 2819 O O . ALA A 1 347 ? -3.395 -8.504 -23.731 1.00 72.19 347 ALA A O 1
ATOM 2820 N N . PRO A 1 348 ? -1.658 -9.927 -23.993 1.00 73.88 348 PRO A N 1
ATOM 2821 C CA . PRO A 1 348 ? -1.318 -9.985 -22.566 1.00 73.88 348 PRO A CA 1
ATOM 2822 C C . PRO A 1 348 ? -0.775 -8.663 -22.009 1.00 73.88 348 PRO A C 1
ATOM 2824 O O . PRO A 1 348 ? -0.956 -8.376 -20.833 1.00 73.88 348 PRO A O 1
ATOM 2827 N N . TYR A 1 349 ? -0.150 -7.842 -22.858 1.00 78.38 349 TYR A N 1
ATOM 2828 C CA . TYR A 1 349 ? 0.485 -6.569 -22.494 1.00 78.38 349 TYR A CA 1
ATOM 2829 C C . TYR A 1 349 ? -0.457 -5.364 -22.635 1.00 78.38 349 TYR A C 1
ATOM 2831 O O . TYR A 1 349 ? -0.018 -4.212 -22.707 1.00 78.38 349 TYR A O 1
ATOM 2839 N N . ARG A 1 350 ? -1.769 -5.610 -22.740 1.00 79.12 350 ARG A N 1
ATOM 2840 C CA . ARG A 1 350 ? -2.779 -4.550 -22.766 1.00 79.12 350 ARG A CA 1
ATOM 2841 C C . ARG A 1 350 ? -2.865 -3.881 -21.402 1.00 79.12 350 ARG A C 1
ATOM 2843 O O . ARG A 1 350 ? -3.008 -4.540 -20.378 1.00 79.12 350 ARG A O 1
ATOM 2850 N N . ILE A 1 351 ? -2.847 -2.555 -21.423 1.00 82.31 351 ILE A N 1
ATOM 2851 C CA . ILE A 1 351 ? -2.942 -1.719 -20.230 1.00 82.31 351 ILE A CA 1
ATOM 2852 C C . ILE A 1 351 ? -4.361 -1.845 -19.665 1.00 82.31 351 ILE A C 1
ATOM 2854 O O . ILE A 1 351 ? -5.326 -1.373 -20.264 1.00 82.31 351 ILE A O 1
ATOM 2858 N N . ASN A 1 352 ? -4.477 -2.535 -18.534 1.00 85.06 352 ASN A N 1
ATOM 2859 C CA . ASN A 1 352 ? -5.714 -2.773 -17.784 1.00 85.06 352 ASN A CA 1
ATOM 2860 C C . ASN A 1 352 ? -5.756 -2.024 -16.439 1.00 85.06 352 ASN A C 1
ATOM 2862 O O . ASN A 1 352 ? -6.789 -2.026 -15.775 1.00 85.06 352 ASN A O 1
ATOM 2866 N N . LYS A 1 353 ? -4.633 -1.418 -16.043 1.00 88.50 353 LYS A N 1
ATOM 2867 C CA . LYS A 1 353 ? -4.376 -0.725 -14.774 1.00 88.50 353 LYS A CA 1
ATOM 2868 C C . LYS A 1 353 ? -3.593 0.562 -15.092 1.00 88.50 353 LYS A C 1
ATOM 2870 O O . LYS A 1 353 ? -2.864 0.556 -16.089 1.00 88.50 353 LYS A O 1
ATOM 2875 N N . PRO A 1 354 ? -3.727 1.648 -14.309 1.00 91.38 354 PRO A N 1
ATOM 2876 C CA . PRO A 1 354 ? -2.906 2.845 -14.494 1.00 91.38 354 PRO A CA 1
ATOM 2877 C C . PRO A 1 354 ? -1.420 2.499 -14.331 1.00 91.38 354 PRO A C 1
ATOM 2879 O O . PRO A 1 354 ? -1.073 1.631 -13.534 1.00 91.38 354 PRO A O 1
ATOM 2882 N N . ILE A 1 355 ? -0.550 3.168 -15.087 1.00 91.38 355 ILE A N 1
ATOM 2883 C CA . ILE A 1 355 ? 0.905 3.002 -14.989 1.00 91.38 355 ILE A CA 1
ATOM 2884 C C . ILE A 1 355 ? 1.464 4.247 -14.319 1.00 91.38 355 ILE A C 1
ATOM 2886 O O . ILE A 1 355 ? 1.184 5.366 -14.758 1.00 91.38 355 ILE A O 1
ATOM 2890 N N . PHE A 1 356 ? 2.266 4.057 -13.278 1.00 92.69 356 PHE A N 1
ATOM 2891 C CA . PHE A 1 356 ? 2.943 5.143 -12.587 1.00 92.69 356 PHE A CA 1
ATOM 2892 C C . PHE A 1 356 ? 4.436 5.130 -12.890 1.00 92.69 356 PHE A C 1
ATOM 2894 O O . PHE A 1 356 ? 5.028 4.096 -13.202 1.00 92.69 356 PHE A O 1
ATOM 2901 N N . TRP A 1 357 ? 5.089 6.282 -12.778 1.00 89.31 357 TRP A N 1
ATOM 2902 C CA . TRP A 1 357 ? 6.518 6.393 -13.027 1.00 89.31 357 TRP A CA 1
ATOM 2903 C C . TRP A 1 357 ? 7.330 5.505 -12.080 1.00 89.31 357 TRP A C 1
ATOM 2905 O O . TRP A 1 357 ? 8.347 4.954 -12.503 1.00 89.31 357 TRP A O 1
ATOM 2915 N N . SER A 1 358 ? 6.877 5.288 -10.844 1.00 89.19 358 SER A N 1
ATOM 2916 C CA . SER A 1 358 ? 7.442 4.284 -9.931 1.00 89.19 358 SER A CA 1
ATOM 2917 C C . SER A 1 358 ? 7.513 2.859 -10.504 1.00 89.19 358 SER A C 1
ATOM 2919 O O . SER A 1 358 ? 8.466 2.144 -10.192 1.00 89.19 358 SER A O 1
ATOM 2921 N N . ASP A 1 359 ? 6.598 2.479 -11.400 1.00 86.38 359 ASP A N 1
ATOM 2922 C CA . ASP A 1 359 ? 6.544 1.154 -12.032 1.00 86.38 359 ASP A CA 1
ATOM 2923 C C . ASP A 1 359 ? 7.523 0.994 -13.202 1.00 86.38 359 ASP A C 1
ATOM 2925 O O . ASP A 1 359 ? 7.740 -0.123 -13.671 1.00 86.38 359 ASP A O 1
ATOM 2929 N N . THR A 1 360 ? 8.094 2.090 -13.716 1.00 83.88 360 THR A N 1
ATOM 2930 C CA . THR A 1 360 ? 8.859 2.085 -14.971 1.00 83.88 360 THR A CA 1
ATOM 2931 C C . THR A 1 360 ? 10.346 2.370 -14.775 1.00 83.88 360 THR A C 1
ATOM 2933 O O . THR A 1 360 ? 10.767 3.135 -13.899 1.00 83.88 360 THR A O 1
ATOM 2936 N N . VAL A 1 361 ? 11.157 1.823 -15.685 1.00 77.38 361 VAL A N 1
ATOM 2937 C CA . VAL A 1 361 ? 12.584 2.171 -15.830 1.00 77.38 361 VAL A CA 1
ATOM 2938 C C . VAL A 1 361 ? 12.789 3.459 -16.660 1.00 77.38 361 VAL A C 1
ATOM 2940 O O . VAL A 1 361 ? 13.915 3.787 -17.019 1.00 77.38 361 VAL A O 1
ATOM 2943 N N . ARG A 1 362 ? 11.718 4.183 -17.024 1.00 76.69 362 ARG A N 1
ATOM 2944 C CA . ARG A 1 362 ? 11.794 5.387 -17.870 1.00 76.69 362 ARG A CA 1
ATOM 2945 C C . ARG A 1 362 ? 12.274 6.586 -17.044 1.00 76.69 362 ARG A C 1
ATOM 2947 O O . ARG A 1 362 ? 11.796 6.815 -15.931 1.00 76.69 362 ARG A O 1
ATOM 2954 N N . GLU A 1 363 ? 13.185 7.382 -17.593 1.00 75.25 363 GLU A N 1
ATOM 2955 C CA . GLU A 1 363 ? 13.504 8.703 -17.041 1.00 75.25 363 GLU A CA 1
ATOM 2956 C C . GLU A 1 363 ? 12.356 9.692 -17.303 1.00 75.25 363 GLU A C 1
ATOM 2958 O O . GLU A 1 363 ? 11.679 9.607 -18.330 1.00 75.25 363 GLU A O 1
ATOM 2963 N N . ILE A 1 364 ? 12.124 10.634 -16.383 1.00 73.81 364 ILE A N 1
ATOM 2964 C CA . ILE A 1 364 ? 11.111 11.678 -16.589 1.00 73.81 364 ILE A CA 1
ATOM 2965 C C . ILE A 1 364 ? 11.636 12.701 -17.592 1.00 73.81 364 ILE A C 1
ATOM 2967 O O . ILE A 1 364 ? 12.643 13.363 -17.346 1.00 73.81 364 ILE A O 1
ATOM 2971 N N . ASN A 1 365 ? 10.871 12.920 -18.658 1.00 77.94 365 ASN A N 1
ATOM 2972 C CA . ASN A 1 365 ? 10.891 14.184 -19.377 1.00 77.94 365 ASN A CA 1
ATOM 2973 C C . ASN A 1 365 ? 9.714 15.034 -18.881 1.00 77.94 365 ASN A C 1
ATOM 2975 O O . ASN A 1 365 ? 8.567 14.739 -19.197 1.00 77.94 365 ASN A O 1
ATOM 2979 N N . PHE A 1 366 ? 9.985 16.093 -18.113 1.00 76.62 366 P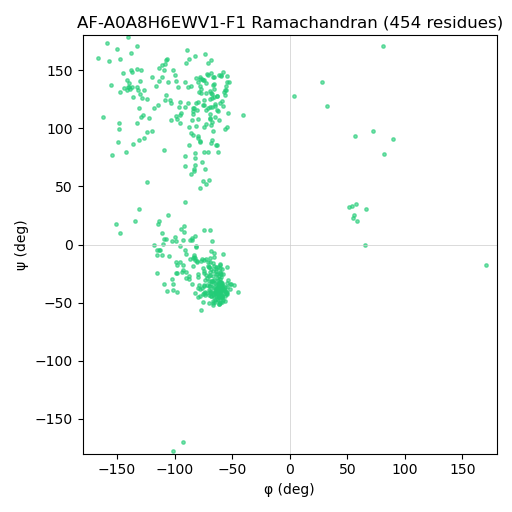HE A N 1
ATOM 2980 C CA . PHE A 1 366 ? 8.939 16.967 -17.557 1.00 76.62 366 PHE A CA 1
ATOM 2981 C C . PHE A 1 366 ? 8.163 17.759 -18.627 1.00 76.62 366 PHE A C 1
ATOM 2983 O O . PHE A 1 366 ? 7.137 18.353 -18.312 1.00 76.62 366 PHE A O 1
ATOM 2990 N N . ASN A 1 367 ? 8.636 17.761 -19.879 1.00 76.25 367 ASN A N 1
ATOM 2991 C CA . ASN A 1 367 ? 7.951 18.369 -21.022 1.00 76.25 367 ASN A CA 1
ATOM 2992 C C . ASN A 1 367 ? 7.046 17.375 -21.782 1.00 76.25 367 ASN A C 1
ATOM 2994 O O . ASN A 1 367 ? 6.531 17.717 -22.845 1.00 76.25 367 ASN A O 1
ATOM 2998 N N . ASP A 1 368 ? 6.903 16.135 -21.304 1.00 77.00 368 ASP A N 1
ATOM 2999 C CA . ASP A 1 368 ? 6.056 15.119 -21.932 1.00 77.00 368 ASP A CA 1
ATOM 3000 C C . ASP A 1 368 ? 4.562 15.401 -21.658 1.00 77.00 368 ASP A C 1
ATOM 3002 O O . ASP A 1 368 ? 4.157 15.422 -20.492 1.00 77.00 368 ASP A O 1
ATOM 3006 N N . PRO A 1 369 ? 3.716 15.602 -22.690 1.00 76.88 369 PRO A N 1
ATOM 3007 C CA . PRO A 1 369 ? 2.285 15.841 -22.503 1.00 76.88 369 PRO A CA 1
ATOM 3008 C C . PRO A 1 369 ? 1.519 14.638 -21.927 1.00 76.88 369 PRO A C 1
ATOM 3010 O O . PRO A 1 369 ? 0.412 14.829 -21.430 1.00 76.88 369 PRO A O 1
ATOM 3013 N N . GLY A 1 370 ? 2.068 13.418 -21.995 1.00 79.31 370 GLY A N 1
ATOM 3014 C CA . GLY A 1 370 ? 1.459 12.208 -21.429 1.00 79.31 370 GLY A CA 1
ATOM 3015 C C . GLY A 1 370 ? 1.745 11.975 -19.940 1.00 79.31 370 GLY A C 1
ATOM 3016 O O . GLY A 1 370 ? 1.389 10.920 -19.413 1.00 79.31 370 GLY A O 1
ATOM 3017 N N . LEU A 1 371 ? 2.413 12.927 -19.277 1.00 84.88 371 LEU A N 1
ATOM 3018 C CA . LEU A 1 371 ? 2.830 12.839 -17.881 1.00 84.88 371 LEU A CA 1
ATOM 3019 C C . LEU A 1 371 ? 1.909 13.669 -16.973 1.00 84.88 371 LEU A C 1
ATOM 3021 O O . LEU A 1 371 ? 1.800 14.889 -17.113 1.00 84.88 371 LEU A O 1
ATOM 3025 N N . HIS A 1 372 ? 1.281 13.028 -15.988 1.00 88.12 372 HIS A N 1
ATOM 3026 C CA . HIS A 1 372 ? 0.383 13.694 -15.040 1.00 88.12 372 HIS A CA 1
ATOM 3027 C C . HIS A 1 372 ? 0.913 13.583 -13.608 1.00 88.12 372 HIS A C 1
ATOM 3029 O O . HIS A 1 372 ? 1.068 12.489 -13.075 1.00 88.12 372 HIS A O 1
ATOM 3035 N N . SER A 1 373 ? 1.216 14.727 -12.986 1.00 89.00 373 SER A N 1
ATOM 3036 C CA . SER A 1 373 ? 1.740 14.793 -11.614 1.00 89.00 373 SER A CA 1
ATOM 3037 C C . SER A 1 373 ? 0.690 14.355 -10.595 1.00 89.00 373 SER A C 1
ATOM 3039 O O . SER A 1 373 ? -0.428 14.872 -10.603 1.00 89.00 373 SER A O 1
ATOM 3041 N N . LEU A 1 374 ? 1.053 13.438 -9.698 1.00 90.06 374 LEU A N 1
ATOM 3042 C CA . LEU A 1 374 ? 0.177 12.952 -8.636 1.00 90.06 374 LEU A CA 1
ATOM 3043 C C . LEU A 1 374 ? 0.418 13.727 -7.338 1.00 90.06 374 LEU A C 1
ATOM 3045 O O . LEU A 1 374 ? 1.524 13.732 -6.792 1.00 90.06 374 LEU A O 1
ATOM 3049 N N . THR A 1 375 ? -0.643 14.344 -6.814 1.00 87.69 375 THR A N 1
ATOM 3050 C CA . THR A 1 375 ? -0.676 14.866 -5.441 1.00 87.69 375 THR A CA 1
ATOM 3051 C C . THR A 1 375 ? -1.164 13.790 -4.473 1.00 87.69 375 THR A C 1
ATOM 3053 O O . THR A 1 375 ? -1.696 12.752 -4.872 1.00 87.69 375 THR A O 1
ATOM 3056 N N . ILE A 1 376 ? -1.003 14.041 -3.172 1.00 84.56 376 ILE A N 1
ATOM 3057 C CA . ILE A 1 376 ? -1.482 13.135 -2.117 1.00 84.56 376 ILE A CA 1
ATOM 3058 C C . ILE A 1 376 ? -3.011 12.981 -2.176 1.00 84.56 376 ILE A C 1
ATOM 3060 O O . ILE A 1 376 ? -3.535 11.922 -1.845 1.00 84.56 376 ILE A O 1
ATOM 3064 N N . ASP A 1 377 ? -3.730 13.984 -2.683 1.00 87.94 377 ASP A N 1
ATOM 3065 C CA . ASP A 1 377 ? -5.192 13.960 -2.785 1.00 87.94 377 ASP A CA 1
ATOM 3066 C C . ASP A 1 377 ? -5.720 12.865 -3.721 1.00 87.94 377 ASP A C 1
ATOM 3068 O O . ASP A 1 377 ? -6.839 12.388 -3.538 1.00 87.94 377 ASP A O 1
ATOM 3072 N N . ALA A 1 378 ? -4.893 12.393 -4.664 1.00 90.75 378 ALA A N 1
ATOM 3073 C CA . ALA A 1 378 ? -5.214 11.265 -5.536 1.00 90.75 378 ALA A CA 1
ATOM 3074 C C . ALA A 1 378 ? -5.479 9.956 -4.764 1.00 90.75 378 ALA A C 1
ATOM 3076 O O . ALA A 1 378 ? -6.122 9.056 -5.296 1.00 90.75 378 ALA A O 1
ATOM 3077 N N . ILE A 1 379 ? -5.015 9.841 -3.514 1.00 92.19 379 ILE A N 1
ATOM 3078 C CA . ILE A 1 379 ? -5.180 8.650 -2.668 1.00 92.19 379 ILE A CA 1
ATOM 3079 C C . ILE A 1 379 ? -6.597 8.539 -2.089 1.00 92.19 379 ILE A C 1
ATOM 3081 O O . ILE A 1 379 ? -7.136 7.431 -1.989 1.00 92.19 379 ILE A O 1
ATOM 3085 N N . TRP A 1 380 ? -7.223 9.659 -1.713 1.00 92.38 380 TRP A N 1
ATOM 3086 C CA . TRP A 1 380 ? -8.497 9.639 -0.984 1.00 92.38 380 TRP A CA 1
ATOM 3087 C C . TRP A 1 380 ? -9.640 8.968 -1.762 1.00 92.38 380 TRP A C 1
ATOM 3089 O O . TRP A 1 380 ? -10.296 8.111 -1.167 1.00 92.38 380 TRP A O 1
ATOM 3099 N N . PRO A 1 381 ? -9.850 9.220 -3.074 1.00 93.94 381 PRO A N 1
ATOM 3100 C CA . PRO A 1 381 ? -10.881 8.533 -3.854 1.00 93.94 381 PRO A CA 1
ATOM 3101 C C . PRO A 1 381 ? -10.781 7.003 -3.805 1.00 93.94 381 PRO A C 1
ATOM 3103 O O . PRO A 1 381 ? -11.808 6.330 -3.738 1.00 93.94 381 PRO A O 1
ATOM 3106 N N . PHE A 1 382 ?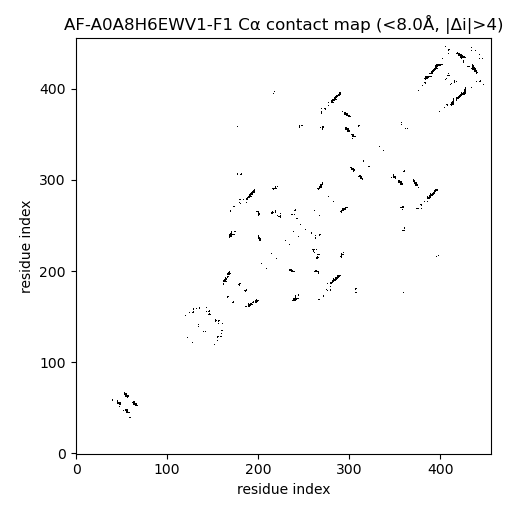 -9.567 6.443 -3.783 1.00 94.69 382 PHE A N 1
ATOM 3107 C CA . PHE A 1 382 ? -9.369 4.994 -3.694 1.00 94.69 382 PHE A CA 1
ATOM 3108 C C . PHE A 1 382 ? -9.670 4.463 -2.288 1.00 94.69 382 PHE A C 1
ATOM 3110 O O . PHE A 1 382 ? -10.337 3.437 -2.162 1.00 94.69 382 PHE A O 1
ATOM 3117 N N . ILE A 1 383 ? -9.260 5.173 -1.226 1.00 94.69 383 ILE A N 1
ATOM 3118 C CA . ILE A 1 383 ? -9.610 4.801 0.158 1.00 94.69 383 ILE A CA 1
ATOM 3119 C C . ILE A 1 383 ? -11.135 4.817 0.353 1.00 94.69 383 ILE A C 1
ATOM 3121 O O . ILE A 1 383 ? -11.686 3.873 0.919 1.00 94.69 383 ILE A O 1
ATOM 3125 N N . LEU A 1 384 ? -11.831 5.838 -0.161 1.00 94.81 384 LEU A N 1
ATOM 3126 C CA . LEU A 1 384 ? -13.291 5.965 -0.059 1.00 94.81 384 LEU A CA 1
ATOM 3127 C C . LEU A 1 384 ? -14.055 4.832 -0.771 1.00 94.81 384 LEU A C 1
ATOM 3129 O O . LEU A 1 384 ? -15.183 4.525 -0.383 1.00 94.81 384 LEU A O 1
ATOM 3133 N N . GLN A 1 385 ? -13.461 4.189 -1.781 1.00 95.50 385 GLN A N 1
ATOM 3134 C CA . GLN A 1 385 ? -14.066 3.067 -2.513 1.00 95.50 385 GLN A CA 1
ATOM 3135 C C . GLN A 1 385 ? -13.903 1.701 -1.821 1.00 95.50 385 GLN A C 1
ATOM 3137 O O . GLN A 1 385 ? -14.581 0.740 -2.203 1.00 95.50 385 GLN A O 1
ATOM 3142 N N . LEU A 1 386 ? -13.035 1.578 -0.810 1.00 95.56 386 LEU A N 1
ATOM 3143 C CA . LEU A 1 386 ? -12.838 0.317 -0.090 1.00 95.56 386 LEU A CA 1
ATOM 3144 C C . LEU A 1 386 ? -14.092 -0.046 0.718 1.00 95.56 386 LEU A C 1
ATOM 3146 O O . LEU A 1 386 ? -14.590 0.736 1.520 1.00 95.56 386 LEU A O 1
ATOM 3150 N N . LYS A 1 387 ? -14.613 -1.262 0.512 1.00 95.00 387 LYS A N 1
ATOM 3151 C CA . LYS A 1 387 ? -15.898 -1.712 1.090 1.00 95.00 387 LYS A CA 1
ATOM 3152 C C . LYS A 1 387 ? -15.774 -2.443 2.428 1.00 95.00 387 LYS A C 1
ATOM 3154 O O . LYS A 1 387 ? -16.762 -2.555 3.141 1.00 95.00 387 LYS A O 1
ATOM 3159 N N . GLN A 1 388 ? -14.598 -2.994 2.732 1.00 95.62 388 GLN A N 1
ATOM 3160 C CA . GLN A 1 388 ? -14.356 -3.826 3.923 1.00 95.62 388 GLN A CA 1
ATOM 3161 C C . GLN A 1 388 ? -13.442 -3.150 4.953 1.00 95.62 388 GLN A C 1
ATOM 3163 O O . GLN A 1 388 ? -12.999 -3.804 5.893 1.00 95.62 388 GLN A O 1
ATOM 3168 N N . LEU A 1 389 ? -13.133 -1.862 4.785 1.00 96.94 389 LEU A N 1
ATOM 3169 C CA . LEU A 1 389 ? -12.177 -1.160 5.635 1.00 96.94 389 LEU A CA 1
ATOM 3170 C C . LEU A 1 389 ? -12.738 -1.023 7.063 1.00 96.94 389 LEU A C 1
ATOM 3172 O O . LEU A 1 389 ? -13.786 -0.418 7.278 1.00 96.94 389 LEU A O 1
ATOM 3176 N N . GLU A 1 390 ? -12.045 -1.619 8.030 1.00 97.00 390 GLU A N 1
ATOM 3177 C CA . GLU A 1 390 ? -12.364 -1.618 9.464 1.00 97.00 390 GLU A CA 1
ATOM 3178 C C . GLU A 1 390 ? -11.498 -0.608 10.232 1.00 97.00 390 GLU A C 1
ATOM 3180 O O . GLU A 1 390 ? -11.939 -0.036 11.233 1.00 97.00 390 GLU A O 1
ATOM 3185 N N . ARG A 1 391 ? -10.238 -0.426 9.804 1.00 96.88 391 ARG A N 1
ATOM 3186 C CA . ARG A 1 391 ? -9.223 0.361 10.521 1.00 96.88 391 ARG A CA 1
ATOM 3187 C C . ARG A 1 391 ? -8.328 1.172 9.594 1.00 96.88 391 ARG A C 1
ATOM 3189 O O . ARG A 1 391 ? -7.763 0.638 8.640 1.00 96.88 391 ARG A O 1
ATOM 3196 N N . VAL A 1 392 ? -8.142 2.443 9.944 1.00 96.19 392 VAL A N 1
ATOM 3197 C CA . VAL A 1 392 ? -7.297 3.393 9.212 1.00 96.19 392 VAL A CA 1
ATOM 3198 C C . VAL A 1 392 ? -6.364 4.109 10.186 1.00 96.19 392 VAL A C 1
ATOM 3200 O O . VAL A 1 392 ? -6.824 4.829 11.067 1.00 96.19 392 VAL A O 1
ATOM 3203 N N . CYS A 1 393 ? -5.053 3.930 10.030 1.00 95.44 393 CYS A N 1
ATOM 3204 C CA . CYS A 1 393 ? -4.032 4.597 10.841 1.00 95.44 393 CYS A CA 1
ATOM 3205 C C . CYS A 1 393 ? -3.200 5.547 9.969 1.00 95.44 393 CYS A C 1
ATOM 3207 O O . CYS A 1 393 ? -2.547 5.115 9.018 1.00 95.44 393 CYS A O 1
ATOM 3209 N N . LEU A 1 394 ? -3.222 6.833 10.310 1.00 91.94 394 LEU A N 1
ATOM 3210 C CA . LEU A 1 394 ? -2.659 7.948 9.543 1.00 91.94 394 LEU A CA 1
ATOM 3211 C C . LEU A 1 394 ? -1.793 8.860 10.431 1.00 91.94 394 LEU A C 1
ATOM 3213 O O . LEU A 1 394 ? -1.745 10.060 10.194 1.00 91.94 394 LEU A O 1
ATOM 3217 N N . LYS A 1 395 ? -1.131 8.331 11.472 1.00 89.50 395 LYS A N 1
ATOM 3218 C CA . LYS A 1 395 ? -0.399 9.161 12.449 1.00 89.50 395 LYS A CA 1
ATOM 3219 C C . LYS A 1 395 ? 0.733 9.948 11.801 1.00 89.50 395 LYS A C 1
ATOM 3221 O O . LYS A 1 395 ? 1.420 9.434 10.914 1.00 89.50 395 LYS A O 1
ATOM 3226 N N . ASN A 1 396 ? 0.980 11.152 12.312 1.00 84.88 396 ASN A N 1
ATOM 3227 C CA . ASN A 1 396 ? 1.977 12.089 11.788 1.00 84.88 396 ASN A CA 1
ATOM 3228 C C . ASN A 1 396 ? 1.780 12.420 10.291 1.00 84.88 396 ASN A C 1
ATOM 3230 O O . ASN A 1 396 ? 2.740 12.764 9.601 1.00 84.88 396 ASN A O 1
ATOM 3234 N N . CYS A 1 397 ? 0.558 12.308 9.755 1.00 84.44 397 CYS A N 1
ATOM 3235 C CA . CYS A 1 397 ? 0.286 12.640 8.358 1.00 84.44 397 CYS A CA 1
ATOM 3236 C C . CYS A 1 397 ? 0.047 14.150 8.208 1.00 84.44 397 CYS A C 1
ATOM 3238 O O . CYS A 1 397 ? -1.066 14.638 8.397 1.00 84.44 397 CYS A O 1
ATOM 3240 N N . VAL A 1 398 ? 1.102 14.898 7.867 1.00 80.06 398 VAL A N 1
ATOM 3241 C CA . VAL A 1 398 ? 1.093 16.375 7.756 1.00 80.06 398 VAL A CA 1
ATOM 3242 C C . VAL A 1 398 ? 0.022 16.895 6.787 1.00 80.06 398 VAL A C 1
ATOM 3244 O O . VAL A 1 398 ? -0.608 17.916 7.049 1.00 80.06 398 VAL A O 1
ATOM 3247 N N . TRP A 1 399 ? -0.210 16.170 5.692 1.00 80.69 399 TRP A N 1
ATOM 3248 C CA . TRP A 1 399 ? -1.115 16.554 4.602 1.00 80.69 399 TRP A CA 1
ATOM 3249 C C . TRP A 1 399 ? -2.578 16.139 4.825 1.00 80.69 399 TRP A C 1
ATOM 3251 O O . TRP A 1 399 ? -3.413 16.328 3.948 1.00 80.69 399 TRP A O 1
ATOM 3261 N N . LEU A 1 400 ? -2.901 15.561 5.986 1.00 87.56 400 LEU A N 1
ATOM 3262 C CA . LEU A 1 400 ? -4.267 15.173 6.322 1.00 87.56 400 LEU A CA 1
ATOM 3263 C C . LEU A 1 400 ? -5.094 16.402 6.730 1.00 87.56 400 LEU A C 1
ATOM 3265 O O . LEU A 1 400 ? -4.682 17.176 7.595 1.00 87.56 400 LEU A O 1
ATOM 3269 N N . THR A 1 401 ? -6.283 16.558 6.152 1.00 90.56 401 THR A N 1
ATOM 3270 C CA . THR A 1 401 ? -7.211 17.651 6.482 1.00 90.56 401 THR A CA 1
ATOM 3271 C C . THR A 1 401 ? -8.394 17.143 7.306 1.00 90.56 401 THR A C 1
ATOM 3273 O O . THR A 1 401 ? -8.740 15.963 7.279 1.00 90.56 401 THR A O 1
ATOM 3276 N N . LYS A 1 402 ? -9.071 18.048 8.024 1.00 90.12 402 LYS A N 1
ATOM 3277 C CA . LYS A 1 402 ? -10.315 17.711 8.736 1.00 90.12 402 LYS A CA 1
ATOM 3278 C C . LYS A 1 402 ? -11.419 17.253 7.769 1.00 90.12 402 LYS A C 1
ATOM 3280 O O . LYS A 1 402 ? -12.213 16.387 8.119 1.00 90.12 402 LYS A O 1
ATOM 3285 N N . GLU A 1 403 ? -11.450 17.824 6.566 1.00 91.00 403 GLU A N 1
ATOM 3286 C CA . GLU A 1 403 ? -12.422 17.515 5.508 1.00 91.00 403 GLU A CA 1
ATOM 3287 C C . GLU A 1 403 ? -12.235 16.092 4.974 1.00 91.00 403 GLU A C 1
ATOM 3289 O O . GLU A 1 403 ? -13.169 15.304 5.032 1.00 91.00 403 GLU A O 1
ATOM 3294 N N . THR A 1 404 ? -11.012 15.692 4.611 1.00 91.62 404 THR A N 1
ATOM 3295 C CA . THR A 1 404 ? -10.737 14.314 4.149 1.00 91.62 404 THR A CA 1
ATOM 3296 C C . THR A 1 404 ? -11.063 13.255 5.211 1.00 91.62 404 THR A C 1
ATOM 3298 O O . THR A 1 404 ? -11.552 12.173 4.884 1.00 91.62 404 THR A O 1
ATOM 3301 N N . VAL A 1 405 ? -10.880 13.569 6.501 1.00 92.31 405 VAL A N 1
ATOM 3302 C CA . VAL A 1 405 ? -11.339 12.712 7.611 1.00 92.31 405 VAL A CA 1
ATOM 3303 C C . VAL A 1 405 ? -12.867 12.685 7.731 1.00 92.31 405 VAL A C 1
ATOM 3305 O O . VAL A 1 405 ? -13.429 11.634 8.040 1.00 92.31 405 VAL A O 1
ATOM 3308 N N . ARG A 1 406 ? -13.557 13.800 7.468 1.00 93.81 406 ARG A N 1
ATOM 3309 C CA . ARG A 1 406 ? -15.026 13.860 7.418 1.00 93.81 406 ARG A CA 1
ATOM 3310 C C . ARG A 1 406 ? -15.554 12.947 6.310 1.00 93.81 406 ARG A C 1
ATOM 3312 O O . ARG A 1 406 ? -16.362 12.064 6.590 1.00 93.81 406 ARG A O 1
ATOM 3319 N N . ASP A 1 407 ? -15.028 13.083 5.101 1.00 93.75 407 ASP A N 1
ATOM 3320 C CA . ASP A 1 407 ? -15.451 12.302 3.937 1.00 93.75 407 ASP A CA 1
ATOM 3321 C C . ASP A 1 407 ? -15.185 10.800 4.162 1.00 93.75 407 ASP A C 1
ATOM 3323 O O . ASP A 1 407 ? -16.049 9.956 3.916 1.00 93.75 407 ASP A O 1
ATOM 3327 N N . LEU A 1 408 ? -14.042 10.444 4.767 1.00 93.00 408 LEU A N 1
ATOM 3328 C CA . LEU A 1 408 ? -13.730 9.067 5.174 1.00 93.00 408 LEU A CA 1
ATOM 3329 C C . LEU A 1 408 ? -14.771 8.473 6.144 1.00 93.00 408 LEU A C 1
ATOM 3331 O O . LEU A 1 408 ? -15.075 7.279 6.088 1.00 93.00 408 LEU A O 1
ATOM 3335 N N . VAL A 1 409 ? -15.322 9.291 7.038 1.00 93.50 409 VAL A N 1
ATOM 3336 C CA . VAL A 1 409 ? -16.250 8.874 8.099 1.00 93.50 409 VAL A CA 1
ATOM 3337 C C . VAL A 1 409 ? -17.708 8.798 7.629 1.00 93.50 409 VAL A C 1
ATOM 3339 O O . VAL A 1 409 ? -18.459 7.939 8.123 1.00 93.50 409 VAL A O 1
ATOM 3342 N N . PHE A 1 410 ? -18.108 9.686 6.713 1.00 92.62 410 PHE A N 1
ATOM 3343 C CA . PHE A 1 410 ? -19.497 9.889 6.283 1.00 92.62 410 PHE A CA 1
ATOM 3344 C C . PHE A 1 410 ? -19.802 9.412 4.858 1.00 92.62 410 PHE A C 1
ATOM 3346 O O . PHE A 1 410 ? -20.907 8.910 4.638 1.00 92.62 410 PHE A O 1
ATOM 3353 N N . ASP A 1 411 ? -18.846 9.513 3.937 1.00 92.88 411 ASP A N 1
ATOM 3354 C CA . ASP A 1 411 ? -19.061 9.333 2.495 1.00 92.88 411 ASP A CA 1
ATOM 3355 C C . ASP A 1 411 ? -18.311 8.109 1.922 1.00 92.88 411 ASP A C 1
ATOM 3357 O O . ASP A 1 411 ? -18.505 7.734 0.766 1.00 92.88 411 ASP A O 1
ATOM 3361 N N . SER A 1 412 ? -17.497 7.420 2.736 1.00 94.12 412 SER A N 1
ATOM 3362 C CA . SER A 1 412 ? -16.824 6.176 2.333 1.00 94.12 412 SER A CA 1
ATOM 3363 C C . SER A 1 412 ? -17.773 4.979 2.189 1.00 94.12 412 SER A C 1
ATOM 3365 O O . SER A 1 412 ? -18.694 4.766 2.984 1.00 94.12 412 SER A O 1
ATOM 3367 N N . CYS A 1 413 ? -17.469 4.100 1.231 1.00 95.06 413 CYS A N 1
ATOM 3368 C CA . CYS A 1 413 ? -18.140 2.808 1.052 1.00 95.06 413 CYS A CA 1
ATOM 3369 C C . CYS A 1 413 ? -17.998 1.891 2.282 1.00 95.06 413 CYS A C 1
ATOM 3371 O O . CYS A 1 413 ? -18.835 1.020 2.510 1.00 95.06 413 CYS A O 1
ATOM 3373 N N . SER A 1 414 ? -16.954 2.104 3.084 1.00 93.50 414 SER A N 1
ATOM 3374 C CA . SER A 1 414 ? -16.678 1.425 4.350 1.00 93.50 414 SER A CA 1
ATOM 3375 C C . SER A 1 414 ? -17.376 2.030 5.571 1.00 93.50 414 SER A C 1
ATOM 3377 O O . SER A 1 414 ? -17.153 1.548 6.677 1.00 93.50 414 SER A O 1
ATOM 3379 N N . ARG A 1 415 ? -18.227 3.059 5.440 1.00 91.75 415 ARG A N 1
ATOM 3380 C CA . ARG A 1 415 ? -18.877 3.740 6.583 1.00 91.75 415 ARG A CA 1
ATOM 3381 C C . ARG A 1 415 ? -19.442 2.783 7.643 1.00 91.75 415 ARG A C 1
ATOM 3383 O O . ARG A 1 415 ? -19.299 3.048 8.835 1.00 91.75 415 ARG A O 1
ATOM 3390 N N . HIS A 1 416 ? -20.064 1.682 7.229 1.00 92.25 416 HIS A N 1
ATOM 3391 C CA . HIS A 1 416 ? -20.676 0.707 8.141 1.00 92.25 416 HIS A CA 1
ATOM 3392 C C . HIS A 1 416 ? -19.700 -0.337 8.711 1.00 92.25 416 HIS A C 1
ATOM 3394 O O . HIS A 1 416 ? -20.020 -0.965 9.715 1.00 92.25 416 HIS A O 1
ATOM 3400 N N . THR A 1 417 ? -18.530 -0.533 8.094 1.00 95.25 417 THR A N 1
ATOM 3401 C CA . THR A 1 417 ? -17.485 -1.467 8.557 1.00 95.25 417 THR A CA 1
ATOM 3402 C C . THR A 1 417 ? -16.382 -0.774 9.351 1.00 95.25 417 THR A C 1
ATOM 3404 O O . THR A 1 417 ? -15.709 -1.418 10.148 1.00 95.25 417 THR A O 1
ATOM 3407 N N . LEU A 1 418 ? -16.188 0.527 9.134 1.00 95.31 418 LEU A N 1
ATOM 3408 C CA . LEU A 1 418 ? -15.119 1.324 9.720 1.00 95.31 418 LEU A CA 1
ATOM 3409 C C . LEU A 1 418 ? -15.356 1.501 11.222 1.00 95.31 418 LEU A C 1
ATOM 3411 O O . LEU A 1 418 ? -16.302 2.167 11.638 1.00 95.31 418 LEU A O 1
ATOM 3415 N N . CYS A 1 419 ? -14.486 0.900 12.034 1.00 95.44 419 CYS A N 1
ATOM 3416 C CA . CYS A 1 419 ? -14.576 0.898 13.492 1.00 95.44 419 CYS A CA 1
ATOM 3417 C C . CYS A 1 419 ? -13.627 1.913 14.140 1.00 95.44 419 CYS A C 1
ATOM 3419 O O . CYS A 1 419 ? -13.990 2.538 15.136 1.00 95.44 419 CYS A O 1
ATOM 3421 N N . GLN A 1 420 ? -12.411 2.072 13.608 1.00 96.00 420 GLN A N 1
ATOM 3422 C CA . GLN A 1 420 ? -11.355 2.872 14.236 1.00 96.00 420 GLN A CA 1
ATOM 3423 C C . GLN A 1 420 ? -10.575 3.691 13.208 1.00 96.00 420 GLN A C 1
ATOM 3425 O O . GLN A 1 420 ? -10.159 3.175 12.169 1.00 96.00 420 GLN A O 1
ATOM 3430 N N . ILE A 1 421 ? -10.329 4.954 13.543 1.00 95.19 421 ILE A N 1
ATOM 3431 C CA . ILE A 1 421 ? -9.507 5.872 12.757 1.00 95.19 421 ILE A CA 1
ATOM 3432 C C . ILE A 1 421 ? -8.493 6.509 13.705 1.00 95.19 421 ILE A C 1
ATOM 3434 O O . ILE A 1 421 ? -8.862 7.010 14.767 1.00 95.19 421 ILE A O 1
ATOM 3438 N N . ASP A 1 422 ? -7.215 6.480 13.344 1.00 94.44 422 ASP A N 1
ATOM 3439 C CA . ASP A 1 422 ? -6.141 7.054 14.147 1.00 94.44 422 ASP A CA 1
ATOM 3440 C C . ASP A 1 422 ? -5.404 8.153 13.378 1.00 94.44 422 ASP A C 1
ATOM 3442 O O . ASP A 1 422 ? -4.521 7.881 12.565 1.00 94.44 422 ASP A O 1
ATOM 3446 N N . CYS A 1 423 ? -5.789 9.399 13.654 1.00 92.00 423 CYS A N 1
ATOM 3447 C CA . CYS A 1 423 ? -5.230 10.618 13.068 1.00 92.00 423 CYS A CA 1
ATOM 3448 C C . CYS A 1 423 ? -4.340 11.370 14.068 1.00 92.00 423 CYS A C 1
ATOM 3450 O O . CYS A 1 423 ? -4.217 12.592 13.985 1.00 92.00 423 CYS A O 1
ATOM 3452 N N . THR A 1 424 ? -3.763 10.669 15.051 1.00 90.06 424 THR A N 1
ATOM 3453 C CA . THR A 1 424 ? -2.938 11.294 16.097 1.00 90.06 424 THR A CA 1
ATOM 3454 C C . THR A 1 424 ? -1.796 12.115 15.482 1.00 90.06 424 THR A C 1
ATOM 3456 O O . THR A 1 424 ? -1.136 11.659 14.544 1.00 90.06 424 THR A O 1
ATOM 3459 N N . ASP A 1 425 ? -1.608 13.342 15.978 1.00 85.38 425 ASP A N 1
ATOM 3460 C CA . ASP A 1 425 ? -0.554 14.286 15.564 1.00 85.38 425 ASP A CA 1
ATOM 3461 C C . ASP A 1 425 ? -0.505 14.574 14.048 1.00 85.38 425 ASP A C 1
ATOM 3463 O O . ASP A 1 425 ? 0.556 14.790 13.462 1.00 85.38 425 ASP A O 1
ATOM 3467 N N . SER A 1 426 ? -1.671 14.566 13.397 1.00 86.75 426 SER A N 1
ATOM 3468 C CA . SER A 1 426 ? -1.812 14.744 11.944 1.00 86.75 426 SER A CA 1
ATOM 3469 C C . SER A 1 426 ? -2.389 16.108 11.555 1.00 86.75 426 SER A C 1
ATOM 3471 O O . SER A 1 426 ? -3.063 16.769 12.346 1.00 86.75 426 SER A O 1
ATOM 3473 N N . GLY A 1 427 ? -2.138 16.508 10.308 1.00 84.19 427 GLY A N 1
ATOM 3474 C CA . GLY A 1 427 ? -2.471 17.825 9.770 1.00 84.19 427 GLY A CA 1
ATOM 3475 C C . GLY A 1 427 ? -1.461 18.922 10.125 1.00 84.19 427 GLY A C 1
ATOM 3476 O O . GLY A 1 427 ? -0.561 18.749 10.947 1.00 84.19 427 GLY A O 1
ATOM 3477 N N . LEU A 1 428 ? -1.628 20.090 9.499 1.00 79.56 428 LEU A N 1
ATOM 3478 C CA . LEU A 1 428 ? -0.771 21.270 9.706 1.00 79.56 428 LEU A CA 1
ATOM 3479 C C . LEU A 1 428 ? -0.867 21.845 11.133 1.00 79.56 428 LEU A C 1
ATOM 3481 O O . LEU A 1 428 ? 0.115 22.362 11.668 1.00 79.56 428 LEU A O 1
ATOM 3485 N N . ALA A 1 429 ? -2.045 21.760 11.757 1.00 77.31 429 ALA A N 1
ATOM 3486 C CA . ALA A 1 429 ? -2.310 22.291 13.090 1.00 77.31 429 ALA A CA 1
ATOM 3487 C C . ALA A 1 429 ? -2.139 21.207 14.168 1.00 77.31 429 ALA A C 1
ATOM 3489 O O . ALA A 1 429 ? -3.006 20.347 14.358 1.00 77.31 429 ALA A O 1
ATOM 3490 N N . ARG A 1 430 ? -1.026 21.277 14.911 1.00 68.56 430 ARG A N 1
ATOM 3491 C CA . ARG A 1 430 ? -0.726 20.374 16.038 1.00 68.56 430 ARG A CA 1
ATOM 3492 C C . ARG A 1 430 ? -1.816 20.429 17.114 1.00 68.56 430 ARG A C 1
ATOM 3494 O O . ARG A 1 430 ? -2.394 21.484 17.357 1.00 68.56 430 ARG A O 1
ATOM 3501 N N . ASN A 1 431 ? -2.045 19.305 17.797 1.00 71.81 431 ASN A N 1
ATOM 3502 C CA . ASN A 1 431 ? -3.031 19.152 18.879 1.00 71.81 431 ASN A CA 1
ATOM 3503 C C . ASN A 1 431 ? -4.495 19.463 18.494 1.00 71.81 431 ASN A C 1
ATOM 3505 O O . ASN A 1 431 ? -5.323 19.700 19.377 1.00 71.81 431 ASN A O 1
ATOM 3509 N N . SER A 1 432 ? -4.839 19.436 17.201 1.00 83.69 432 SER A N 1
ATOM 3510 C CA . SER A 1 432 ? -6.222 19.604 16.739 1.00 83.69 432 SER A CA 1
ATOM 3511 C C . SER A 1 432 ? -7.172 18.602 17.410 1.00 83.69 432 SER A C 1
ATOM 3513 O O . SER A 1 432 ? -6.840 17.427 17.562 1.00 83.69 432 SER A O 1
ATOM 3515 N N . GLY A 1 433 ? -8.383 19.040 17.778 1.00 84.38 433 GLY A N 1
ATOM 3516 C CA . GLY A 1 433 ? -9.358 18.201 18.493 1.00 84.38 433 GLY A CA 1
ATOM 3517 C C . GLY A 1 433 ? -9.679 16.885 17.776 1.00 84.38 433 GLY A C 1
ATOM 3518 O O . GLY A 1 433 ? -9.689 15.831 18.414 1.00 84.38 433 GLY A O 1
ATOM 3519 N N . TRP A 1 434 ? -9.826 16.943 16.448 1.00 88.38 434 TRP A N 1
ATOM 3520 C CA . TRP A 1 434 ? -10.058 15.797 15.563 1.00 88.38 434 TRP A CA 1
ATOM 3521 C C . TRP A 1 434 ? -8.824 14.895 15.360 1.00 88.38 434 TRP A C 1
ATOM 3523 O O . TRP A 1 434 ? -8.986 13.701 15.113 1.00 88.38 434 TRP A O 1
ATOM 3533 N N . ALA A 1 435 ? -7.601 15.419 15.496 1.00 90.19 435 ALA A N 1
ATOM 3534 C CA . ALA A 1 435 ? -6.345 14.733 15.169 1.00 90.19 435 ALA A CA 1
ATOM 3535 C C . ALA A 1 435 ? -5.869 13.812 16.313 1.00 90.19 435 ALA A C 1
ATOM 3537 O O . ALA A 1 435 ? -4.837 14.037 16.949 1.00 90.19 435 ALA A O 1
ATOM 3538 N N . LYS A 1 436 ? -6.676 12.789 16.617 1.00 91.69 436 LYS A N 1
ATOM 3539 C CA . LYS A 1 436 ? -6.475 11.815 17.705 1.00 91.69 436 LYS A CA 1
ATOM 3540 C C . LYS A 1 436 ? -6.875 10.407 17.247 1.00 91.69 436 LYS A C 1
ATOM 3542 O O . LYS A 1 436 ? -7.346 10.215 16.126 1.00 91.69 436 LYS A O 1
ATOM 3547 N N . CYS A 1 437 ? -6.716 9.420 18.127 1.00 93.31 437 CYS A N 1
ATOM 3548 C CA . CYS A 1 437 ? -7.295 8.091 17.948 1.00 93.31 437 CYS A CA 1
ATOM 3549 C C . CYS A 1 437 ? -8.783 8.096 18.333 1.00 93.31 437 CYS A C 1
ATOM 3551 O O . CYS A 1 437 ? -9.129 8.424 19.470 1.00 93.31 437 CYS A O 1
ATOM 3553 N N . TRP A 1 438 ? -9.654 7.706 17.402 1.00 93.31 438 TRP A N 1
ATOM 3554 C CA . TRP A 1 438 ? -11.105 7.702 17.571 1.00 93.31 438 TRP A CA 1
ATOM 3555 C C . TRP A 1 438 ? -11.740 6.361 17.185 1.00 93.31 438 TRP A C 1
ATOM 3557 O O . TRP A 1 438 ? -11.301 5.664 16.270 1.00 93.31 438 TRP A O 1
ATOM 3567 N N . SER A 1 439 ? -12.855 6.048 17.848 1.00 95.19 439 SER A N 1
ATOM 3568 C CA . SER A 1 439 ? -13.875 5.152 17.291 1.00 95.19 439 SER A CA 1
ATOM 3569 C C . SER A 1 439 ? -14.656 5.915 16.225 1.00 95.19 439 SER A C 1
ATOM 3571 O O . SER A 1 439 ? -14.968 7.087 16.447 1.00 95.19 439 SER A O 1
ATOM 3573 N N . ALA A 1 440 ? -15.020 5.267 15.119 1.00 92.19 440 ALA A N 1
ATOM 3574 C CA . ALA A 1 440 ? -15.704 5.929 14.005 1.00 92.19 440 ALA A CA 1
ATOM 3575 C C . ALA A 1 440 ? -16.998 6.644 14.440 1.00 92.19 440 ALA A C 1
ATOM 3577 O O . ALA A 1 440 ? -17.218 7.786 14.052 1.00 92.19 440 ALA A O 1
ATOM 3578 N N . ASP A 1 441 ? -17.801 6.029 15.314 1.00 92.00 441 ASP A N 1
ATOM 3579 C CA . ASP A 1 441 ? -19.040 6.637 15.824 1.00 92.00 441 ASP A CA 1
ATOM 3580 C C . ASP A 1 441 ? -18.782 7.883 16.678 1.00 92.00 441 ASP A C 1
ATOM 3582 O O . ASP A 1 441 ? -19.355 8.936 16.422 1.00 92.00 441 ASP A O 1
ATOM 3586 N N . LYS A 1 442 ? -17.815 7.829 17.602 1.00 93.19 442 LYS A N 1
ATOM 3587 C CA . LYS A 1 442 ? -17.433 9.004 18.405 1.00 93.19 442 LYS A CA 1
ATOM 3588 C C . LYS A 1 442 ? -16.901 10.156 17.547 1.00 93.19 442 LYS A C 1
ATOM 3590 O O . LYS A 1 442 ? -17.081 11.315 17.906 1.00 93.19 442 LYS A O 1
ATOM 3595 N N . LEU A 1 443 ? -16.243 9.844 16.427 1.00 92.31 443 LEU A N 1
ATOM 3596 C CA . LEU A 1 443 ? -15.778 10.854 15.478 1.00 92.31 443 LEU A CA 1
ATOM 3597 C C . LEU A 1 443 ? -16.933 11.444 14.654 1.00 92.31 443 LEU A C 1
ATOM 3599 O O . LEU A 1 443 ? -16.918 12.642 14.389 1.00 92.31 443 LEU A O 1
ATOM 3603 N N . ARG A 1 444 ? -17.961 10.650 14.312 1.00 93.25 444 ARG A N 1
ATOM 3604 C CA . ARG A 1 444 ? -19.219 11.157 13.723 1.00 93.25 444 ARG A CA 1
ATOM 3605 C C . ARG A 1 444 ? -19.887 12.148 14.660 1.00 93.25 444 ARG A C 1
ATOM 3607 O O . ARG A 1 444 ? -20.218 13.246 14.227 1.00 93.25 444 ARG A O 1
ATOM 3614 N N . ASP A 1 445 ? -20.029 11.784 15.930 1.00 92.12 445 ASP A N 1
ATOM 3615 C CA . ASP A 1 445 ? -20.659 12.632 16.944 1.00 92.12 445 ASP A CA 1
ATOM 3616 C C . ASP A 1 445 ? -19.886 13.944 17.136 1.00 92.12 445 ASP A C 1
ATOM 3618 O O . ASP A 1 445 ? -20.486 15.016 17.147 1.00 92.12 445 ASP A O 1
ATOM 3622 N N . TYR A 1 446 ? -18.551 13.878 17.205 1.00 91.38 446 TYR A N 1
ATOM 3623 C CA . TYR A 1 446 ? -17.682 15.056 17.293 1.00 91.38 446 TYR A CA 1
ATOM 3624 C C . TYR A 1 446 ? -17.827 15.984 16.071 1.00 91.38 446 TYR A C 1
ATOM 3626 O O . TYR A 1 446 ? -18.050 17.184 16.223 1.00 91.38 446 TYR A O 1
ATOM 3634 N N . LEU A 1 447 ? -17.745 15.431 14.854 1.00 90.00 447 LEU A N 1
ATOM 3635 C CA . LEU A 1 447 ? -17.823 16.207 13.610 1.00 90.00 447 LEU A CA 1
ATOM 3636 C C . LEU A 1 447 ? -19.232 16.767 13.341 1.00 90.00 447 LEU A C 1
ATOM 3638 O O . LEU A 1 447 ? -19.347 17.847 12.766 1.00 90.00 447 LEU A O 1
ATOM 3642 N N . ASN A 1 448 ? -20.289 16.072 13.772 1.00 87.25 448 ASN A N 1
ATOM 3643 C CA . ASN A 1 448 ? -21.665 16.576 13.727 1.00 87.25 448 ASN A CA 1
ATOM 3644 C C . ASN A 1 448 ? -21.909 17.660 14.787 1.00 87.25 448 ASN A C 1
ATOM 3646 O O . ASN A 1 448 ? -22.542 18.671 14.491 1.00 87.25 448 ASN A O 1
ATOM 3650 N N . GLY A 1 449 ? -21.399 17.467 16.008 1.00 77.12 449 GLY A N 1
ATOM 3651 C CA . GLY A 1 449 ? -21.585 18.390 17.129 1.00 77.12 449 GLY A CA 1
ATOM 3652 C C . GLY A 1 449 ? -20.969 19.767 16.883 1.00 77.12 449 GLY A C 1
ATOM 3653 O O . GLY A 1 449 ? -21.590 20.775 17.200 1.00 77.12 449 GLY A O 1
ATOM 3654 N N . GLU A 1 450 ? -19.798 19.833 16.243 1.00 61.19 450 GLU A N 1
ATOM 3655 C CA . GLU A 1 450 ? -19.203 21.114 15.833 1.00 61.19 450 GLU A CA 1
ATOM 3656 C C . GLU A 1 450 ? -19.988 21.807 14.703 1.00 61.19 450 GLU A C 1
ATOM 3658 O O . GLU A 1 450 ? -19.973 23.033 14.618 1.00 61.19 450 GLU A O 1
ATOM 3663 N N . GLY A 1 451 ? -20.716 21.056 13.867 1.00 52.75 451 GLY A N 1
ATOM 3664 C CA . GLY A 1 451 ? -21.568 21.616 12.810 1.00 52.75 451 GLY A CA 1
ATOM 3665 C C . GLY A 1 451 ? -22.769 22.413 13.335 1.00 52.75 451 GLY A C 1
ATOM 3666 O O . GLY A 1 451 ? -23.266 23.289 12.635 1.00 52.75 451 GLY A O 1
ATOM 3667 N N . ALA A 1 452 ? -23.204 22.153 14.572 1.00 43.72 452 ALA A N 1
ATOM 3668 C CA . ALA A 1 452 ? -24.301 22.871 15.222 1.00 43.72 452 ALA A CA 1
ATOM 3669 C C . ALA A 1 452 ? -23.872 24.188 15.902 1.00 43.72 452 ALA A C 1
ATOM 3671 O O . ALA A 1 452 ? -24.730 24.973 16.281 1.00 43.72 452 ALA A O 1
ATOM 3672 N N . VAL A 1 453 ? -22.565 24.443 16.058 1.00 45.81 453 VAL A N 1
ATOM 3673 C CA . VAL A 1 453 ? -22.022 25.628 16.765 1.00 45.81 453 VAL A CA 1
ATOM 3674 C C . VAL A 1 453 ? -21.603 26.742 15.782 1.00 45.81 453 VAL A C 1
ATOM 3676 O O . VAL A 1 453 ? -21.071 27.770 16.181 1.00 45.81 453 VAL A O 1
ATOM 3679 N N . GLY A 1 454 ? -21.836 26.546 14.478 1.00 40.53 454 GLY A N 1
ATOM 3680 C CA . GLY A 1 454 ? -21.483 27.489 13.407 1.00 40.53 454 GLY A CA 1
ATOM 3681 C C . GLY A 1 454 ? -22.673 28.120 12.674 1.00 40.53 454 GLY A C 1
ATOM 3682 O O . GLY A 1 454 ? -22.498 28.541 11.532 1.00 40.53 454 GLY A O 1
ATOM 3683 N N . MET A 1 455 ? -23.873 28.121 13.268 1.00 34.22 455 MET A N 1
ATOM 3684 C CA . MET A 1 455 ? -25.117 28.620 12.647 1.00 34.22 455 MET A CA 1
ATOM 3685 C C . MET A 1 455 ? -25.975 29.531 13.555 1.00 34.22 455 MET A C 1
ATOM 3687 O O . MET A 1 455 ? -27.151 29.723 13.255 1.00 34.22 455 MET A O 1
ATOM 3691 N N . ASP A 1 456 ? -25.380 30.122 14.597 1.00 31.84 456 ASP A N 1
ATOM 3692 C CA . ASP A 1 456 ? -25.966 31.208 15.410 1.00 31.84 456 ASP A CA 1
ATOM 3693 C C . ASP A 1 456 ? -25.155 32.512 15.240 1.00 31.84 456 ASP A C 1
ATOM 3695 O O . ASP A 1 456 ? -23.902 32.428 15.270 1.00 31.84 456 ASP A O 1
#

Sequence (456 aa):
MENQVIALDPRISKQQISTSLPRRPACTISTREQSTSYDFNSYLPPYRSLINPSRGYDYRSHRYFDARSRGDSKLLSKYKSLIITPISNTTHRIRDAASDGFSIKSHRSKHSQCRPNLGILDLPQEVLIGVFQILRRTDLAGLVCSLYVCKDFYQVAKVALYEDPYITSGFRLGQFVQAINMSDDLALMVQRIDLSRIRVGVDLTEEEMVKFSSNIVFGSCGGQYDESLMQGGGRNIYAGWRDFKYRFDATYGNLAHRSLQFCFARDIPIGYILHILDQCKNLRSINLSGIAWTVDFQMDDFQYFDWELARGLVRSHDPTAGQYEYRSMLLESDIREEKRRRERELAPYRINKPIFWSDTVREINFNDPGLHSLTIDAIWPFILQLKQLERVCLKNCVWLTKETVRDLVFDSCSRHTLCQIDCTDSGLARNSGWAKCWSADKLRDYLNGEGAVGMD

Mean predicted aligned error: 17.54 Å

Foldseek 3Di:
DDDDDDDDDDDDDDDDDDDDDDDDDDDDDPPDDDDPDDDPLVPDDFDQDPPDNQWTADPVVRDIDGNPDPDDDDDDDPDDDPPDDCPPPVVVVVVVVVPPPPPDDDPDDPPPDPDPPDDPVVDPLVVVLVVLLVCVVVPVPVLVVQCVPDPSSVVSSLLSCLQEPQDAAQLSLLVVLLVLVVPLVSLQSYAAYALVNHDQQWDDDPVRCVVCVVVAQALPVQQDLPVVVPVPVPIGGHDHLVCVLCVPPPCVVVVVVVVSRPSSYLEYEPVSLVSSLVSNLNYAAYAPARHNYDKKKWFQQFPFADSVVLDGDGHDPDPVVPPPPPDDPPDVPPPVVVVVVVCVVRVVRGPPDIDMSSSHNDDDDVPDPRIGIDDPVVNLVSLLARQNHAYEHYESAAPDDPVSVVCNCPVGNNVVRHFKYAQAQYYNDGPDPLRGIDTSVVSVVVVVVVVVVPPD

pLDDT: mean 70.8, std 22.34, range [24.56, 97.5]